Protein AF-A0A8T4RJT2-F1 (afdb_monomer)

pLDDT: mean 79.35, std 19.13, range [26.22, 98.44]

Secondary structure (DSSP, 8-state):
-PPPPS-----EEEEEE-SBSSSTT---EEEEE---TT--PPPPGGGSPB-SS--GGG-BHHHHHHHHHHHHHHHHHHHHHHHHTTTSPPPEEEEEEETTEEEEEEEESSHHHHHHHHTTT-SSTTTT-EEEESSPBPHHHHHHHTTS--SEEEES-B-TTHHHHHHHS-GGGSTT--SS-TT-EEEE-TT--HHHHHTTSSSEEEEETTTEEEEE--S-----TTTS-EEEESSS-S--GGGS-HHHHHHHHHHHHHHTTSPSS-EEEEETTEEEEEE-S-SSHHHHHHHHHHHHHTSHHHHHHHT-HHHHHHHHTTSS--HHHHHHH--TTPPEEEEESS--S-SB--------------TTS------TTPPPBGGGTT----TT-SS----SEEEE----TTHHHHHHHHHHHT--EEESS-HHHHHHHHHHHTTSS--TT-------TT-

Sequence (455 aa):
MADFPDEIRVTWRKSHKLRGGENGHQGAADYERVATPEDKRSIGMMDLPNLGSAPPESYSATNLEDGQSLLHLVTHAEQEMRTYFAGRRTPQLVANAKHGRPVVTGFAETQADAFIKMFLGDADSPFGGWFVFNSPVEYATAELLKSMMFVGIIAPGYHDDVAGLLLGTDKTKDPRNRSGHAGRYLLNSTGLTLDHITGNFGGQPRFIGSDKLLVQDWDHTPWNPRTDAVIAAGNSGIENMVTLGQGTLDNLFLSGLMARHYNSNLVFFWYDGALVGLGDGCGSRVKAAKKAREGMETSPFGAWTYGTDDAWKRVLEGRPFTREQFERVLRSGRKLIAFSDAFYPHPDGYIETTGRDRTDFPEGKVTLHTKKGAETPFWLSRVNYNAEYPRQLIPQIVVQPGGSDKDYQTLALADQFGIPLVFTMNPEQFARYKSVTEGGKLPTGRRFFGHPPLF

Foldseek 3Di:
DFDDDPDDDWDKDFDAWELAEPDNVHTDTDIFTPDDPPWQGADFQLNFDWPFPDDRRHDYNQNRLQRLLLLLLLQLLLVQQCVQQPVHQRWKKKFWDGSNFTPFIATDNDNLLRLLQRQQLPVPVRAATEMEINAAADPNNLVQCLQGWYQEYEYQHHDPCSLVSQRVRDPVPPPVPPPVRTRRGYTHCHPDHNCNNQIPSSADWDDDPDPDIDGDHDLSQHFQCQFQKWQCAFQPHGDHCVVPDPQQSVQVRLVLSRQLRFAPQWKFKTWSRITNFTQHPDPDPLNSLVRRVVSNCQGLNVCVQQVDVVSVCNRPVPGPDDNCSNVVSHDPPIFIEIEGAADDQAQADDDDPPDDDDPDDDPDDDDPPQDPPRGDGSLPHDFPPPVNGPHTSHGLEYEHQDQHLHVVVNRVNSNVVSRGYMHSGGPVRVVVVCVCNVVPDNPVPDGPPPNRSSD

Mean predicted aligned error: 9.17 Å

Nearest PDB structures (foldseek):
  4a1o-assembly1_B  TM=8.727E-01  e=1.998E-19  Mycobacterium tuberculosis H37Rv
  4a1o-assembly1_A  TM=8.696E-01  e=1.674E-19  Mycobacterium tuberculosis H37Rv
  4ehi-assembly2_B-2  TM=8.414E-01  e=7.773E-17  Campylobacter jejuni subsp. jejuni NCTC 11168 = ATCC 700819
  4ehi-assembly2_A  TM=8.375E-01  e=1.044E-16  Campylobacter jejuni subsp. jejuni NCTC 11168 = ATCC 700819
  5uz0-assembly2_D  TM=6.571E-01  e=8.746E-18  Homo sapiens

Radius of gyration: 23.31 Å; Cα contacts (8 Å, |Δi|>4): 876; chains: 1; bounding box: 62×51×67 Å

Structure (mmCIF, N/CA/C/O backbone):
data_AF-A0A8T4RJT2-F1
#
_entry.id   AF-A0A8T4RJT2-F1
#
loop_
_atom_site.group_PDB
_atom_site.id
_atom_site.type_symbol
_atom_site.label_atom_id
_atom_site.label_alt_id
_atom_site.label_comp_id
_atom_site.label_asym_id
_atom_site.label_entity_id
_atom_site.label_seq_id
_atom_site.pdbx_PDB_ins_code
_atom_site.Cartn_x
_atom_site.Cartn_y
_atom_site.Cartn_z
_atom_site.occupancy
_atom_site.B_iso_or_equiv
_atom_site.auth_seq_id
_atom_site.auth_comp_id
_atom_site.auth_asym_id
_atom_site.auth_atom_id
_atom_site.pdbx_PDB_model_num
ATOM 1 N N . MET A 1 1 ? 18.078 -14.344 12.778 1.00 57.75 1 MET A N 1
ATOM 2 C CA . MET A 1 1 ? 18.883 -13.267 12.179 1.00 57.75 1 MET A CA 1
ATOM 3 C C . MET A 1 1 ? 19.894 -13.924 11.277 1.00 57.75 1 MET A C 1
ATOM 5 O O . MET A 1 1 ? 20.410 -14.972 11.672 1.00 57.75 1 MET A O 1
ATOM 9 N N . ALA A 1 2 ? 20.096 -13.381 10.080 1.00 67.88 2 ALA A N 1
ATOM 10 C CA . ALA A 1 2 ? 21.143 -13.869 9.194 1.00 67.88 2 ALA A CA 1
ATOM 11 C C . ALA A 1 2 ? 22.524 -13.717 9.848 1.00 67.88 2 ALA A C 1
ATOM 13 O O . ALA A 1 2 ? 22.755 -12.803 10.641 1.00 67.88 2 ALA A O 1
ATOM 14 N N . ASP A 1 3 ? 23.422 -14.638 9.515 1.00 81.25 3 ASP A N 1
ATOM 15 C CA . ASP A 1 3 ? 24.843 -14.494 9.803 1.00 81.25 3 ASP A CA 1
ATOM 16 C C . ASP A 1 3 ? 25.470 -13.716 8.640 1.00 81.25 3 ASP A C 1
ATOM 18 O O . ASP A 1 3 ? 25.374 -14.143 7.485 1.00 81.25 3 ASP A O 1
ATOM 22 N N . PHE A 1 4 ? 26.021 -12.534 8.920 1.00 88.25 4 PHE A N 1
ATOM 23 C CA . PHE A 1 4 ? 26.589 -11.665 7.890 1.00 88.25 4 PHE A CA 1
ATOM 24 C C . PHE A 1 4 ? 28.078 -11.984 7.717 1.00 88.25 4 PHE A C 1
ATOM 26 O O . PHE A 1 4 ? 28.802 -12.005 8.710 1.00 88.25 4 PHE A O 1
ATOM 33 N N . PRO A 1 5 ? 28.561 -12.214 6.483 1.00 88.38 5 PRO A N 1
ATOM 34 C CA . PRO A 1 5 ? 29.952 -12.588 6.260 1.00 88.38 5 PRO A CA 1
ATOM 35 C C . PRO A 1 5 ? 30.910 -11.428 6.560 1.00 88.38 5 PRO A C 1
ATOM 37 O O . PRO A 1 5 ? 30.583 -10.264 6.325 1.00 88.38 5 PRO A O 1
ATOM 40 N N . ASP A 1 6 ? 32.134 -11.765 6.979 1.00 91.69 6 ASP A N 1
ATOM 41 C CA . ASP A 1 6 ? 33.208 -10.792 7.238 1.00 91.69 6 ASP A CA 1
ATOM 42 C C . ASP A 1 6 ? 33.615 -9.993 5.983 1.00 91.69 6 ASP A C 1
ATOM 44 O O . ASP A 1 6 ? 34.119 -8.874 6.081 1.00 91.69 6 ASP A O 1
ATOM 48 N N . GLU A 1 7 ? 33.407 -10.559 4.788 1.00 90.25 7 GLU A N 1
ATOM 49 C CA . GLU A 1 7 ? 33.743 -9.936 3.508 1.00 90.25 7 GLU A CA 1
ATOM 50 C C . GLU A 1 7 ? 32.653 -10.203 2.457 1.00 90.25 7 GLU A C 1
ATOM 52 O O . GLU A 1 7 ? 32.239 -11.342 2.240 1.00 90.25 7 GLU A O 1
ATOM 57 N N . ILE A 1 8 ? 32.216 -9.149 1.758 1.00 87.06 8 ILE A N 1
ATOM 58 C CA . ILE A 1 8 ? 31.274 -9.231 0.633 1.00 87.06 8 ILE A CA 1
ATOM 59 C C . ILE A 1 8 ? 31.969 -8.705 -0.628 1.00 87.06 8 ILE A C 1
ATOM 61 O O . ILE A 1 8 ? 32.338 -7.533 -0.701 1.00 87.06 8 ILE A O 1
ATOM 65 N N . ARG A 1 9 ? 32.122 -9.560 -1.648 1.00 87.38 9 ARG A N 1
ATOM 66 C CA . ARG A 1 9 ? 32.676 -9.190 -2.963 1.00 87.38 9 ARG A CA 1
ATOM 67 C C . ARG A 1 9 ? 31.589 -9.245 -4.025 1.00 87.38 9 ARG A C 1
ATOM 69 O O . ARG A 1 9 ? 31.015 -10.301 -4.268 1.00 87.38 9 ARG A O 1
ATOM 76 N N . VAL A 1 10 ? 31.335 -8.120 -4.690 1.00 85.12 10 VAL A N 1
ATOM 77 C CA . VAL A 1 10 ? 30.290 -8.021 -5.718 1.00 85.12 10 VAL A CA 1
ATOM 78 C C . VAL A 1 10 ? 30.851 -7.343 -6.955 1.00 85.12 10 VAL A C 1
ATOM 80 O O . VAL A 1 10 ? 31.456 -6.277 -6.865 1.00 85.12 10 VAL A O 1
ATOM 83 N N . THR A 1 11 ? 30.628 -7.952 -8.117 1.00 90.06 11 THR A N 1
ATOM 84 C CA . THR A 1 11 ? 30.910 -7.326 -9.412 1.00 90.06 11 THR A CA 1
ATOM 85 C C . THR A 1 11 ? 29.597 -6.911 -10.053 1.00 90.06 11 THR A C 1
ATOM 87 O O . THR A 1 11 ? 28.667 -7.711 -10.137 1.00 90.06 11 THR A O 1
ATOM 90 N N . TRP A 1 12 ? 29.536 -5.672 -10.531 1.00 90.69 12 TRP A N 1
ATOM 91 C CA . TRP A 1 12 ? 28.374 -5.124 -11.221 1.00 90.69 12 TRP A CA 1
ATOM 92 C C . TRP A 1 12 ? 28.707 -4.890 -12.690 1.00 90.69 12 TRP A C 1
ATOM 94 O O . TRP A 1 12 ? 29.772 -4.364 -13.020 1.00 90.69 12 TRP A O 1
ATOM 104 N N . ARG A 1 13 ? 27.792 -5.264 -13.581 1.00 92.81 13 ARG A N 1
ATOM 105 C CA . ARG A 1 13 ? 27.863 -4.972 -15.012 1.00 92.81 13 ARG A CA 1
ATOM 106 C C . ARG A 1 13 ? 26.781 -3.963 -15.353 1.00 92.81 13 ARG A C 1
ATOM 108 O O . ARG A 1 13 ? 25.646 -4.095 -14.916 1.00 92.81 13 ARG A O 1
ATOM 115 N N . LYS A 1 14 ? 27.128 -2.952 -16.147 1.00 94.44 14 LYS A N 1
ATOM 116 C CA . LYS A 1 14 ? 26.131 -2.018 -16.670 1.00 94.44 14 LYS A CA 1
ATOM 117 C C . LYS A 1 14 ? 25.152 -2.778 -17.565 1.00 94.44 14 LYS A C 1
ATOM 119 O O . LYS A 1 14 ? 25.588 -3.355 -18.559 1.00 94.44 14 LYS A O 1
ATOM 124 N N . SER A 1 15 ? 23.872 -2.727 -17.215 1.00 91.94 15 SER A N 1
ATOM 125 C CA . SER A 1 15 ? 22.784 -3.310 -17.998 1.00 91.94 15 SER A CA 1
ATOM 126 C C . SER A 1 15 ? 22.315 -2.304 -19.053 1.00 91.94 15 SER A C 1
ATOM 128 O O . SER A 1 15 ? 22.567 -2.472 -20.246 1.00 91.94 15 SER A O 1
ATOM 130 N N . HIS A 1 16 ? 21.783 -1.156 -18.615 1.00 92.69 16 HIS A N 1
ATOM 131 C CA . HIS A 1 16 ? 21.256 -0.118 -19.506 1.00 92.69 16 HIS A CA 1
ATOM 132 C C . HIS A 1 16 ? 21.717 1.290 -19.110 1.00 92.69 16 HIS A C 1
ATOM 134 O O . HIS A 1 16 ? 22.006 1.590 -17.951 1.00 92.69 16 HIS A O 1
ATOM 140 N N . LYS A 1 17 ? 21.789 2.205 -20.084 1.00 94.50 17 LYS A N 1
ATOM 141 C CA . LYS A 1 17 ? 21.832 3.649 -19.799 1.00 94.50 17 LYS A CA 1
ATOM 142 C C . LYS A 1 17 ? 20.400 4.122 -19.539 1.00 94.50 17 LYS A C 1
ATOM 144 O O . LYS A 1 17 ? 19.512 3.745 -20.289 1.00 94.50 17 LYS A O 1
ATOM 149 N N . LEU A 1 18 ? 20.198 4.977 -18.539 1.00 92.44 18 LEU A N 1
ATOM 150 C CA . LEU A 1 18 ? 18.895 5.581 -18.252 1.00 92.44 18 LEU A CA 1
ATOM 151 C C . LEU A 1 18 ? 18.794 6.985 -18.854 1.00 92.44 18 LEU A C 1
ATOM 153 O O . LEU A 1 18 ? 19.809 7.633 -19.142 1.00 92.44 18 LEU A O 1
ATOM 157 N N . ARG A 1 19 ? 17.563 7.483 -18.996 1.00 90.94 19 ARG A N 1
ATOM 158 C CA . ARG A 1 19 ? 17.280 8.841 -19.486 1.00 90.94 19 ARG A CA 1
ATOM 159 C C . ARG A 1 19 ? 17.893 9.915 -18.585 1.00 90.94 19 ARG A C 1
ATOM 161 O O . ARG A 1 19 ? 18.339 10.947 -19.074 1.00 90.94 19 ARG A O 1
ATOM 168 N N . GLY A 1 20 ? 17.888 9.674 -17.276 1.00 90.81 20 GLY A N 1
ATOM 169 C CA . GLY A 1 20 ? 18.409 10.579 -16.256 1.00 90.81 20 GLY A CA 1
ATOM 170 C C . GLY A 1 20 ? 18.314 9.973 -14.856 1.00 90.81 20 GLY A C 1
ATOM 171 O O . GLY A 1 20 ? 17.653 8.946 -14.664 1.00 90.81 20 GLY A O 1
ATOM 172 N N . GLY A 1 21 ? 19.000 10.602 -13.904 1.00 91.19 21 GLY A N 1
ATOM 173 C CA . GLY A 1 21 ? 18.966 10.250 -12.485 1.00 91.19 21 GLY A CA 1
ATOM 174 C C . GLY A 1 21 ? 17.680 10.689 -11.788 1.00 91.19 21 GLY A C 1
ATOM 175 O O . GLY A 1 21 ? 16.631 10.825 -12.421 1.00 91.19 21 GLY A O 1
ATOM 176 N N . GLU A 1 22 ? 17.764 10.910 -10.477 1.00 89.00 22 GLU A N 1
ATOM 177 C CA . GLU A 1 22 ? 16.650 11.448 -9.683 1.00 89.00 22 GLU A CA 1
ATOM 178 C C . GLU A 1 22 ? 16.218 12.826 -10.207 1.00 89.00 22 GLU A C 1
ATOM 180 O O . GLU A 1 22 ? 15.031 13.142 -10.277 1.00 89.00 22 GLU A O 1
ATOM 185 N N . ASN A 1 23 ? 17.195 13.626 -10.643 1.00 90.94 23 ASN A N 1
ATOM 186 C CA . ASN A 1 23 ? 17.021 14.972 -11.168 1.00 90.94 23 ASN A CA 1
ATOM 187 C C . ASN A 1 23 ? 17.579 15.086 -12.593 1.00 90.94 23 ASN A C 1
ATOM 189 O O . ASN A 1 23 ? 18.559 14.437 -12.953 1.00 90.94 23 ASN A O 1
ATOM 193 N N . GLY A 1 24 ? 17.008 15.984 -13.403 1.00 86.81 24 GLY A N 1
ATOM 194 C CA . GLY A 1 24 ? 17.321 16.089 -14.838 1.00 86.81 24 GLY A CA 1
ATOM 195 C C . GLY A 1 24 ? 18.774 16.442 -15.193 1.00 86.81 24 GLY A C 1
ATOM 196 O O . GLY A 1 24 ? 19.184 16.228 -16.328 1.00 86.81 24 GLY A O 1
ATOM 197 N N . HIS A 1 25 ? 19.559 16.956 -14.243 1.00 91.44 25 HIS A N 1
ATOM 198 C CA . HIS A 1 25 ? 20.983 17.248 -14.437 1.00 91.44 25 HIS A CA 1
ATOM 199 C C . HIS A 1 25 ? 21.895 16.035 -14.175 1.00 91.44 25 HIS A C 1
ATOM 201 O O . HIS A 1 25 ? 23.083 16.084 -14.487 1.00 91.44 25 HIS A O 1
ATOM 207 N N . GLN A 1 26 ? 21.366 14.958 -13.586 1.00 95.00 26 GLN A N 1
ATOM 208 C CA . GLN A 1 26 ? 22.126 13.763 -13.228 1.00 95.00 26 GLN A CA 1
ATOM 209 C C . GLN A 1 26 ? 22.066 12.738 -14.365 1.00 95.00 26 GLN A C 1
ATOM 211 O O . GLN A 1 26 ? 20.989 12.389 -14.853 1.00 95.00 26 GLN A O 1
ATOM 216 N N . GLY A 1 27 ? 23.222 12.206 -14.761 1.00 95.19 27 GLY A N 1
ATOM 217 C CA . GLY A 1 27 ? 23.282 10.985 -15.564 1.00 95.19 27 GLY A CA 1
ATOM 218 C C . GLY A 1 27 ? 22.996 9.755 -14.701 1.00 95.19 27 GLY A C 1
ATOM 219 O O . GLY A 1 27 ? 23.309 9.754 -13.513 1.00 95.19 27 GLY A O 1
ATOM 220 N N . ALA A 1 28 ? 22.428 8.702 -15.292 1.00 95.31 28 ALA A N 1
ATOM 221 C CA . ALA A 1 28 ? 22.193 7.443 -14.591 1.00 95.31 28 ALA A CA 1
ATOM 222 C C . ALA A 1 28 ? 22.315 6.227 -15.516 1.00 95.31 28 ALA A C 1
ATOM 224 O O . ALA A 1 28 ? 22.220 6.321 -16.746 1.00 95.31 28 ALA A O 1
ATOM 225 N N . ALA A 1 29 ? 22.553 5.075 -14.903 1.00 94.88 29 ALA A N 1
ATOM 226 C CA . ALA A 1 29 ? 22.612 3.780 -15.552 1.00 94.88 29 ALA A CA 1
ATOM 227 C C . ALA A 1 29 ? 22.126 2.708 -14.577 1.00 94.88 29 ALA A C 1
ATOM 229 O O . ALA A 1 29 ? 22.358 2.822 -13.375 1.00 94.88 29 ALA A O 1
ATOM 230 N N . ASP A 1 30 ? 21.482 1.689 -15.125 1.00 93.25 30 ASP A N 1
ATOM 231 C CA . ASP A 1 30 ? 21.127 0.469 -14.417 1.00 93.25 30 ASP A CA 1
ATOM 232 C C . ASP A 1 30 ? 22.316 -0.501 -14.437 1.00 93.25 30 ASP A C 1
ATOM 234 O O . ASP A 1 30 ? 23.007 -0.639 -15.457 1.00 93.25 30 ASP A O 1
ATOM 238 N N . TYR A 1 31 ? 22.567 -1.152 -13.307 1.00 91.88 31 TYR A N 1
ATOM 239 C CA . TYR A 1 31 ? 23.652 -2.110 -13.133 1.00 91.88 31 TYR A CA 1
ATOM 240 C C . TYR A 1 31 ? 23.099 -3.402 -12.548 1.00 91.88 31 TYR A C 1
ATOM 242 O O . TYR A 1 31 ? 22.432 -3.397 -11.519 1.00 91.88 31 TYR A O 1
ATOM 250 N N . GLU A 1 32 ? 23.460 -4.518 -13.166 1.00 88.06 32 GLU A N 1
ATOM 251 C CA . GLU A 1 32 ? 23.109 -5.855 -12.707 1.00 88.06 32 GLU A CA 1
ATOM 252 C C . GLU A 1 32 ? 24.307 -6.520 -12.025 1.00 88.06 32 GLU A C 1
ATOM 254 O O . GLU A 1 32 ? 25.468 -6.326 -12.410 1.00 88.06 32 GLU A O 1
ATOM 259 N N . ARG A 1 33 ? 24.042 -7.317 -10.988 1.00 86.75 33 ARG A N 1
ATOM 260 C CA . ARG A 1 33 ? 25.077 -8.132 -10.352 1.00 86.75 33 ARG A CA 1
ATOM 261 C C . ARG A 1 33 ? 25.510 -9.220 -11.329 1.00 86.75 33 ARG A C 1
ATOM 263 O O . ARG A 1 33 ? 24.681 -9.946 -11.872 1.00 86.75 33 ARG A O 1
ATOM 270 N N . VAL A 1 34 ? 26.818 -9.382 -11.498 1.00 85.94 34 VAL A N 1
ATOM 271 C CA . VAL A 1 34 ? 27.381 -10.543 -12.187 1.00 85.94 34 VAL A CA 1
ATOM 272 C C . VAL A 1 34 ? 27.254 -11.738 -11.244 1.00 85.94 34 VAL A C 1
ATOM 274 O O . VAL A 1 34 ? 28.027 -11.869 -10.297 1.00 85.94 34 VAL A O 1
ATOM 277 N N . ALA A 1 35 ? 26.225 -12.551 -11.474 1.00 76.12 35 ALA A N 1
ATOM 278 C CA . ALA A 1 35 ? 25.923 -13.748 -10.697 1.00 76.12 35 ALA A CA 1
ATOM 279 C C . ALA A 1 35 ? 26.935 -14.871 -10.982 1.00 76.12 35 ALA A C 1
ATOM 281 O O . ALA A 1 35 ? 27.291 -15.105 -12.143 1.00 76.12 35 ALA A O 1
ATOM 282 N N . THR A 1 36 ? 27.383 -15.576 -9.942 1.00 75.94 36 THR A N 1
ATOM 283 C CA . THR A 1 36 ? 28.042 -16.884 -10.093 1.00 75.94 36 THR A CA 1
ATOM 284 C C . THR A 1 36 ? 26.988 -17.981 -10.319 1.00 75.94 36 THR A C 1
ATOM 286 O O . THR A 1 36 ? 25.800 -17.735 -10.103 1.00 75.94 36 THR A O 1
ATOM 289 N N . PRO A 1 37 ? 27.362 -19.196 -10.762 1.00 73.50 37 PRO A N 1
ATOM 290 C CA . PRO A 1 37 ? 26.407 -20.300 -10.923 1.00 73.50 37 PRO A CA 1
ATOM 291 C C . PRO A 1 37 ? 25.610 -20.649 -9.653 1.00 73.50 37 PRO A C 1
ATOM 293 O O . PRO A 1 37 ? 24.518 -21.204 -9.744 1.00 73.50 37 PRO A O 1
ATOM 296 N N . GLU A 1 38 ? 26.144 -20.324 -8.477 1.00 72.75 38 GLU A N 1
ATOM 297 C CA . GLU A 1 38 ? 25.529 -20.557 -7.168 1.00 72.75 38 GLU A CA 1
ATOM 298 C C . GLU A 1 38 ? 24.593 -19.413 -6.727 1.00 72.75 38 GLU A C 1
ATOM 300 O O . GLU A 1 38 ? 23.849 -19.554 -5.751 1.00 72.75 38 GLU A O 1
ATOM 305 N N . ASP A 1 39 ? 24.607 -18.279 -7.432 1.00 74.38 39 ASP A N 1
ATOM 306 C CA . ASP A 1 39 ? 23.802 -17.108 -7.101 1.00 74.38 39 ASP A CA 1
ATOM 307 C C . ASP A 1 39 ? 22.364 -17.234 -7.623 1.00 74.38 39 ASP A C 1
ATOM 309 O O . ASP A 1 39 ? 22.106 -17.416 -8.815 1.00 74.38 39 ASP A O 1
ATOM 313 N N . LYS A 1 40 ? 21.392 -17.023 -6.731 1.00 75.31 40 LYS A N 1
ATOM 314 C CA . LYS A 1 40 ? 20.011 -16.743 -7.124 1.00 75.31 40 LYS A CA 1
ATOM 315 C C . LYS A 1 40 ? 19.914 -15.273 -7.517 1.00 75.31 40 LYS A C 1
ATOM 317 O O . LYS A 1 40 ? 19.880 -14.389 -6.656 1.00 75.31 40 LYS A O 1
ATOM 322 N N . ARG A 1 41 ? 19.864 -15.020 -8.826 1.00 76.69 41 ARG A N 1
ATOM 323 C CA . ARG A 1 41 ? 19.654 -13.680 -9.390 1.00 76.69 41 ARG A CA 1
ATOM 324 C C . ARG A 1 41 ? 18.337 -13.085 -8.877 1.00 76.69 41 ARG A C 1
ATOM 326 O O . ARG A 1 41 ? 17.292 -13.718 -8.986 1.00 76.69 41 ARG A O 1
ATOM 333 N N . SER A 1 42 ? 18.418 -11.857 -8.366 1.00 84.75 42 SER A N 1
ATOM 334 C CA . SER A 1 42 ? 17.249 -11.007 -8.131 1.00 84.75 42 SER A CA 1
ATOM 335 C C . SER A 1 42 ? 16.703 -10.508 -9.473 1.00 84.75 42 SER A C 1
ATOM 337 O O . SER A 1 42 ? 17.479 -10.091 -10.335 1.00 84.75 42 SER A O 1
ATOM 339 N N . ILE A 1 43 ? 15.386 -10.577 -9.645 1.00 88.38 43 ILE A N 1
ATOM 340 C CA . ILE A 1 43 ? 14.649 -10.035 -10.785 1.00 88.38 43 ILE A CA 1
ATOM 341 C C . ILE A 1 43 ? 14.198 -8.621 -10.423 1.00 88.38 43 ILE A C 1
ATOM 343 O O . ILE A 1 43 ? 13.427 -8.421 -9.477 1.00 88.38 43 ILE A O 1
ATOM 347 N N . GLY A 1 44 ? 14.688 -7.644 -11.179 1.00 88.94 44 GLY A N 1
ATOM 348 C CA . GLY A 1 44 ? 14.305 -6.245 -11.066 1.00 88.94 44 GLY A CA 1
ATOM 349 C C . GLY A 1 44 ? 13.242 -5.841 -12.084 1.00 88.94 44 GLY A C 1
ATOM 350 O O . GLY A 1 44 ? 12.913 -6.574 -13.015 1.00 88.94 44 GLY A O 1
ATOM 351 N N . MET A 1 45 ? 12.730 -4.617 -11.948 1.00 89.06 45 MET A N 1
ATOM 352 C CA . MET A 1 45 ? 11.742 -4.057 -12.882 1.00 89.06 45 MET A CA 1
ATOM 353 C C . MET A 1 45 ? 12.199 -4.111 -14.355 1.00 89.06 45 MET A C 1
ATOM 355 O O . MET A 1 45 ? 11.383 -4.349 -15.243 1.00 89.06 45 MET A O 1
ATOM 359 N N . MET A 1 46 ? 13.493 -3.895 -14.617 1.00 89.75 46 MET A N 1
ATOM 360 C CA . MET A 1 46 ? 14.060 -3.882 -15.973 1.00 89.75 46 MET A CA 1
ATOM 361 C C . MET A 1 46 ? 14.124 -5.271 -16.623 1.00 89.75 46 MET A C 1
ATOM 363 O O . MET A 1 46 ? 14.227 -5.358 -17.843 1.00 89.75 46 MET A O 1
ATOM 367 N N . ASP A 1 47 ? 14.020 -6.342 -15.831 1.00 90.50 47 ASP A N 1
ATOM 368 C CA . ASP A 1 47 ? 13.980 -7.722 -16.323 1.00 90.50 47 ASP A CA 1
ATOM 369 C C . ASP A 1 47 ? 12.564 -8.144 -16.768 1.00 90.50 47 ASP A C 1
ATOM 371 O O . ASP A 1 47 ? 12.387 -9.206 -17.370 1.00 90.50 47 ASP A O 1
ATOM 375 N N . LEU A 1 48 ? 11.534 -7.343 -16.459 1.00 92.31 48 LEU A N 1
ATOM 376 C CA . LEU A 1 48 ? 10.142 -7.698 -16.727 1.00 92.31 48 LEU A CA 1
ATOM 377 C C . LEU A 1 48 ? 9.779 -7.519 -18.207 1.00 92.31 48 LEU A C 1
ATOM 379 O O . LEU A 1 48 ? 10.089 -6.478 -18.795 1.00 92.31 48 LEU A O 1
ATOM 383 N N . PRO A 1 49 ? 9.019 -8.459 -18.806 1.00 92.50 49 PRO A N 1
ATOM 384 C CA . PRO A 1 49 ? 8.430 -8.246 -20.119 1.00 92.50 49 PRO A CA 1
ATOM 385 C C . PRO A 1 49 ? 7.551 -6.990 -20.119 1.00 92.50 49 PRO A C 1
ATOM 387 O O . PRO A 1 49 ? 6.570 -6.907 -19.376 1.00 92.50 49 PRO A O 1
ATOM 390 N N . ASN A 1 50 ? 7.894 -6.020 -20.968 1.00 91.94 50 ASN A N 1
ATOM 391 C CA . ASN A 1 50 ? 7.099 -4.817 -21.192 1.00 91.94 50 ASN A CA 1
ATOM 392 C C . ASN A 1 50 ? 6.230 -5.004 -22.440 1.00 91.94 50 ASN A C 1
ATOM 394 O O . ASN A 1 50 ? 6.753 -5.138 -23.543 1.00 91.94 50 ASN A O 1
ATOM 398 N N . LEU A 1 51 ? 4.906 -4.987 -22.275 1.00 90.50 51 LEU A N 1
ATOM 399 C CA . LEU A 1 51 ? 3.958 -5.023 -23.396 1.00 90.50 51 LEU A CA 1
ATOM 400 C C . LEU A 1 51 ? 3.807 -3.657 -24.087 1.00 90.50 51 LEU A C 1
ATOM 402 O O . LEU A 1 51 ? 3.189 -3.564 -25.145 1.00 90.50 51 LEU A O 1
ATOM 406 N N . GLY A 1 52 ? 4.337 -2.589 -23.486 1.00 83.31 52 GLY A N 1
ATOM 407 C CA . GLY A 1 52 ? 4.389 -1.257 -24.080 1.00 83.31 52 GLY A CA 1
ATOM 408 C C . GLY A 1 52 ? 5.578 -1.058 -25.026 1.00 83.31 52 GLY A C 1
ATOM 409 O O . GLY A 1 52 ? 6.488 -1.875 -25.113 1.00 83.31 52 GLY A O 1
ATOM 410 N N . SER A 1 53 ? 5.596 0.077 -25.729 1.00 75.69 53 SER A N 1
ATOM 411 C CA . SER A 1 53 ? 6.6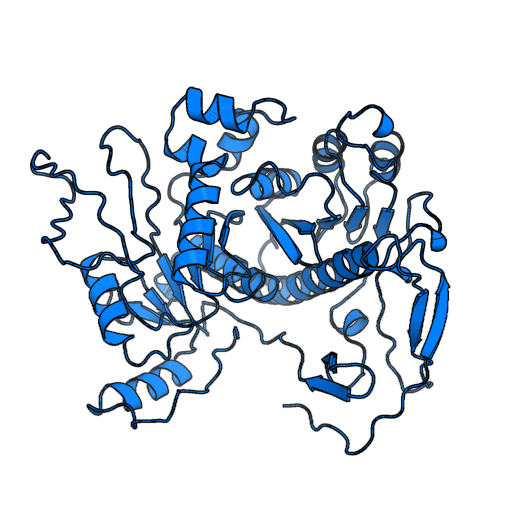08 0.391 -26.751 1.00 75.69 53 SER A CA 1
ATOM 412 C C . SER A 1 53 ? 7.831 1.157 -26.222 1.00 75.69 53 SER A C 1
ATOM 414 O O . SER A 1 53 ? 8.611 1.693 -27.011 1.00 75.69 53 SER A O 1
ATOM 416 N N . ALA A 1 54 ? 7.962 1.321 -24.903 1.00 81.31 54 ALA A N 1
ATOM 417 C CA . ALA A 1 54 ? 9.042 2.105 -24.315 1.00 81.31 54 ALA A CA 1
ATOM 418 C C . ALA A 1 54 ? 10.362 1.314 -24.269 1.00 81.31 54 ALA A C 1
ATOM 420 O O . ALA A 1 54 ? 10.394 0.239 -23.664 1.00 81.31 54 ALA A O 1
ATOM 421 N N . PRO A 1 55 ? 11.455 1.846 -24.849 1.00 85.31 55 PRO A N 1
ATOM 422 C CA . PRO A 1 55 ? 12.758 1.200 -24.781 1.00 85.31 55 PRO A CA 1
ATOM 423 C C . PRO A 1 55 ? 13.415 1.406 -23.399 1.00 85.31 55 PRO A C 1
ATOM 425 O O . PRO A 1 55 ? 13.080 2.378 -22.708 1.00 85.31 55 PRO A O 1
ATOM 428 N N . PRO A 1 56 ? 14.375 0.556 -22.988 1.00 83.81 56 PRO A N 1
ATOM 429 C CA . PRO A 1 56 ? 15.074 0.671 -21.702 1.00 83.81 56 PRO A CA 1
ATOM 430 C C . PRO A 1 56 ? 15.695 2.050 -21.415 1.00 83.81 56 PRO A C 1
ATOM 432 O O . PRO A 1 56 ? 15.722 2.507 -20.275 1.00 83.81 56 PRO A O 1
ATOM 435 N N . GLU A 1 57 ? 16.135 2.776 -22.441 1.00 88.50 57 GLU A N 1
ATOM 436 C CA . GLU A 1 57 ? 16.757 4.098 -22.299 1.00 88.50 57 GLU A CA 1
ATOM 437 C C . GLU A 1 57 ? 15.762 5.199 -21.908 1.00 88.50 57 GLU A C 1
ATOM 439 O O . GLU A 1 57 ? 16.169 6.315 -21.582 1.00 88.50 57 GLU A O 1
ATOM 444 N N . SER A 1 58 ? 14.458 4.914 -21.955 1.00 87.75 58 SER A N 1
ATOM 445 C CA . SER A 1 58 ? 13.407 5.877 -21.611 1.00 87.75 58 SER A CA 1
ATOM 446 C C . SER A 1 58 ? 13.095 5.954 -20.112 1.00 87.75 58 SER A C 1
ATOM 448 O O . SER A 1 58 ? 12.535 6.962 -19.666 1.00 87.75 58 SER A O 1
ATOM 450 N N . TYR A 1 59 ? 13.507 4.954 -19.327 1.00 88.88 59 TYR A N 1
ATOM 451 C CA . TYR A 1 59 ? 13.321 4.939 -17.878 1.00 88.88 59 TYR A CA 1
ATOM 452 C C . TYR A 1 59 ? 14.230 5.972 -17.185 1.00 88.88 59 TYR A C 1
ATOM 454 O O . TYR A 1 59 ? 15.377 6.189 -17.588 1.00 88.88 59 TYR A O 1
ATOM 462 N N . SER A 1 60 ? 13.729 6.620 -16.128 1.00 89.00 60 SER A N 1
ATOM 463 C CA . SER A 1 60 ? 14.545 7.397 -15.175 1.00 89.00 60 SER A CA 1
ATOM 464 C C . SER A 1 60 ? 14.830 6.612 -13.899 1.00 89.00 60 SER A C 1
ATOM 466 O O . SER A 1 60 ? 14.097 5.677 -13.589 1.00 89.00 60 SER A O 1
ATOM 468 N N . ALA A 1 61 ? 15.828 7.036 -13.116 1.00 90.44 61 ALA A N 1
ATOM 469 C CA . ALA A 1 61 ? 16.126 6.423 -11.814 1.00 90.44 61 ALA A CA 1
ATOM 470 C C . ALA A 1 61 ? 14.882 6.333 -10.907 1.00 90.44 61 ALA A C 1
ATOM 472 O O . ALA A 1 61 ? 14.591 5.275 -10.363 1.00 90.44 61 ALA A O 1
ATOM 473 N N . THR A 1 62 ? 14.062 7.388 -10.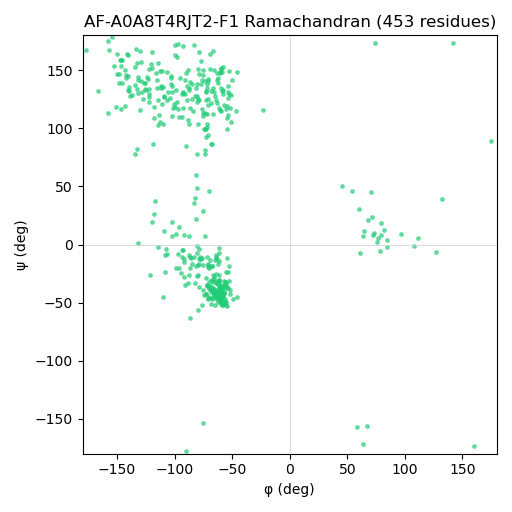869 1.00 89.81 62 THR A N 1
ATOM 474 C CA . THR A 1 62 ? 12.796 7.390 -10.116 1.00 89.81 62 THR A CA 1
ATOM 475 C C . THR A 1 62 ? 11.789 6.341 -10.593 1.00 89.81 62 THR A C 1
ATOM 477 O O . THR A 1 62 ? 11.018 5.831 -9.791 1.00 89.81 62 THR A O 1
ATOM 480 N N . ASN A 1 63 ? 11.782 5.983 -11.886 1.00 90.25 63 ASN A N 1
ATOM 481 C CA . ASN A 1 63 ? 10.913 4.916 -12.383 1.00 90.25 63 ASN A CA 1
ATOM 482 C C . ASN A 1 63 ? 11.373 3.547 -11.886 1.00 90.25 63 ASN A C 1
ATOM 484 O O . ASN A 1 63 ? 10.526 2.723 -11.558 1.00 90.25 63 ASN A O 1
ATOM 488 N N . LEU A 1 64 ? 12.688 3.323 -11.816 1.00 90.00 64 LEU A N 1
ATOM 489 C CA . LEU A 1 64 ? 13.248 2.088 -11.276 1.00 90.00 64 LEU A CA 1
ATOM 490 C C . LEU A 1 64 ? 12.937 1.963 -9.785 1.00 90.00 64 LEU A C 1
ATOM 492 O O . LEU A 1 64 ? 12.511 0.899 -9.355 1.00 90.00 64 LEU A O 1
ATOM 496 N N . GLU A 1 65 ? 13.067 3.045 -9.018 1.00 88.44 65 GLU A N 1
ATOM 497 C CA . GLU A 1 65 ? 12.702 3.059 -7.596 1.00 88.44 65 GLU A CA 1
ATOM 498 C C . GLU A 1 65 ? 11.209 2.788 -7.373 1.00 88.44 65 GLU A C 1
ATOM 500 O O . GLU A 1 65 ? 10.858 1.917 -6.577 1.00 88.44 65 GLU A O 1
ATOM 505 N N . ASP A 1 66 ? 10.325 3.487 -8.097 1.00 90.06 66 ASP A N 1
ATOM 506 C CA . ASP A 1 66 ? 8.874 3.277 -8.017 1.00 90.06 66 ASP A CA 1
ATOM 507 C C . ASP A 1 66 ? 8.501 1.827 -8.343 1.00 90.06 66 ASP A C 1
ATOM 509 O O . ASP A 1 66 ? 7.796 1.166 -7.575 1.00 90.06 66 ASP A O 1
ATOM 513 N N . GLY A 1 67 ? 8.976 1.322 -9.483 1.00 90.56 67 GLY A N 1
ATOM 514 C CA . GLY A 1 67 ? 8.614 -0.008 -9.941 1.00 90.56 67 GLY A CA 1
ATOM 515 C C . GLY A 1 67 ? 9.239 -1.122 -9.113 1.00 90.56 67 GLY A C 1
ATOM 516 O O . GLY A 1 67 ? 8.562 -2.114 -8.860 1.00 90.56 67 GLY A O 1
ATOM 517 N N . GLN A 1 68 ? 10.469 -0.959 -8.618 1.00 89.12 68 GLN A N 1
ATOM 518 C CA . GLN A 1 68 ? 11.091 -1.946 -7.734 1.00 89.12 68 GLN A CA 1
ATOM 519 C C . GLN A 1 68 ? 10.350 -2.050 -6.399 1.00 89.12 68 GLN A C 1
ATOM 521 O O . GLN A 1 68 ? 10.097 -3.157 -5.919 1.00 89.12 68 GLN A O 1
ATOM 526 N N . SER A 1 69 ? 9.953 -0.919 -5.813 1.00 89.75 69 SER A N 1
ATOM 527 C CA . SER A 1 69 ? 9.155 -0.916 -4.586 1.00 89.75 69 SER A CA 1
ATOM 528 C C . SER A 1 69 ? 7.774 -1.533 -4.783 1.00 89.75 69 SER A C 1
ATOM 530 O O . SER A 1 69 ? 7.310 -2.281 -3.925 1.00 89.75 69 SER A O 1
ATOM 532 N N . LEU A 1 70 ? 7.113 -1.259 -5.911 1.00 92.50 70 LEU A N 1
ATOM 533 C CA . LEU A 1 70 ? 5.828 -1.879 -6.241 1.00 92.50 70 LEU A CA 1
ATOM 534 C C . LEU A 1 70 ? 5.951 -3.378 -6.508 1.00 92.50 70 LEU A C 1
ATOM 536 O O . LEU A 1 70 ? 5.078 -4.140 -6.095 1.00 92.50 70 LEU A O 1
ATOM 540 N N . LEU A 1 71 ? 7.029 -3.796 -7.170 1.00 93.19 71 LEU A N 1
ATOM 541 C CA . LEU A 1 71 ? 7.330 -5.198 -7.417 1.00 93.19 71 LEU A CA 1
ATOM 542 C C . LEU A 1 71 ? 7.540 -5.941 -6.089 1.00 93.19 71 LEU A C 1
ATOM 544 O O . LEU A 1 71 ? 6.925 -6.982 -5.864 1.00 93.19 71 LEU A O 1
ATOM 548 N N . HIS A 1 72 ? 8.314 -5.359 -5.166 1.00 92.06 72 HIS A N 1
ATOM 549 C CA . HIS A 1 72 ? 8.469 -5.893 -3.811 1.00 92.06 72 HIS A CA 1
ATOM 550 C C . HIS A 1 72 ? 7.126 -5.966 -3.068 1.00 92.06 72 HIS A C 1
ATOM 552 O O . HIS A 1 72 ? 6.786 -7.026 -2.536 1.00 92.06 72 HIS A O 1
ATOM 558 N N . LEU A 1 73 ? 6.334 -4.887 -3.096 1.00 94.00 73 LEU A N 1
ATOM 559 C CA . LEU A 1 73 ? 5.009 -4.812 -2.472 1.00 94.00 73 LEU A CA 1
ATOM 560 C C . LEU A 1 73 ? 4.093 -5.932 -2.950 1.00 94.00 73 LEU A C 1
ATOM 562 O O . LEU A 1 73 ? 3.549 -6.658 -2.121 1.00 94.00 73 LEU A O 1
ATOM 566 N N . VAL A 1 74 ? 3.921 -6.101 -4.262 1.00 94.31 74 VAL A N 1
ATOM 567 C CA . VAL A 1 74 ? 2.943 -7.064 -4.784 1.00 94.31 74 VAL A CA 1
ATOM 568 C C . VAL A 1 74 ? 3.341 -8.503 -4.497 1.00 94.31 74 VAL A C 1
ATOM 570 O O . VAL A 1 74 ? 2.483 -9.284 -4.095 1.00 94.31 74 VAL A O 1
ATOM 573 N N . THR A 1 75 ? 4.626 -8.851 -4.602 1.00 94.19 75 THR A N 1
ATOM 574 C CA . THR A 1 75 ? 5.065 -10.221 -4.298 1.00 94.19 75 THR A CA 1
ATOM 575 C C . THR A 1 75 ? 5.036 -10.540 -2.812 1.00 94.19 75 THR A C 1
ATOM 577 O O . THR A 1 75 ? 4.708 -11.663 -2.432 1.00 94.19 75 THR A O 1
ATOM 580 N N . HIS A 1 76 ? 5.330 -9.553 -1.961 1.00 94.00 76 HIS A N 1
ATOM 581 C CA . HIS A 1 76 ? 5.208 -9.710 -0.518 1.00 94.00 76 HIS A CA 1
ATOM 582 C C . HIS A 1 76 ? 3.736 -9.859 -0.121 1.00 94.00 76 HIS A C 1
ATOM 584 O O . HIS A 1 76 ? 3.373 -10.792 0.594 1.00 94.00 76 HIS A O 1
ATOM 590 N N . ALA A 1 77 ? 2.872 -8.995 -0.658 1.00 94.56 77 ALA A N 1
ATOM 591 C CA . ALA A 1 77 ? 1.436 -9.064 -0.446 1.00 94.56 77 ALA A CA 1
ATOM 592 C C . ALA A 1 77 ? 0.852 -10.398 -0.919 1.00 94.56 77 ALA A C 1
ATOM 594 O O . ALA A 1 77 ? 0.051 -10.992 -0.202 1.00 94.56 77 ALA A O 1
ATOM 595 N N . GLU A 1 78 ? 1.254 -10.901 -2.086 1.00 93.56 78 GLU A N 1
ATOM 596 C CA . GLU A 1 78 ? 0.799 -12.195 -2.597 1.00 93.56 78 GLU A CA 1
ATOM 597 C C . GLU A 1 78 ? 1.169 -13.352 -1.656 1.00 93.56 78 GLU A C 1
ATOM 599 O O . GLU A 1 78 ? 0.298 -14.157 -1.311 1.00 93.56 78 GLU A O 1
ATOM 604 N N . GLN A 1 79 ? 2.419 -13.409 -1.186 1.00 93.38 79 GLN A N 1
ATOM 605 C CA . GLN A 1 79 ? 2.886 -14.432 -0.244 1.00 93.38 79 GLN A CA 1
ATOM 606 C C . GLN A 1 79 ? 2.107 -14.407 1.081 1.00 93.38 79 GLN A C 1
ATOM 608 O O . GLN A 1 79 ? 1.614 -15.442 1.545 1.00 93.38 79 GLN A O 1
ATOM 613 N N . GLU A 1 80 ? 1.957 -13.224 1.673 1.00 95.00 80 GLU A N 1
ATOM 614 C CA . GLU A 1 80 ? 1.277 -13.038 2.957 1.00 95.00 80 GLU A CA 1
ATOM 615 C C . GLU A 1 80 ? -0.222 -13.342 2.838 1.00 95.00 80 GLU A C 1
ATOM 617 O O . GLU A 1 80 ? -0.796 -14.082 3.645 1.00 95.00 80 GLU A O 1
ATOM 622 N N . MET A 1 81 ? -0.872 -12.823 1.791 1.00 95.81 81 MET A N 1
ATOM 623 C CA . MET A 1 81 ? -2.296 -13.042 1.553 1.00 95.81 81 MET A CA 1
ATOM 624 C C . MET A 1 81 ? -2.615 -14.504 1.246 1.00 95.81 81 MET A C 1
ATOM 626 O O . MET A 1 81 ? -3.631 -15.002 1.730 1.00 95.81 81 MET A O 1
ATOM 630 N N . ARG A 1 82 ? -1.764 -15.210 0.489 1.00 93.50 82 ARG A N 1
ATOM 631 C CA . ARG A 1 82 ? -1.934 -16.647 0.218 1.00 93.50 82 ARG A CA 1
ATOM 632 C C . ARG A 1 82 ? -2.015 -17.452 1.515 1.00 93.50 82 ARG A C 1
ATOM 634 O O . ARG A 1 82 ? -2.810 -18.385 1.599 1.00 93.50 82 ARG A O 1
ATOM 641 N N . THR A 1 83 ? -1.225 -17.074 2.515 1.00 93.94 83 THR A N 1
ATOM 642 C CA . THR A 1 83 ? -1.211 -17.734 3.825 1.00 93.94 83 THR A CA 1
ATOM 643 C C . THR A 1 83 ? -2.424 -17.331 4.662 1.00 93.94 83 THR A C 1
ATOM 645 O O . THR A 1 83 ? -3.172 -18.189 5.129 1.00 93.94 83 THR A O 1
ATOM 648 N N . TYR A 1 84 ? -2.679 -16.031 4.820 1.00 95.62 84 TYR A N 1
ATOM 649 C CA . TYR A 1 84 ? -3.748 -15.532 5.693 1.00 95.62 84 TYR A CA 1
ATOM 650 C C . TYR A 1 84 ? -5.167 -15.844 5.180 1.00 95.62 84 TYR A C 1
ATOM 652 O O . TYR A 1 84 ? -6.091 -16.115 5.960 1.00 95.62 84 TYR A O 1
ATOM 660 N N . PHE A 1 85 ? -5.363 -15.816 3.861 1.00 95.88 85 PHE A N 1
ATOM 661 C CA . PHE A 1 85 ? -6.634 -16.134 3.206 1.00 95.88 85 PHE A CA 1
ATOM 662 C C . PHE A 1 85 ? -6.710 -17.588 2.727 1.00 95.88 85 PHE A C 1
ATOM 664 O O . PHE A 1 85 ? -7.616 -17.916 1.966 1.00 95.88 85 PHE A O 1
ATOM 671 N N . ALA A 1 86 ? -5.823 -18.481 3.182 1.00 95.31 86 ALA A N 1
ATOM 672 C CA . ALA A 1 86 ? -5.887 -19.898 2.831 1.00 95.31 86 ALA A CA 1
ATOM 673 C C . ALA A 1 86 ? -7.295 -20.478 3.088 1.00 95.31 86 ALA A C 1
ATOM 675 O O . ALA A 1 86 ? -7.885 -20.292 4.155 1.00 95.31 86 ALA A O 1
ATOM 676 N N . GLY A 1 87 ? -7.860 -21.148 2.077 1.00 95.00 87 GLY A N 1
ATOM 677 C CA . GLY A 1 87 ? -9.230 -21.679 2.117 1.00 95.00 87 GLY A CA 1
ATOM 678 C C . GLY A 1 87 ? -10.344 -20.639 1.921 1.00 95.00 87 GLY A C 1
ATOM 679 O O . GLY A 1 87 ? -11.520 -20.981 2.029 1.00 95.00 87 GLY A O 1
ATOM 680 N N . ARG A 1 88 ? -10.007 -19.379 1.626 1.00 94.62 88 ARG A N 1
ATOM 681 C CA . ARG A 1 88 ? -10.939 -18.280 1.333 1.00 94.62 88 ARG A CA 1
ATOM 682 C C . ARG A 1 88 ? -10.524 -17.573 0.042 1.00 94.62 88 ARG A C 1
ATOM 684 O O . ARG A 1 88 ? -9.425 -17.761 -0.472 1.00 94.62 88 ARG A O 1
ATOM 691 N N . ARG A 1 89 ? -11.415 -16.743 -0.502 1.00 92.81 89 ARG A N 1
ATOM 692 C CA . ARG A 1 89 ? -11.089 -15.896 -1.654 1.00 92.81 89 ARG A CA 1
ATOM 693 C C . ARG A 1 89 ? -10.082 -14.826 -1.228 1.00 92.81 89 ARG A C 1
ATOM 695 O O . ARG A 1 89 ? -10.389 -14.017 -0.356 1.00 92.81 89 ARG A O 1
ATOM 702 N N . THR A 1 90 ? -8.921 -14.798 -1.875 1.00 96.19 90 THR A N 1
ATOM 703 C CA . THR A 1 90 ? -7.957 -13.701 -1.742 1.00 96.19 90 THR A CA 1
ATOM 704 C C . THR A 1 90 ? -8.552 -12.415 -2.327 1.00 96.19 90 THR A C 1
ATOM 706 O O . THR A 1 90 ? -9.078 -12.455 -3.447 1.00 96.19 90 THR A O 1
ATOM 709 N N . PRO A 1 91 ? -8.507 -11.280 -1.609 1.00 97.31 91 PRO A N 1
ATOM 710 C CA . PRO A 1 91 ? -8.979 -10.014 -2.150 1.00 97.31 91 PRO A CA 1
ATOM 711 C C . PRO A 1 91 ? -8.107 -9.538 -3.321 1.00 97.31 91 PRO A C 1
ATOM 713 O O . PRO A 1 91 ? -6.906 -9.799 -3.395 1.00 97.31 91 PRO A O 1
ATOM 716 N N . GLN A 1 92 ? -8.731 -8.806 -4.234 1.00 98.06 92 GLN A N 1
ATOM 717 C CA . GLN A 1 92 ? -8.066 -8.061 -5.295 1.00 98.06 92 GLN A CA 1
ATOM 718 C C . GLN A 1 92 ? -7.374 -6.847 -4.676 1.00 98.06 92 GLN A C 1
ATOM 720 O O . GLN A 1 92 ? -8.011 -6.133 -3.906 1.00 98.06 92 GLN A O 1
ATOM 725 N N . LEU A 1 93 ? -6.106 -6.626 -5.011 1.00 98.12 93 LEU A N 1
ATOM 726 C CA . LEU A 1 93 ? -5.277 -5.494 -4.599 1.00 98.12 93 LEU A CA 1
ATOM 727 C C . LEU A 1 93 ? -5.045 -4.591 -5.802 1.00 98.12 93 LEU A C 1
ATOM 729 O O . LEU A 1 93 ? -4.552 -5.044 -6.836 1.00 98.12 93 LEU A O 1
ATOM 733 N N . VAL A 1 94 ? -5.333 -3.307 -5.621 1.00 97.69 94 VAL A N 1
ATOM 734 C CA . VAL A 1 94 ? -4.855 -2.239 -6.493 1.00 97.69 94 VAL A CA 1
ATOM 735 C C . VAL A 1 94 ? -4.187 -1.178 -5.632 1.00 97.69 94 VAL A C 1
ATOM 737 O O . VAL A 1 94 ? -4.792 -0.660 -4.693 1.00 97.69 94 VAL A O 1
ATOM 740 N N . ALA A 1 95 ? -2.942 -0.843 -5.945 1.00 96.38 95 ALA A N 1
ATOM 741 C CA . ALA A 1 95 ? -2.239 0.259 -5.300 1.00 96.38 95 ALA A CA 1
ATOM 742 C C . ALA A 1 95 ? -1.566 1.145 -6.344 1.00 96.38 95 ALA A C 1
ATOM 744 O O . ALA A 1 95 ? -1.269 0.708 -7.459 1.00 96.38 95 ALA A O 1
ATOM 745 N N . ASN A 1 96 ? -1.320 2.396 -5.971 1.00 94.12 96 ASN A N 1
ATOM 746 C CA . ASN A 1 96 ? -0.520 3.314 -6.766 1.00 94.12 96 ASN A CA 1
ATOM 747 C C . ASN A 1 96 ? 0.615 3.880 -5.923 1.00 94.12 96 ASN A C 1
ATOM 749 O O . ASN A 1 96 ? 0.400 4.220 -4.758 1.00 94.12 96 ASN A O 1
ATOM 753 N N . ALA A 1 97 ? 1.800 3.983 -6.521 1.00 90.56 97 ALA A N 1
ATOM 754 C CA . ALA A 1 97 ? 2.987 4.527 -5.889 1.00 90.56 97 ALA A CA 1
ATOM 755 C C . ALA A 1 97 ? 3.543 5.759 -6.600 1.00 90.56 97 ALA A C 1
ATOM 757 O O . ALA A 1 97 ? 3.439 5.917 -7.823 1.00 90.56 97 ALA A O 1
ATOM 758 N N . LYS A 1 98 ? 4.196 6.591 -5.788 1.00 87.06 98 LYS A N 1
ATOM 759 C CA . LYS A 1 98 ? 5.048 7.707 -6.189 1.00 87.06 98 LYS A CA 1
ATOM 760 C C . LYS A 1 98 ? 6.242 7.801 -5.250 1.00 87.06 98 LYS A C 1
ATOM 762 O O . LYS A 1 98 ? 6.092 7.617 -4.044 1.00 87.06 98 LYS A O 1
ATOM 767 N N . HIS A 1 99 ? 7.402 8.162 -5.786 1.00 85.50 99 HIS A N 1
ATOM 768 C CA . HIS A 1 99 ? 8.635 8.338 -5.010 1.00 85.50 99 HIS A CA 1
ATOM 769 C C . HIS A 1 99 ? 8.987 7.098 -4.160 1.00 85.50 99 HIS A C 1
ATOM 771 O O . HIS A 1 99 ? 9.283 7.182 -2.962 1.00 85.50 99 HIS A O 1
ATOM 777 N N . GLY A 1 100 ? 8.899 5.936 -4.804 1.00 82.56 100 GLY A N 1
ATOM 778 C CA . GLY A 1 100 ? 9.262 4.624 -4.298 1.00 82.56 100 GLY A CA 1
ATOM 779 C C . GLY A 1 100 ? 8.231 3.989 -3.375 1.00 82.56 100 GLY A C 1
ATOM 780 O O . GLY A 1 100 ? 8.586 3.015 -2.717 1.00 82.56 100 GLY A O 1
ATOM 781 N N . ARG A 1 101 ? 7.018 4.546 -3.207 1.00 87.00 101 ARG A N 1
ATOM 782 C CA . ARG A 1 101 ? 6.087 4.099 -2.148 1.00 87.00 101 ARG A CA 1
ATOM 783 C C . ARG A 1 101 ? 4.611 4.264 -2.501 1.00 87.00 101 ARG A C 1
ATOM 785 O O . ARG A 1 101 ? 4.270 5.228 -3.187 1.00 87.00 101 ARG A O 1
ATOM 792 N N . PRO A 1 102 ? 3.731 3.363 -2.023 1.00 90.94 102 PRO A N 1
ATOM 793 C CA . PRO A 1 102 ? 2.295 3.496 -2.199 1.00 90.94 102 PRO A CA 1
ATOM 794 C C . PRO A 1 102 ? 1.784 4.795 -1.566 1.00 90.94 102 PRO A C 1
ATOM 796 O O . PRO A 1 102 ? 2.131 5.130 -0.438 1.00 90.94 102 PRO A O 1
ATOM 799 N N . VAL A 1 103 ? 0.937 5.514 -2.297 1.00 92.12 103 VAL A N 1
ATOM 800 C CA . VAL A 1 103 ? 0.224 6.712 -1.816 1.00 92.12 103 VAL A CA 1
ATOM 801 C C . VAL A 1 103 ? -1.262 6.441 -1.619 1.00 92.12 103 VAL A C 1
ATOM 803 O O . VAL A 1 103 ? -1.914 7.106 -0.822 1.00 92.12 103 VAL A O 1
ATOM 806 N N . VAL A 1 104 ? -1.785 5.430 -2.315 1.00 94.56 104 VAL A N 1
ATOM 807 C CA . VAL A 1 104 ? -3.146 4.921 -2.167 1.00 94.56 104 VAL A CA 1
ATOM 808 C C . VAL A 1 104 ? -3.164 3.411 -2.336 1.00 94.56 104 VAL A C 1
ATOM 810 O O . VAL A 1 104 ? -2.356 2.851 -3.080 1.00 94.56 104 VAL A O 1
ATOM 813 N N . THR A 1 105 ? -4.105 2.754 -1.662 1.00 97.31 105 THR A N 1
ATOM 814 C CA . THR A 1 105 ? -4.300 1.304 -1.746 1.00 97.31 105 THR A CA 1
ATOM 815 C C . THR A 1 105 ? -5.768 0.954 -1.563 1.00 97.31 105 THR A C 1
ATOM 817 O O . THR A 1 105 ? -6.434 1.511 -0.688 1.00 97.31 105 THR A O 1
ATOM 820 N N . GLY A 1 106 ? -6.253 0.010 -2.364 1.00 97.88 106 GLY A N 1
ATOM 821 C CA . GLY A 1 106 ? -7.591 -0.549 -2.274 1.00 97.88 106 GLY A CA 1
ATOM 822 C C . GLY A 1 106 ? -7.583 -2.070 -2.384 1.00 97.88 106 GLY A C 1
ATOM 823 O O . GLY A 1 106 ? -6.913 -2.650 -3.237 1.00 97.88 106 GLY A O 1
ATOM 824 N N . PHE A 1 107 ? -8.378 -2.698 -1.524 1.00 98.44 107 PHE A N 1
ATOM 825 C CA . PHE A 1 107 ? -8.680 -4.118 -1.513 1.00 98.44 107 PHE A CA 1
ATOM 826 C C . PHE A 1 107 ? -10.183 -4.345 -1.636 1.00 98.44 107 PHE A C 1
ATOM 828 O O . PHE A 1 107 ? -10.984 -3.728 -0.924 1.00 98.44 107 PHE A O 1
ATOM 835 N N . ALA A 1 108 ? -10.586 -5.269 -2.502 1.00 97.44 108 ALA A N 1
ATOM 836 C CA . ALA A 1 108 ? -11.988 -5.645 -2.654 1.00 97.44 108 ALA A CA 1
ATOM 837 C C . ALA A 1 108 ? -12.149 -7.073 -3.179 1.00 97.44 108 ALA A C 1
ATOM 839 O O . ALA A 1 108 ? -11.182 -7.769 -3.468 1.00 97.44 108 ALA A O 1
ATOM 840 N N . GLU A 1 109 ? -13.394 -7.519 -3.321 1.00 95.69 109 GLU A N 1
ATOM 841 C CA . GLU A 1 109 ? -13.687 -8.797 -3.971 1.00 95.69 109 GLU A CA 1
ATOM 842 C C . GLU A 1 109 ? -13.449 -8.737 -5.486 1.00 95.69 109 GLU A C 1
ATOM 844 O O . GLU A 1 109 ? -13.000 -9.721 -6.069 1.00 95.69 109 GLU A O 1
ATOM 849 N N . THR A 1 110 ? -13.731 -7.594 -6.119 1.00 97.25 110 THR A N 1
ATOM 850 C CA . THR A 1 110 ? -13.539 -7.368 -7.560 1.00 97.25 110 THR A CA 1
ATOM 851 C C . THR A 1 110 ? -12.411 -6.369 -7.806 1.00 97.25 110 THR A C 1
ATOM 853 O O . THR A 1 110 ? -12.175 -5.477 -6.989 1.00 97.25 110 THR A O 1
ATOM 856 N N . GLN A 1 111 ? -11.707 -6.502 -8.933 1.00 97.62 111 GLN A N 1
ATOM 857 C CA . GLN A 1 111 ? -10.573 -5.632 -9.245 1.00 97.62 111 GLN A CA 1
ATOM 858 C C . GLN A 1 111 ? -11.029 -4.182 -9.480 1.00 97.62 111 GLN A C 1
ATOM 860 O O . GLN A 1 111 ? -10.391 -3.247 -8.998 1.00 97.62 111 GLN A O 1
ATOM 865 N N . ALA A 1 112 ? -12.189 -3.990 -10.116 1.00 97.00 112 ALA A N 1
ATOM 866 C CA . ALA A 1 112 ? -12.778 -2.670 -10.328 1.00 97.00 112 ALA A CA 1
ATOM 867 C C . ALA A 1 112 ? -13.175 -1.984 -9.008 1.00 97.00 112 ALA A C 1
ATOM 869 O O . ALA A 1 112 ? -12.945 -0.787 -8.847 1.00 97.00 112 ALA A O 1
ATOM 870 N N . ASP A 1 113 ? -13.726 -2.718 -8.035 1.00 97.56 113 ASP A N 1
ATOM 871 C CA . ASP A 1 113 ? -14.030 -2.137 -6.721 1.00 97.56 113 ASP A CA 1
ATOM 872 C C . ASP A 1 113 ? -12.759 -1.817 -5.935 1.00 97.56 113 ASP A C 1
ATOM 874 O O . ASP A 1 113 ? -12.721 -0.798 -5.253 1.00 97.56 113 ASP A O 1
ATOM 878 N N . ALA A 1 114 ? -11.712 -2.641 -6.039 1.00 97.88 114 ALA A N 1
ATOM 879 C CA . ALA A 1 114 ? -10.414 -2.355 -5.428 1.00 97.88 114 ALA A CA 1
ATOM 880 C C . ALA A 1 114 ? -9.798 -1.080 -6.029 1.00 97.88 114 ALA A C 1
ATOM 882 O O . ALA A 1 114 ? -9.321 -0.216 -5.292 1.00 97.88 114 ALA A O 1
ATOM 883 N N . PHE A 1 115 ? -9.911 -0.913 -7.350 1.00 97.12 115 PHE A N 1
ATOM 884 C CA . PHE A 1 115 ? -9.516 0.306 -8.048 1.00 97.12 115 PHE A CA 1
ATOM 885 C C . PHE A 1 115 ? -10.306 1.529 -7.569 1.00 97.12 115 PHE A C 1
ATOM 887 O O . PHE A 1 115 ? -9.704 2.547 -7.264 1.00 97.12 115 PHE A O 1
ATOM 894 N N . ILE A 1 116 ? -11.633 1.465 -7.432 1.00 96.81 116 ILE A N 1
ATOM 895 C CA . ILE A 1 116 ? -12.390 2.609 -6.889 1.00 96.81 116 ILE A CA 1
ATOM 896 C C . ILE A 1 116 ? -12.029 2.864 -5.418 1.00 96.81 116 ILE A C 1
ATOM 898 O O . ILE A 1 116 ? -11.856 4.016 -5.014 1.00 96.81 116 ILE A O 1
ATOM 902 N N . LYS A 1 117 ? -11.858 1.803 -4.620 1.00 97.56 117 LYS A N 1
ATOM 903 C CA . LYS A 1 117 ? -11.502 1.902 -3.200 1.00 97.56 117 LYS A CA 1
ATOM 904 C C . LYS A 1 117 ? -10.177 2.610 -2.964 1.00 97.56 117 LYS A C 1
ATOM 906 O O . LYS A 1 117 ? -10.089 3.352 -1.991 1.00 97.56 117 LYS A O 1
ATOM 911 N N . MET A 1 118 ? -9.174 2.439 -3.827 1.00 95.88 118 MET A N 1
ATOM 912 C CA . MET A 1 118 ? -7.892 3.112 -3.605 1.00 95.88 118 MET A CA 1
ATOM 913 C C . MET A 1 118 ? -8.033 4.647 -3.613 1.00 95.88 118 MET A C 1
ATOM 915 O O . MET A 1 118 ? -7.349 5.324 -2.859 1.00 95.88 118 MET A O 1
ATOM 919 N N . PHE A 1 119 ? -8.973 5.211 -4.379 1.00 95.62 119 PHE A N 1
ATOM 920 C CA . PHE A 1 119 ? -9.191 6.664 -4.429 1.00 95.62 119 PHE A CA 1
ATOM 921 C C . PHE A 1 119 ? -9.989 7.217 -3.239 1.00 95.62 119 PHE A C 1
ATOM 923 O O . PHE A 1 119 ? -10.173 8.430 -3.149 1.00 95.62 119 PHE A O 1
ATOM 930 N N . LEU A 1 120 ? -10.472 6.371 -2.319 1.00 95.88 120 LEU A N 1
ATOM 931 C CA . LEU A 1 120 ? -11.296 6.823 -1.194 1.00 95.88 120 LEU A CA 1
ATOM 932 C C . LEU A 1 120 ? -10.558 7.772 -0.253 1.00 95.88 120 LEU A C 1
ATOM 934 O O . LEU A 1 120 ? -11.203 8.647 0.318 1.00 95.88 120 LEU A O 1
ATOM 938 N N . GLY A 1 121 ? -9.247 7.595 -0.077 1.00 91.62 121 GLY A N 1
ATOM 939 C CA . GLY A 1 121 ? -8.425 8.457 0.772 1.00 91.62 121 GLY A CA 1
ATOM 940 C C . GLY A 1 121 ? -7.776 9.629 0.056 1.00 91.62 121 GLY A C 1
ATOM 941 O O . GLY A 1 121 ? -7.536 10.655 0.682 1.00 91.62 121 GLY A O 1
ATOM 942 N N . ASP A 1 122 ? -7.511 9.491 -1.241 1.00 92.44 122 ASP A N 1
ATOM 943 C CA . ASP A 1 122 ? -6.864 10.525 -2.041 1.00 92.44 122 ASP A CA 1
ATOM 944 C C . ASP A 1 122 ? -7.186 10.325 -3.530 1.00 92.44 122 ASP A C 1
ATOM 946 O O . ASP A 1 122 ? -6.779 9.342 -4.154 1.00 92.44 122 ASP A O 1
ATOM 950 N N . ALA A 1 123 ? -7.935 11.271 -4.101 1.00 89.56 123 ALA A N 1
ATOM 951 C CA . ALA A 1 123 ? -8.329 11.239 -5.505 1.00 89.56 123 ALA A CA 1
ATOM 952 C C . ALA A 1 123 ? -7.295 11.891 -6.449 1.00 89.56 123 ALA A C 1
ATOM 954 O O . ALA A 1 123 ? -7.429 11.771 -7.668 1.00 89.56 123 ALA A O 1
ATOM 955 N N . ASP A 1 124 ? -6.279 12.569 -5.906 1.00 86.81 124 ASP A N 1
ATOM 956 C CA . ASP A 1 124 ? -5.344 13.429 -6.642 1.00 86.81 124 ASP A CA 1
ATOM 957 C C . ASP A 1 124 ? -3.933 12.842 -6.729 1.00 86.81 124 ASP A C 1
ATOM 959 O O . ASP A 1 124 ? -3.312 12.822 -7.798 1.00 86.81 124 ASP A O 1
ATOM 963 N N . SER A 1 125 ? -3.401 12.322 -5.626 1.00 88.62 125 SER A N 1
ATOM 964 C CA . SER A 1 125 ? -2.045 11.771 -5.598 1.00 88.62 125 SER A CA 1
ATOM 965 C C . SER A 1 125 ? -1.775 10.678 -6.637 1.00 88.62 125 SER A C 1
ATOM 967 O O . SER A 1 125 ? -0.652 10.664 -7.146 1.00 88.62 125 SER A O 1
ATOM 969 N N . PRO A 1 126 ? -2.730 9.817 -7.049 1.00 88.56 126 PRO A N 1
ATOM 970 C CA . PRO A 1 126 ? -2.431 8.755 -8.013 1.00 88.56 126 PRO A CA 1
ATOM 971 C C . PRO A 1 126 ? -2.087 9.238 -9.431 1.00 88.56 126 PRO A C 1
ATOM 973 O O . PRO A 1 126 ? -1.484 8.490 -10.209 1.00 88.56 126 PRO A O 1
ATOM 976 N N . PHE A 1 127 ? -2.436 10.482 -9.793 1.00 83.75 127 PHE A N 1
ATOM 977 C CA . PHE A 1 127 ? -2.169 11.028 -11.128 1.00 83.75 127 PHE A CA 1
ATOM 978 C C . PHE A 1 127 ? -0.667 11.061 -11.431 1.00 83.75 127 PHE A C 1
ATOM 980 O O . PHE A 1 127 ? 0.088 11.809 -10.813 1.00 83.75 127 PHE A O 1
ATOM 987 N N . GLY A 1 128 ? -0.221 10.290 -12.422 1.00 81.88 128 GLY A N 1
ATOM 988 C CA . GLY A 1 128 ? 1.192 10.211 -12.805 1.00 81.88 128 GLY A CA 1
ATOM 989 C C . GLY A 1 128 ? 2.044 9.327 -11.903 1.00 81.88 128 GLY A C 1
ATOM 990 O O . GLY A 1 128 ? 3.259 9.482 -11.904 1.00 81.88 128 GLY A O 1
ATOM 991 N N . GLY A 1 129 ? 1.423 8.443 -11.123 1.00 88.19 129 GLY A N 1
ATOM 992 C CA . GLY A 1 129 ? 2.123 7.368 -10.422 1.00 88.19 129 GLY A CA 1
ATOM 993 C C . GLY A 1 129 ? 2.208 6.081 -11.243 1.00 88.19 129 GLY A C 1
ATOM 994 O O . GLY A 1 129 ? 1.729 6.006 -12.384 1.00 88.19 129 GLY A O 1
ATOM 995 N N . TRP A 1 130 ? 2.799 5.065 -10.628 1.00 92.06 130 TRP A N 1
ATOM 996 C CA . TRP A 1 130 ? 2.770 3.682 -11.094 1.00 92.06 130 TRP A CA 1
ATOM 997 C C . TRP A 1 130 ? 1.657 2.914 -10.401 1.00 92.06 130 TRP A C 1
ATOM 999 O O . TRP A 1 130 ? 1.420 3.122 -9.217 1.00 92.06 130 TRP A O 1
ATOM 1009 N N . PHE A 1 131 ? 0.999 2.013 -11.117 1.00 95.00 131 PHE A N 1
ATOM 1010 C CA . PHE A 1 131 ? -0.032 1.145 -10.557 1.00 95.00 131 PHE A CA 1
ATOM 1011 C C . PHE A 1 131 ? 0.482 -0.281 -10.414 1.00 95.00 131 PHE A C 1
ATOM 1013 O O . PHE A 1 131 ? 1.269 -0.744 -11.241 1.00 95.00 131 PHE A O 1
ATOM 1020 N N . VAL A 1 132 ? -0.010 -0.990 -9.403 1.00 96.56 132 VAL A N 1
ATOM 1021 C CA . VAL A 1 132 ? 0.254 -2.415 -9.224 1.00 96.56 132 VAL A CA 1
ATOM 1022 C C . VAL A 1 132 ? -1.025 -3.197 -8.956 1.00 96.56 132 VAL A C 1
ATOM 1024 O O . VAL A 1 132 ? -1.926 -2.705 -8.271 1.00 96.56 132 VAL A O 1
ATOM 1027 N N . PHE A 1 133 ? -1.077 -4.415 -9.491 1.00 97.81 133 PHE A N 1
ATOM 1028 C CA . PHE A 1 133 ? -2.186 -5.358 -9.356 1.00 97.81 133 PHE A CA 1
ATOM 1029 C C . PHE A 1 133 ? -1.660 -6.715 -8.896 1.00 97.81 133 PHE A C 1
ATOM 1031 O O . PHE A 1 133 ? -0.633 -7.168 -9.395 1.00 97.81 133 PHE A O 1
ATOM 1038 N N . ASN A 1 134 ? -2.380 -7.397 -8.001 1.00 97.06 134 ASN A N 1
ATOM 1039 C CA . ASN A 1 134 ? -2.068 -8.785 -7.616 1.00 97.06 134 ASN A CA 1
ATOM 1040 C C . ASN A 1 134 ? -2.730 -9.843 -8.519 1.00 97.06 134 ASN A C 1
ATOM 1042 O O . ASN A 1 134 ? -2.699 -11.031 -8.212 1.00 97.06 134 ASN A O 1
ATOM 1046 N N . SER A 1 135 ? -3.374 -9.420 -9.603 1.00 96.81 135 SER A N 1
ATOM 1047 C CA . SER A 1 135 ? -4.073 -10.272 -10.563 1.00 96.81 135 SER A CA 1
ATOM 1048 C C . SER A 1 135 ? -3.957 -9.677 -11.967 1.00 96.81 135 SER A C 1
ATOM 1050 O O . SER A 1 135 ? -3.673 -8.479 -12.091 1.00 96.81 135 SER A O 1
ATOM 1052 N N . PRO A 1 136 ? -4.145 -10.478 -13.034 1.00 97.56 136 PRO A N 1
ATOM 1053 C CA . PRO A 1 136 ? -4.141 -9.950 -14.388 1.00 97.56 136 PRO A CA 1
ATOM 1054 C C . PRO A 1 136 ? -5.123 -8.787 -14.539 1.00 97.56 136 PRO A C 1
ATOM 1056 O O . PRO A 1 136 ? -6.245 -8.850 -14.036 1.00 97.56 136 PRO A O 1
ATOM 1059 N N . VAL A 1 137 ? -4.711 -7.710 -15.211 1.00 98.19 137 VAL A N 1
ATOM 1060 C CA . VAL A 1 137 ? -5.575 -6.531 -15.366 1.00 98.19 137 VAL A CA 1
ATOM 1061 C C . VAL A 1 137 ? -6.807 -6.907 -16.189 1.00 98.19 137 VAL A C 1
ATOM 1063 O O . VAL A 1 137 ? -6.683 -7.395 -17.314 1.00 98.19 137 VAL A O 1
ATOM 1066 N N . GLU A 1 138 ? -7.988 -6.669 -15.620 1.00 97.69 138 GLU A N 1
ATOM 1067 C CA . GLU A 1 138 ? -9.288 -6.954 -16.222 1.00 97.69 138 GLU A CA 1
ATOM 1068 C C . GLU A 1 138 ? -9.773 -5.771 -17.072 1.00 97.69 138 GLU A C 1
ATOM 1070 O O . GLU A 1 138 ? -9.533 -4.606 -16.743 1.00 97.69 138 GLU A O 1
ATOM 1075 N N . TYR A 1 139 ? -10.548 -6.055 -18.123 1.00 95.75 139 TYR A N 1
ATOM 1076 C CA . TYR A 1 139 ? -11.098 -5.028 -19.017 1.00 95.75 139 TYR A CA 1
ATOM 1077 C C . TYR A 1 139 ? -11.936 -3.973 -18.275 1.00 95.75 139 TYR A C 1
ATOM 1079 O O . TYR A 1 139 ? -11.786 -2.779 -18.516 1.00 95.75 139 TYR A O 1
ATOM 1087 N N . ALA A 1 140 ? -12.774 -4.390 -17.319 1.00 93.88 140 ALA A N 1
ATOM 1088 C CA . ALA A 1 140 ? -13.606 -3.469 -16.541 1.00 93.88 140 ALA A CA 1
ATOM 1089 C C . ALA A 1 140 ? -12.771 -2.457 -15.735 1.00 93.88 140 ALA A C 1
ATOM 1091 O O . ALA A 1 140 ? -13.141 -1.289 -15.629 1.00 93.88 140 ALA A O 1
ATOM 1092 N N . THR A 1 141 ? -11.628 -2.884 -15.198 1.00 95.62 141 THR A N 1
ATOM 1093 C CA . THR A 1 141 ? -10.690 -1.998 -14.500 1.00 95.62 141 THR A CA 1
ATOM 1094 C C . THR A 1 141 ? -9.903 -1.139 -15.486 1.00 95.62 141 THR A C 1
ATOM 1096 O O . THR A 1 141 ? -9.701 0.051 -15.247 1.00 95.62 141 THR A O 1
ATOM 1099 N N . ALA A 1 142 ? -9.496 -1.710 -16.623 1.00 94.19 142 ALA A N 1
ATOM 1100 C CA . ALA A 1 142 ? -8.809 -0.994 -17.694 1.00 94.19 142 ALA A CA 1
ATOM 1101 C C . ALA A 1 142 ? -9.651 0.167 -18.257 1.00 94.19 142 ALA A C 1
ATOM 1103 O O . ALA A 1 142 ? -9.121 1.248 -18.514 1.00 94.19 142 ALA A O 1
ATOM 1104 N N . GLU A 1 143 ? -10.969 -0.013 -18.358 1.00 92.12 143 GLU A N 1
ATOM 1105 C CA . GLU A 1 143 ? -11.919 1.035 -18.747 1.00 92.12 143 GLU A CA 1
ATOM 1106 C C . GLU A 1 143 ? -11.956 2.214 -17.766 1.00 92.12 143 GLU A C 1
ATOM 1108 O O . GLU A 1 143 ? -12.145 3.351 -18.192 1.00 92.12 143 GLU A O 1
ATOM 1113 N N . LEU A 1 144 ? -11.737 1.974 -16.470 1.00 91.12 144 LEU A N 1
ATOM 1114 C CA . LEU A 1 144 ? -11.611 3.037 -15.466 1.00 91.12 144 LEU A CA 1
ATOM 1115 C C . LEU A 1 144 ? -10.217 3.688 -15.511 1.00 91.12 144 LEU A C 1
ATOM 1117 O O . LEU A 1 144 ? -10.067 4.900 -15.350 1.00 91.12 144 LEU A O 1
ATOM 1121 N N . LEU A 1 145 ? -9.182 2.885 -15.766 1.00 89.56 145 LEU A N 1
ATOM 1122 C CA . LEU A 1 145 ? -7.794 3.332 -15.890 1.00 89.56 145 LEU A CA 1
ATOM 1123 C C . LEU A 1 145 ? -7.542 4.198 -17.127 1.00 89.56 145 LEU A C 1
ATOM 1125 O O . LEU A 1 145 ? -6.656 5.053 -17.084 1.00 89.56 145 LEU A O 1
ATOM 1129 N N . LYS A 1 146 ? -8.262 3.992 -18.237 1.00 85.62 146 LYS A N 1
ATOM 1130 C CA . LYS A 1 146 ? -7.975 4.692 -19.504 1.00 85.62 146 LYS A CA 1
ATOM 1131 C C . LYS A 1 146 ? -8.127 6.211 -19.394 1.00 85.62 146 LYS A C 1
ATOM 1133 O O . LYS A 1 146 ? -7.394 6.943 -20.052 1.00 85.62 146 LYS A O 1
ATOM 1138 N N . SER A 1 147 ? -9.022 6.686 -18.525 1.00 79.00 147 SER A N 1
ATOM 1139 C CA . SER A 1 147 ? -9.218 8.113 -18.230 1.00 79.00 147 SER A CA 1
ATOM 1140 C C . SER A 1 147 ? -8.196 8.692 -17.246 1.00 79.00 147 SER A C 1
ATOM 1142 O O . SER A 1 147 ? -8.246 9.883 -16.937 1.00 79.00 147 SER A O 1
ATOM 1144 N N . MET A 1 148 ? -7.275 7.869 -16.738 1.00 82.62 148 MET A N 1
ATOM 1145 C CA . MET A 1 148 ? -6.254 8.273 -15.779 1.00 82.62 148 MET A CA 1
ATOM 1146 C C . MET A 1 148 ? -4.890 8.444 -16.451 1.00 82.62 148 MET A C 1
ATOM 1148 O O . MET A 1 148 ? -4.427 7.619 -17.246 1.00 82.62 148 MET A O 1
ATOM 1152 N N . MET A 1 149 ? -4.192 9.507 -16.056 1.00 82.19 149 MET A N 1
ATOM 1153 C CA . MET A 1 149 ? -2.777 9.673 -16.366 1.00 82.19 149 MET A CA 1
ATOM 1154 C C . MET A 1 149 ? -1.943 8.828 -15.396 1.00 82.19 149 MET A C 1
ATOM 1156 O O . MET A 1 149 ? -2.038 8.999 -14.182 1.00 82.19 149 MET A O 1
ATOM 1160 N N . PHE A 1 150 ? -1.090 7.956 -15.928 1.00 86.38 150 PHE A N 1
ATOM 1161 C CA . PHE A 1 150 ? -0.173 7.118 -15.155 1.00 86.38 150 PHE A CA 1
ATOM 1162 C C . PHE A 1 150 ? 1.135 6.904 -15.909 1.00 86.38 150 PHE A C 1
ATOM 1164 O O . PHE A 1 150 ? 1.172 7.057 -17.132 1.00 86.38 150 PHE A O 1
ATOM 1171 N N . VAL A 1 151 ? 2.202 6.556 -15.193 1.00 87.00 151 VAL A N 1
ATOM 1172 C CA . VAL A 1 151 ? 3.509 6.254 -15.795 1.00 87.00 151 VAL A CA 1
ATOM 1173 C C . VAL A 1 151 ? 3.503 4.835 -16.353 1.00 87.00 151 VAL A C 1
ATOM 1175 O O . VAL A 1 151 ? 3.684 4.648 -17.556 1.00 87.00 151 VAL A O 1
ATOM 1178 N N . GLY A 1 152 ? 3.200 3.856 -15.503 1.00 90.38 152 GLY A N 1
ATOM 1179 C CA . GLY A 1 152 ? 3.145 2.452 -15.882 1.00 90.38 152 GLY A CA 1
ATOM 1180 C C . GLY A 1 152 ? 2.296 1.597 -14.951 1.00 90.38 152 GLY A C 1
ATOM 1181 O O . GLY A 1 152 ? 1.785 2.078 -13.936 1.00 90.38 152 GLY A O 1
ATOM 1182 N N . ILE A 1 153 ? 2.145 0.331 -15.327 1.00 94.19 153 ILE A N 1
ATOM 1183 C CA . ILE A 1 153 ? 1.442 -0.707 -14.576 1.00 94.19 153 ILE A CA 1
ATOM 1184 C C . ILE A 1 153 ? 2.376 -1.908 -14.405 1.00 94.19 153 ILE A C 1
ATOM 1186 O O . ILE A 1 153 ? 3.072 -2.288 -15.346 1.00 94.19 153 ILE A O 1
ATOM 1190 N N . ILE A 1 154 ? 2.365 -2.507 -13.216 1.00 95.81 154 ILE A N 1
ATOM 1191 C CA . ILE A 1 154 ? 2.934 -3.827 -12.928 1.00 95.81 154 ILE A CA 1
ATOM 1192 C C . ILE A 1 154 ? 1.776 -4.758 -12.560 1.00 95.81 154 ILE A C 1
ATOM 1194 O O . ILE A 1 154 ? 0.993 -4.457 -11.660 1.00 95.81 154 ILE A O 1
ATOM 1198 N N . ALA A 1 155 ? 1.643 -5.879 -13.258 1.00 96.75 155 ALA A N 1
ATOM 1199 C CA . ALA A 1 155 ? 0.605 -6.868 -12.982 1.00 96.75 155 ALA A CA 1
ATOM 1200 C C . ALA A 1 155 ? 1.069 -8.266 -13.409 1.00 96.75 155 ALA A C 1
ATOM 1202 O O . ALA A 1 155 ? 1.841 -8.368 -14.366 1.00 96.75 155 ALA A O 1
ATOM 1203 N N . PRO A 1 156 ? 0.559 -9.356 -12.807 1.00 95.31 156 PRO A N 1
ATOM 1204 C CA . PRO A 1 156 ? 0.889 -10.728 -13.199 1.00 95.31 156 PRO A CA 1
ATOM 1205 C C . PRO A 1 156 ? 0.193 -11.156 -14.506 1.00 95.31 156 PRO A C 1
ATOM 1207 O O . PRO A 1 156 ? -0.135 -12.322 -14.688 1.00 95.31 156 PRO A O 1
ATOM 1210 N N . GLY A 1 157 ? -0.092 -10.208 -15.398 1.00 95.94 157 GLY A N 1
ATOM 1211 C CA . GLY A 1 157 ? -0.755 -10.431 -16.673 1.00 95.94 157 GLY A CA 1
ATOM 1212 C C . GLY A 1 157 ? -1.732 -9.318 -17.040 1.00 95.94 157 GLY A C 1
ATOM 1213 O O . GLY A 1 157 ? -2.021 -8.408 -16.262 1.00 95.94 157 GLY A O 1
ATOM 1214 N N . TYR A 1 158 ? -2.260 -9.419 -18.252 1.00 96.44 158 TYR A N 1
ATOM 1215 C CA . TYR A 1 158 ? -3.285 -8.541 -18.803 1.00 96.44 158 TYR A CA 1
ATOM 1216 C C . TYR A 1 158 ? -4.240 -9.434 -19.590 1.00 96.44 158 TYR A C 1
ATOM 1218 O O . TYR A 1 158 ? -3.775 -10.299 -20.332 1.00 96.44 158 TYR A O 1
ATOM 1226 N N . HIS A 1 159 ? -5.549 -9.269 -19.405 1.00 96.12 159 HIS A N 1
ATOM 1227 C CA . HIS A 1 159 ? -6.523 -9.973 -20.241 1.00 96.12 159 HIS A CA 1
ATOM 1228 C C . HIS A 1 159 ? -6.455 -9.487 -21.697 1.00 96.12 159 HIS A C 1
ATOM 1230 O O . HIS A 1 159 ? -5.860 -8.445 -21.993 1.00 96.12 159 HIS A O 1
ATOM 1236 N N . ASP A 1 160 ? -7.094 -10.240 -22.592 1.00 92.62 160 ASP A N 1
ATOM 1237 C CA . ASP A 1 160 ? -7.201 -9.895 -24.009 1.00 92.62 160 ASP A CA 1
ATOM 1238 C C . ASP A 1 160 ? -7.689 -8.450 -24.194 1.00 92.62 160 ASP A C 1
ATOM 1240 O O . ASP A 1 160 ? -8.510 -7.938 -23.427 1.00 92.62 160 ASP A O 1
ATOM 1244 N N . ASP A 1 161 ? -7.119 -7.772 -25.190 1.00 89.38 161 ASP A N 1
ATOM 1245 C CA . ASP A 1 161 ? -7.387 -6.378 -25.564 1.00 89.38 161 ASP A CA 1
ATOM 1246 C C . ASP A 1 161 ? -7.096 -5.303 -24.499 1.00 89.38 161 ASP A C 1
ATOM 1248 O O . ASP A 1 161 ? -7.088 -4.114 -24.826 1.00 89.38 161 ASP A O 1
ATOM 1252 N N . VAL A 1 162 ? -6.754 -5.661 -23.256 1.00 93.62 162 VAL A N 1
ATOM 1253 C CA . VAL A 1 162 ? -6.441 -4.688 -22.193 1.00 93.62 162 VAL A CA 1
ATOM 1254 C C . VAL A 1 162 ? -5.199 -3.870 -22.527 1.00 93.62 162 VAL A C 1
ATOM 1256 O O . VAL A 1 162 ? -5.210 -2.644 -22.406 1.00 93.62 162 VAL A O 1
ATOM 1259 N N . ALA A 1 163 ? -4.128 -4.526 -22.979 1.00 90.62 163 ALA A N 1
ATOM 1260 C CA . ALA A 1 163 ? -2.920 -3.820 -23.397 1.00 90.62 163 ALA A CA 1
ATOM 1261 C C . ALA A 1 163 ? -3.214 -2.887 -24.584 1.00 90.62 163 ALA A C 1
ATOM 1263 O O . ALA A 1 163 ? -2.811 -1.726 -24.566 1.00 90.62 163 ALA A O 1
ATOM 1264 N N . GLY A 1 164 ? -3.986 -3.359 -25.570 1.00 89.38 164 GLY A N 1
ATOM 1265 C CA . GLY A 1 164 ? -4.409 -2.561 -26.723 1.00 89.38 164 GLY A CA 1
ATOM 1266 C C . GLY A 1 164 ? -5.224 -1.329 -26.322 1.00 89.38 164 GLY A C 1
ATOM 1267 O O . GLY A 1 164 ? -4.931 -0.227 -26.781 1.00 89.38 164 GLY A O 1
ATOM 1268 N N . LEU A 1 165 ? -6.182 -1.483 -25.406 1.00 90.50 165 LEU A N 1
ATOM 1269 C CA . LEU A 1 165 ? -6.990 -0.390 -24.859 1.00 90.50 165 LEU A CA 1
ATOM 1270 C C . LEU A 1 165 ? -6.123 0.668 -24.157 1.00 90.50 165 LEU A C 1
ATOM 1272 O O . LEU A 1 165 ? -6.251 1.870 -24.413 1.00 90.50 165 LEU A O 1
ATOM 1276 N N . LEU A 1 166 ? -5.230 0.227 -23.268 1.00 89.19 166 LEU A N 1
ATOM 1277 C CA . LEU A 1 166 ? -4.415 1.125 -22.449 1.00 89.19 166 LEU A CA 1
ATOM 1278 C C . LEU A 1 166 ? -3.331 1.848 -23.261 1.00 89.19 166 LEU A C 1
ATOM 1280 O O . LEU A 1 166 ? -3.046 3.011 -22.962 1.00 89.19 166 LEU A O 1
ATOM 1284 N N . LEU A 1 167 ? -2.762 1.186 -24.275 1.00 84.56 167 LEU A N 1
ATOM 1285 C CA . LEU A 1 167 ? -1.745 1.746 -25.176 1.00 84.56 167 LEU A CA 1
ATOM 1286 C C . LEU A 1 167 ? -2.350 2.586 -26.309 1.00 84.56 167 LEU A C 1
ATOM 1288 O O . LEU A 1 167 ? -1.741 3.565 -26.732 1.00 84.56 167 LEU A O 1
ATOM 1292 N N . GLY A 1 168 ? -3.539 2.225 -26.797 1.00 77.94 168 GLY A N 1
ATOM 1293 C CA . GLY A 1 168 ? -4.235 2.928 -27.881 1.00 77.94 168 GLY A CA 1
ATOM 1294 C C . GLY A 1 168 ? -4.901 4.237 -27.453 1.00 77.94 168 GLY A C 1
ATOM 1295 O O . GLY A 1 168 ? -5.315 5.031 -28.297 1.00 77.94 168 GLY A O 1
ATOM 1296 N N . THR A 1 169 ? -5.000 4.492 -26.148 1.00 72.75 169 THR A N 1
ATOM 1297 C CA . THR A 1 169 ? -5.550 5.744 -25.626 1.00 72.75 169 THR A CA 1
ATOM 1298 C C . THR A 1 169 ? -4.523 6.868 -25.770 1.00 72.75 169 THR A C 1
ATOM 1300 O O . THR A 1 169 ? -3.470 6.845 -25.135 1.00 72.75 169 THR A O 1
ATOM 1303 N N . ASP A 1 170 ? -4.841 7.892 -26.567 1.00 67.94 170 ASP A N 1
ATOM 1304 C CA . ASP A 1 170 ? -3.996 9.082 -26.695 1.00 67.94 170 ASP A CA 1
ATOM 1305 C C . ASP A 1 170 ? -4.051 9.934 -25.419 1.00 67.94 170 ASP A C 1
ATOM 1307 O O . ASP A 1 170 ? -4.915 10.793 -25.232 1.00 67.94 170 ASP A O 1
ATOM 1311 N N . LYS A 1 171 ? -3.081 9.701 -24.536 1.00 67.50 171 LYS A N 1
ATOM 1312 C CA . LYS A 1 171 ? -2.940 10.444 -23.280 1.00 67.50 171 LYS A CA 1
ATOM 1313 C C . LYS A 1 171 ? -2.266 11.800 -23.474 1.00 67.50 171 LYS A C 1
ATOM 1315 O O . LYS A 1 171 ? -2.188 12.561 -22.513 1.00 67.50 171 LYS A O 1
ATOM 1320 N N . THR A 1 172 ? -1.742 12.126 -24.661 1.00 61.38 172 THR A N 1
ATOM 1321 C CA . THR A 1 172 ? -1.026 13.396 -24.921 1.00 61.38 172 THR A CA 1
ATOM 1322 C C . THR A 1 172 ? -1.952 14.609 -24.936 1.00 61.38 172 THR A C 1
ATOM 1324 O O . THR A 1 172 ? -1.501 15.727 -24.705 1.00 61.38 172 THR A O 1
ATOM 1327 N N . LYS A 1 173 ? -3.255 14.380 -25.125 1.00 60.66 173 LYS A N 1
ATOM 1328 C CA . LYS A 1 173 ? -4.295 15.415 -25.080 1.00 60.66 173 LYS A CA 1
ATOM 1329 C C . LYS A 1 173 ? -4.710 15.818 -23.667 1.00 60.66 173 LYS A C 1
ATOM 1331 O O . LYS A 1 173 ? -5.398 16.824 -23.513 1.00 60.66 173 LYS A O 1
ATOM 1336 N N . ASP A 1 174 ? -4.315 15.063 -22.641 1.00 64.12 174 ASP A N 1
ATOM 1337 C CA . ASP A 1 174 ? -4.553 15.470 -21.259 1.00 64.12 174 ASP A CA 1
ATOM 1338 C C . ASP A 1 174 ? -3.627 16.658 -20.925 1.00 64.12 174 ASP A C 1
ATOM 1340 O O . ASP A 1 174 ? -2.406 16.498 -20.972 1.00 64.12 174 ASP A O 1
ATOM 1344 N N . PRO A 1 175 ? -4.150 17.844 -20.557 1.00 61.41 175 PRO A N 1
ATOM 1345 C CA . PRO A 1 175 ? -3.325 19.010 -20.222 1.00 61.41 175 PRO A CA 1
ATOM 1346 C C . PRO A 1 175 ? -2.403 18.785 -19.007 1.00 61.41 175 PRO A C 1
ATOM 1348 O O . PRO A 1 175 ? -1.471 19.565 -18.774 1.00 61.41 175 PRO A O 1
ATOM 1351 N N . ARG A 1 176 ? -2.634 17.718 -18.229 1.00 61.19 1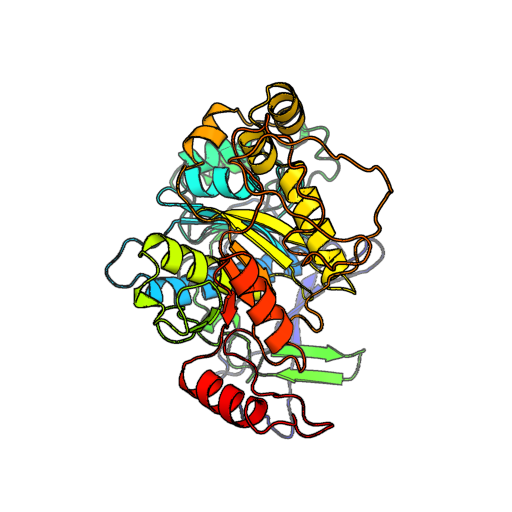76 ARG A N 1
ATOM 1352 C CA . ARG A 1 176 ? -1.761 17.258 -17.138 1.00 61.19 176 ARG A CA 1
ATOM 1353 C C . ARG A 1 176 ? -0.579 16.425 -17.647 1.00 61.19 176 ARG A C 1
ATOM 1355 O O . ARG A 1 176 ? 0.432 16.334 -16.954 1.00 61.19 176 ARG A O 1
ATOM 1362 N N . ASN A 1 177 ? -0.637 15.890 -18.868 1.00 61.12 177 ASN A N 1
ATOM 1363 C CA . ASN A 1 177 ? 0.442 15.131 -19.505 1.00 61.12 177 ASN A CA 1
ATOM 1364 C C . ASN A 1 177 ? 1.507 16.051 -20.125 1.00 61.12 177 ASN A C 1
ATOM 1366 O O . ASN A 1 177 ? 1.793 16.018 -21.320 1.00 61.12 177 ASN A O 1
ATOM 1370 N N . ARG A 1 178 ? 2.138 16.879 -19.289 1.00 55.47 178 ARG A N 1
ATOM 1371 C CA . ARG A 1 178 ? 3.192 17.810 -19.728 1.00 55.47 178 ARG A CA 1
ATOM 1372 C C . ARG A 1 178 ? 4.503 17.116 -20.100 1.00 55.47 178 ARG A C 1
ATOM 1374 O O . ARG A 1 178 ? 5.358 17.730 -20.725 1.00 55.47 178 ARG A O 1
ATOM 1381 N N . SER A 1 179 ? 4.680 15.860 -19.689 1.00 56.03 179 SER A N 1
ATOM 1382 C CA . SER A 1 179 ? 5.927 15.122 -19.877 1.00 56.03 179 SER A CA 1
ATOM 1383 C C . SER A 1 179 ? 5.926 14.232 -21.120 1.00 56.03 179 SER A C 1
ATOM 1385 O O . SER A 1 179 ? 7.006 13.868 -21.563 1.00 56.03 179 SER A O 1
ATOM 1387 N N . GLY A 1 180 ? 4.775 13.854 -21.691 1.00 53.47 180 GLY A N 1
ATOM 1388 C CA . GLY A 1 180 ? 4.706 12.965 -22.861 1.00 53.47 180 GLY A CA 1
ATOM 1389 C C . GLY A 1 180 ? 5.042 11.490 -22.576 1.00 53.47 180 GLY A C 1
ATOM 1390 O O . GLY A 1 180 ? 5.136 10.694 -23.512 1.00 53.47 180 GLY A O 1
ATOM 1391 N N . HIS A 1 181 ? 5.204 11.106 -21.303 1.00 57.00 181 HIS A N 1
ATOM 1392 C CA . HIS A 1 181 ? 5.629 9.763 -20.868 1.00 57.00 181 HIS A CA 1
ATOM 1393 C C . HIS A 1 181 ? 4.483 8.879 -20.344 1.00 57.00 181 HIS A C 1
ATOM 1395 O O . HIS A 1 181 ? 4.738 7.803 -19.812 1.00 57.00 181 HIS A O 1
ATOM 1401 N N . ALA A 1 182 ? 3.228 9.318 -20.467 1.00 58.34 182 ALA A N 1
ATOM 1402 C CA . ALA A 1 182 ? 2.091 8.594 -19.905 1.00 58.34 182 ALA A CA 1
ATOM 1403 C C . ALA A 1 182 ? 1.841 7.237 -20.597 1.00 58.34 182 ALA A C 1
ATOM 1405 O O . ALA A 1 182 ? 1.793 7.164 -21.823 1.00 58.34 182 ALA A O 1
ATOM 1406 N N . GLY A 1 183 ? 1.615 6.190 -19.796 1.00 59.03 183 GLY A N 1
ATOM 1407 C CA . GLY A 1 183 ? 1.045 4.909 -20.220 1.00 59.03 183 GLY A CA 1
ATOM 1408 C C . GLY A 1 183 ? 1.937 4.004 -21.068 1.00 59.03 183 GLY A C 1
ATOM 1409 O O . GLY A 1 183 ? 1.398 3.188 -21.806 1.00 59.03 183 GLY A O 1
ATOM 1410 N N . ARG A 1 184 ? 3.267 4.139 -20.999 1.00 71.81 184 ARG A N 1
ATOM 1411 C CA . ARG A 1 184 ? 4.184 3.410 -21.900 1.00 71.81 184 ARG A CA 1
ATOM 1412 C C . ARG A 1 184 ? 4.781 2.122 -21.330 1.00 71.81 184 ARG A C 1
ATOM 1414 O O . ARG A 1 184 ? 5.439 1.391 -22.070 1.00 71.81 184 ARG A O 1
ATOM 1421 N N . TYR A 1 185 ? 4.573 1.859 -20.043 1.00 88.62 185 TYR A N 1
ATOM 1422 C CA . TYR A 1 185 ? 5.136 0.698 -19.358 1.00 88.62 185 TYR A CA 1
ATOM 1423 C C . TYR A 1 185 ? 4.007 -0.194 -18.849 1.00 88.62 185 TYR A C 1
ATOM 1425 O O . TYR A 1 185 ? 3.285 0.183 -17.927 1.00 88.62 185 TYR A O 1
ATOM 1433 N N . LEU A 1 186 ? 3.841 -1.355 -19.473 1.00 93.19 186 LEU A N 1
ATOM 1434 C CA . LEU A 1 186 ? 2.904 -2.397 -19.062 1.00 93.19 186 LEU A CA 1
ATOM 1435 C C . LEU A 1 186 ? 3.729 -3.639 -18.743 1.00 93.19 186 LEU A C 1
ATOM 1437 O O . LEU A 1 186 ? 3.992 -4.466 -19.616 1.00 93.19 186 LEU A O 1
ATOM 1441 N N . LEU A 1 187 ? 4.208 -3.712 -17.506 1.00 94.50 187 LEU A N 1
ATOM 1442 C CA . LEU A 1 187 ? 5.143 -4.734 -17.059 1.00 94.50 187 LEU A CA 1
ATOM 1443 C C . LEU A 1 187 ? 4.388 -5.970 -16.586 1.00 94.50 187 LEU A C 1
ATOM 1445 O O . LEU A 1 187 ? 3.393 -5.859 -15.861 1.00 94.50 187 LEU A O 1
ATOM 1449 N N . ASN A 1 188 ? 4.863 -7.137 -17.011 1.00 94.88 188 ASN A N 1
ATOM 1450 C CA . ASN A 1 188 ? 4.293 -8.423 -16.648 1.00 94.88 188 ASN A CA 1
ATOM 1451 C C . ASN A 1 188 ? 5.126 -9.099 -15.546 1.00 94.88 188 ASN A C 1
ATOM 1453 O O . ASN A 1 188 ? 6.285 -9.440 -15.764 1.00 94.88 188 ASN A O 1
ATOM 1457 N N . SER A 1 189 ? 4.520 -9.324 -14.381 1.00 94.94 189 SER A N 1
ATOM 1458 C CA . SER A 1 189 ? 5.130 -9.977 -13.217 1.00 94.94 189 SER A CA 1
ATOM 1459 C C . SER A 1 189 ? 4.695 -11.440 -13.035 1.00 94.94 189 SER A C 1
ATOM 1461 O O . SER A 1 189 ? 4.783 -11.971 -11.928 1.00 94.94 189 SER A O 1
ATOM 1463 N N . THR A 1 190 ? 4.174 -12.093 -14.082 1.00 93.69 190 THR A N 1
ATOM 1464 C CA . THR A 1 190 ? 3.675 -13.482 -14.013 1.00 93.69 190 THR A CA 1
ATOM 1465 C C . THR A 1 190 ? 4.729 -14.416 -13.420 1.00 93.69 190 THR A C 1
ATOM 1467 O O . THR A 1 190 ? 5.863 -14.460 -13.891 1.00 93.69 190 THR A O 1
ATOM 1470 N N . GLY A 1 191 ? 4.335 -15.208 -12.418 1.00 90.31 191 GLY A N 1
ATOM 1471 C CA . GLY A 1 191 ? 5.185 -16.242 -11.819 1.00 90.31 191 GLY A CA 1
ATOM 1472 C C . GLY A 1 191 ? 6.280 -15.719 -10.886 1.00 90.31 191 GLY A C 1
ATOM 1473 O O . GLY A 1 191 ? 7.052 -16.520 -10.356 1.00 90.31 191 GLY A O 1
ATOM 1474 N N . LEU A 1 192 ? 6.351 -14.405 -10.658 1.00 92.38 192 LEU A N 1
ATOM 1475 C CA . LEU A 1 192 ? 7.293 -13.836 -9.705 1.00 92.38 192 LEU A CA 1
ATOM 1476 C C . LEU A 1 192 ? 6.842 -14.077 -8.271 1.00 92.38 192 LEU A C 1
ATOM 1478 O O . LEU A 1 192 ? 5.661 -14.096 -7.947 1.00 92.38 192 LEU A O 1
ATOM 1482 N N . THR A 1 193 ? 7.828 -14.262 -7.406 1.00 91.56 193 THR A N 1
ATOM 1483 C CA . THR A 1 193 ? 7.646 -14.486 -5.973 1.00 91.56 193 THR A CA 1
ATOM 1484 C C . THR A 1 193 ? 8.616 -13.581 -5.232 1.00 91.56 193 THR A C 1
ATOM 1486 O O . THR A 1 193 ? 9.533 -13.019 -5.837 1.00 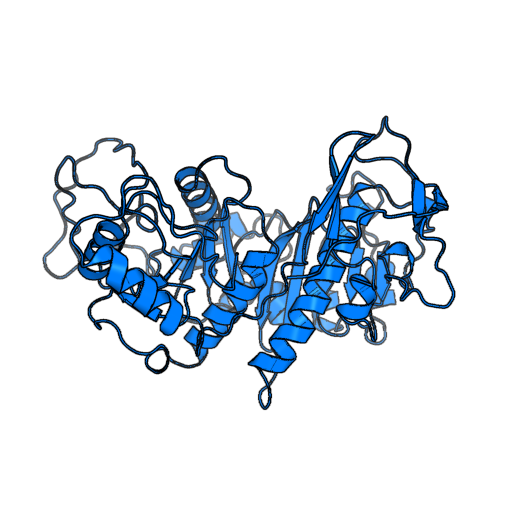91.56 193 THR A O 1
ATOM 1489 N N . LEU A 1 194 ? 8.434 -13.454 -3.920 1.00 90.25 194 LEU A N 1
ATOM 1490 C CA . LEU A 1 194 ? 9.314 -12.638 -3.093 1.00 90.25 194 LEU A CA 1
ATOM 1491 C C . LEU A 1 194 ? 10.780 -13.091 -3.203 1.00 90.25 194 LEU A C 1
ATOM 1493 O O . LEU A 1 194 ? 11.657 -12.253 -3.386 1.00 90.25 194 LEU A O 1
ATOM 1497 N N . ASP A 1 195 ? 11.026 -14.407 -3.217 1.00 89.38 195 ASP A N 1
ATOM 1498 C CA . ASP A 1 195 ? 12.357 -15.011 -3.389 1.00 89.38 195 ASP A CA 1
ATOM 1499 C C . ASP A 1 195 ? 13.044 -14.603 -4.699 1.00 89.38 195 ASP A C 1
ATOM 1501 O O . ASP A 1 195 ? 14.261 -14.409 -4.736 1.00 89.38 195 ASP A O 1
ATOM 1505 N N . HIS A 1 196 ? 12.277 -14.459 -5.785 1.00 90.25 196 HIS A N 1
ATOM 1506 C CA . HIS A 1 196 ? 12.823 -14.003 -7.062 1.00 90.25 196 HIS A CA 1
ATOM 1507 C C . HIS A 1 196 ? 13.312 -12.557 -6.989 1.00 90.25 196 HIS A C 1
ATOM 1509 O O . HIS A 1 196 ? 14.240 -12.204 -7.705 1.00 90.25 196 HIS A O 1
ATOM 1515 N N . ILE A 1 197 ? 12.716 -11.713 -6.146 1.00 87.69 197 ILE A N 1
ATOM 1516 C CA . ILE A 1 197 ? 13.062 -10.288 -6.048 1.00 87.69 197 ILE A CA 1
ATOM 1517 C C . ILE A 1 197 ? 14.153 -10.047 -5.011 1.00 87.69 197 ILE A C 1
ATOM 1519 O O . ILE A 1 197 ? 15.004 -9.180 -5.198 1.00 87.69 197 ILE A O 1
ATOM 1523 N N . THR A 1 198 ? 14.167 -10.810 -3.924 1.00 85.25 198 THR A N 1
ATOM 1524 C CA . THR A 1 198 ? 15.161 -10.663 -2.852 1.00 85.25 198 THR A CA 1
ATOM 1525 C C . THR A 1 198 ? 16.489 -11.329 -3.205 1.00 85.25 198 THR A C 1
ATOM 1527 O O . THR A 1 198 ? 17.542 -10.883 -2.739 1.00 85.25 198 THR A O 1
ATOM 1530 N N . GLY A 1 199 ? 16.459 -12.353 -4.066 1.00 82.31 199 GLY A N 1
ATOM 1531 C CA . GLY A 1 199 ? 17.635 -13.132 -4.444 1.00 82.31 199 GLY A CA 1
ATOM 1532 C C . GLY A 1 199 ? 18.307 -13.778 -3.229 1.00 82.31 199 GLY A C 1
ATOM 1533 O O . GLY A 1 199 ? 17.693 -13.983 -2.183 1.00 82.31 199 GLY A O 1
ATOM 1534 N N . ASN A 1 200 ? 19.596 -14.100 -3.343 1.00 77.31 200 ASN A N 1
ATOM 1535 C CA . ASN A 1 200 ? 20.387 -14.659 -2.237 1.00 77.31 200 ASN A CA 1
ATOM 1536 C C . ASN A 1 200 ? 21.557 -13.757 -1.800 1.00 77.31 200 ASN A C 1
ATOM 1538 O O . ASN A 1 200 ? 22.611 -14.259 -1.425 1.00 77.31 200 ASN A O 1
ATOM 1542 N N . PHE A 1 201 ? 21.386 -12.428 -1.801 1.00 77.19 201 PHE A N 1
ATOM 1543 C CA . PHE A 1 201 ? 22.428 -11.492 -1.332 1.00 77.19 201 PHE A CA 1
ATOM 1544 C C . PHE A 1 201 ? 22.775 -11.645 0.168 1.00 77.19 201 PHE A C 1
ATOM 1546 O O . PHE A 1 201 ? 23.766 -11.091 0.627 1.00 77.19 201 PHE A O 1
ATOM 1553 N N . GLY A 1 202 ? 21.973 -12.388 0.940 1.00 75.75 202 GLY A N 1
ATOM 1554 C CA . GLY A 1 202 ? 22.154 -12.539 2.390 1.00 75.75 202 GLY A CA 1
ATOM 1555 C C . GLY A 1 202 ? 21.583 -11.375 3.206 1.00 75.75 202 GLY A C 1
ATOM 1556 O O . GLY A 1 202 ? 21.865 -11.259 4.390 1.00 75.75 202 GLY A O 1
ATOM 1557 N N . GLY A 1 203 ? 20.787 -10.506 2.575 1.00 85.06 203 GLY A N 1
ATOM 1558 C CA . GLY A 1 203 ? 20.120 -9.375 3.212 1.00 85.06 203 GLY A CA 1
ATOM 1559 C C . GLY A 1 203 ? 19.698 -8.309 2.202 1.00 85.06 203 GLY A C 1
ATOM 1560 O O . GLY A 1 203 ? 19.825 -8.492 0.990 1.00 85.06 203 GLY A O 1
ATOM 1561 N N . GLN A 1 204 ? 19.200 -7.186 2.708 1.00 88.88 204 GLN A N 1
ATOM 1562 C CA . GLN A 1 204 ? 18.888 -5.974 1.968 1.00 88.88 204 GLN A CA 1
ATOM 1563 C C . GLN A 1 204 ? 20.091 -5.011 2.009 1.00 88.88 204 GLN A C 1
ATOM 1565 O O . GLN A 1 204 ? 20.371 -4.442 3.069 1.00 88.88 204 GLN A O 1
ATOM 1570 N N . PRO A 1 205 ? 20.797 -4.792 0.885 1.00 89.44 205 PRO A N 1
ATOM 1571 C CA . PRO A 1 205 ? 21.881 -3.817 0.812 1.00 89.44 205 PRO A CA 1
ATOM 1572 C C . PRO A 1 205 ? 21.367 -2.370 0.730 1.00 89.44 205 PRO A C 1
ATOM 1574 O O . PRO A 1 205 ? 20.414 -2.076 0.007 1.00 89.44 205 PRO A O 1
ATOM 1577 N N . ARG A 1 206 ? 22.047 -1.438 1.409 1.00 91.25 206 ARG A N 1
ATOM 1578 C CA . ARG A 1 206 ? 21.877 0.019 1.271 1.00 91.25 206 ARG A CA 1
ATOM 1579 C C . ARG A 1 206 ? 23.232 0.718 1.291 1.00 91.25 206 ARG A C 1
ATOM 1581 O O . ARG A 1 206 ? 24.011 0.533 2.221 1.00 91.25 206 ARG A O 1
ATOM 1588 N N . PHE A 1 207 ? 23.507 1.557 0.298 1.00 90.38 207 PHE A N 1
ATOM 1589 C CA . PHE A 1 207 ? 24.709 2.392 0.314 1.00 90.38 207 PHE A CA 1
ATOM 1590 C C . PHE A 1 207 ? 24.569 3.521 1.344 1.00 90.38 207 PHE A C 1
ATOM 1592 O O . PHE A 1 207 ? 23.552 4.214 1.383 1.00 90.38 207 PHE A O 1
ATOM 1599 N N . ILE A 1 208 ? 25.594 3.707 2.178 1.00 90.94 208 ILE A N 1
ATOM 1600 C CA . ILE A 1 208 ? 25.725 4.838 3.103 1.00 90.94 208 ILE A CA 1
ATOM 1601 C C . ILE A 1 208 ? 26.927 5.660 2.642 1.00 90.94 208 ILE A C 1
ATOM 1603 O O . ILE A 1 208 ? 28.075 5.285 2.866 1.00 90.94 208 ILE A O 1
ATOM 1607 N N . GLY A 1 209 ? 26.667 6.790 1.985 1.00 88.31 209 GLY A N 1
ATOM 1608 C CA . GLY A 1 209 ? 27.719 7.497 1.254 1.00 88.31 209 GLY A CA 1
ATOM 1609 C C . GLY A 1 209 ? 28.200 6.690 0.044 1.00 88.31 209 GLY A C 1
ATOM 1610 O O . GLY A 1 209 ? 27.466 5.860 -0.488 1.00 88.31 209 GLY A O 1
ATOM 1611 N N . SER A 1 210 ? 29.425 6.952 -0.411 1.00 87.56 210 SER A N 1
ATOM 1612 C CA . SER A 1 210 ? 29.995 6.318 -1.609 1.00 87.56 210 SER A CA 1
ATOM 1613 C C . SER A 1 210 ? 30.835 5.069 -1.325 1.00 87.56 210 SER A C 1
ATOM 1615 O O . SER A 1 210 ? 31.222 4.383 -2.266 1.00 87.56 210 SER A O 1
ATOM 1617 N N . ASP A 1 211 ? 31.165 4.797 -0.061 1.00 89.12 211 ASP A N 1
ATOM 1618 C CA . ASP A 1 211 ? 32.188 3.822 0.345 1.00 89.12 211 ASP A CA 1
ATOM 1619 C C . ASP A 1 211 ? 31.735 2.850 1.446 1.00 89.12 211 ASP A C 1
ATOM 1621 O O . ASP A 1 211 ? 32.513 1.992 1.860 1.00 89.12 211 ASP A O 1
ATOM 1625 N N . LYS A 1 212 ? 30.485 2.945 1.918 1.00 92.50 212 LYS A N 1
ATOM 1626 C CA . LYS A 1 212 ? 29.941 2.035 2.935 1.00 92.50 212 LYS A CA 1
ATOM 1627 C C . LYS A 1 212 ? 28.668 1.363 2.454 1.00 92.50 212 LYS A C 1
ATOM 1629 O O . LYS A 1 212 ? 27.834 1.970 1.782 1.00 92.50 212 LYS A O 1
ATOM 1634 N N . LEU A 1 213 ? 28.510 0.110 2.862 1.00 92.75 213 LEU A N 1
ATOM 1635 C CA . LEU A 1 213 ? 27.340 -0.712 2.597 1.00 92.75 213 LEU A CA 1
ATOM 1636 C C . LEU A 1 213 ? 26.748 -1.167 3.933 1.00 92.75 213 LEU A C 1
ATOM 1638 O O . LEU A 1 213 ? 27.431 -1.801 4.732 1.00 92.75 213 LEU A O 1
ATOM 1642 N N . LEU A 1 214 ? 25.483 -0.841 4.169 1.00 93.06 214 LEU A N 1
ATOM 1643 C CA . LEU A 1 214 ? 24.664 -1.460 5.203 1.00 93.06 214 LEU A CA 1
ATOM 1644 C C . LEU A 1 214 ? 24.001 -2.700 4.604 1.00 93.06 214 LEU A C 1
ATOM 1646 O O . LEU A 1 214 ? 23.420 -2.614 3.524 1.00 93.06 214 LEU A O 1
ATOM 1650 N N . VAL A 1 215 ? 24.052 -3.825 5.309 1.00 92.19 215 VAL A N 1
ATOM 1651 C CA . VAL A 1 215 ? 23.289 -5.032 4.974 1.00 92.19 215 VAL A CA 1
ATOM 1652 C C . VAL A 1 215 ? 22.482 -5.419 6.205 1.00 92.19 215 VAL A C 1
ATOM 1654 O O . VAL A 1 215 ? 23.007 -5.405 7.316 1.00 92.19 215 VAL A O 1
ATOM 1657 N N . GLN A 1 216 ? 21.199 -5.702 6.014 1.00 91.69 216 GLN A N 1
ATOM 1658 C CA . GLN A 1 216 ? 20.276 -6.083 7.085 1.00 91.69 216 GLN A CA 1
ATOM 1659 C C . GLN A 1 216 ? 19.332 -7.187 6.614 1.00 91.69 216 GLN A C 1
ATOM 1661 O O . GLN A 1 216 ? 19.174 -7.386 5.413 1.00 91.69 216 GLN A O 1
ATOM 1666 N N . ASP A 1 217 ? 18.671 -7.880 7.537 1.00 89.50 217 ASP A N 1
ATOM 1667 C CA . ASP A 1 217 ? 17.571 -8.776 7.176 1.00 89.50 217 ASP A CA 1
ATOM 1668 C C . ASP A 1 217 ? 16.456 -7.985 6.459 1.00 89.50 217 ASP A C 1
ATOM 1670 O O . ASP A 1 217 ? 16.243 -6.791 6.706 1.00 89.50 217 ASP A O 1
ATOM 1674 N N . TRP A 1 218 ? 15.748 -8.645 5.542 1.00 87.88 218 TRP A N 1
ATOM 1675 C CA . TRP A 1 218 ? 14.557 -8.057 4.943 1.00 87.88 218 TRP A CA 1
ATOM 1676 C C . TRP A 1 218 ? 13.398 -8.051 5.943 1.00 87.88 218 TRP A C 1
ATOM 1678 O O . TRP A 1 218 ? 13.169 -9.038 6.641 1.00 87.88 218 TRP A O 1
ATOM 1688 N N . ASP A 1 219 ? 12.620 -6.969 5.953 1.00 86.75 219 ASP A N 1
ATOM 1689 C CA . ASP A 1 219 ? 11.403 -6.880 6.761 1.00 86.75 219 ASP A CA 1
ATOM 1690 C C . ASP A 1 219 ? 10.221 -7.585 6.073 1.00 86.75 219 ASP A C 1
ATOM 1692 O O . ASP A 1 219 ? 9.376 -6.967 5.421 1.00 86.75 219 ASP A O 1
ATOM 1696 N N . HIS A 1 220 ? 10.218 -8.918 6.155 1.00 87.31 220 HIS A N 1
ATOM 1697 C CA . HIS A 1 220 ? 9.149 -9.799 5.655 1.00 87.31 220 HIS A CA 1
ATOM 1698 C C . HIS A 1 220 ? 8.531 -10.642 6.772 1.00 87.31 220 HIS A C 1
ATOM 1700 O O . HIS A 1 220 ? 7.937 -11.683 6.500 1.00 87.31 220 HIS A O 1
ATOM 1706 N N . THR A 1 221 ? 8.710 -10.241 8.034 1.00 83.38 221 THR A N 1
ATOM 1707 C CA . THR A 1 221 ? 8.200 -10.997 9.184 1.00 83.38 221 THR A CA 1
ATOM 1708 C C . THR A 1 221 ? 6.676 -11.081 9.092 1.00 83.38 221 THR A C 1
ATOM 1710 O O . THR A 1 221 ? 6.027 -10.033 9.120 1.00 83.38 221 THR A O 1
ATOM 1713 N N . PRO A 1 222 ? 6.076 -12.281 8.965 1.00 86.00 222 PRO A N 1
ATOM 1714 C CA . PRO A 1 222 ? 4.634 -12.396 8.826 1.00 86.00 222 PRO A CA 1
ATOM 1715 C C . PRO A 1 222 ? 3.912 -11.855 10.055 1.00 86.00 222 PRO A C 1
ATOM 1717 O O . PRO A 1 222 ?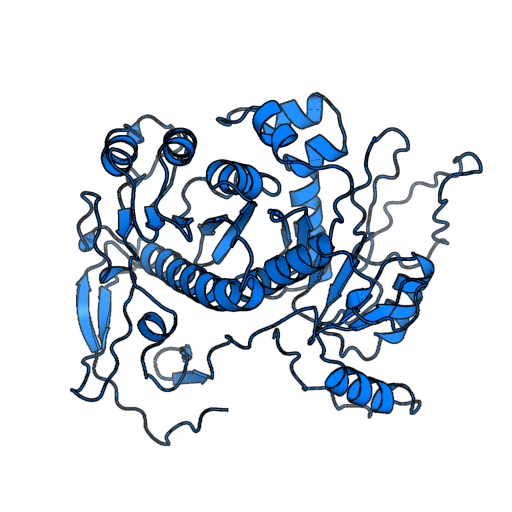 4.355 -12.062 11.186 1.00 86.00 222 PRO A O 1
ATOM 1720 N N . TRP A 1 223 ? 2.769 -11.210 9.836 1.00 88.25 223 TRP A N 1
ATOM 1721 C CA . TRP A 1 223 ? 1.928 -10.738 10.930 1.00 88.25 223 TRP A CA 1
ATOM 1722 C C . TRP A 1 223 ? 0.480 -11.162 10.736 1.00 88.25 223 TRP A C 1
ATOM 1724 O O . TRP A 1 223 ? -0.198 -10.733 9.799 1.00 88.25 223 TRP A O 1
ATOM 1734 N N . ASN A 1 224 ? -0.015 -11.991 11.650 1.00 91.06 224 ASN A N 1
ATOM 1735 C CA . ASN A 1 224 ? -1.395 -12.433 11.666 1.00 91.06 224 ASN A CA 1
ATOM 1736 C C . ASN A 1 224 ? -2.105 -11.864 12.903 1.00 91.06 224 ASN A C 1
ATOM 1738 O O . ASN A 1 224 ? -1.869 -12.338 14.012 1.00 91.06 224 ASN A O 1
ATOM 1742 N N . PRO A 1 225 ? -3.062 -10.929 12.757 1.00 90.00 225 PRO A N 1
ATOM 1743 C CA . PRO A 1 225 ? -3.757 -10.333 13.901 1.00 90.00 225 PRO A CA 1
ATOM 1744 C C . PRO A 1 225 ? -4.559 -11.332 14.750 1.00 90.00 225 PRO A C 1
ATOM 1746 O O . PRO A 1 225 ? -5.089 -10.943 15.780 1.00 90.00 225 PRO A O 1
ATOM 1749 N N . ARG A 1 226 ? -4.706 -12.600 14.343 1.00 87.50 226 ARG A N 1
ATOM 1750 C CA . ARG A 1 226 ? -5.339 -13.649 15.166 1.00 87.50 226 ARG A CA 1
ATOM 1751 C C . ARG A 1 226 ? -4.401 -14.235 16.213 1.00 87.50 226 ARG A C 1
ATOM 1753 O O . ARG A 1 226 ? -4.879 -14.762 17.210 1.00 87.50 226 ARG A O 1
ATOM 1760 N N . THR A 1 227 ? -3.101 -14.207 15.947 1.00 85.69 227 THR A N 1
ATOM 1761 C CA . THR A 1 227 ? -2.068 -14.856 16.766 1.00 85.69 227 THR A CA 1
ATOM 1762 C C . THR A 1 227 ? -1.037 -13.861 17.284 1.00 85.69 227 THR A C 1
ATOM 1764 O O . THR A 1 227 ? -0.474 -14.074 18.353 1.00 85.69 227 THR A O 1
ATOM 1767 N N . ASP A 1 228 ? -0.849 -12.751 16.571 1.00 84.38 228 ASP A N 1
ATOM 1768 C CA . ASP A 1 228 ? 0.252 -11.802 16.751 1.00 84.38 228 ASP A CA 1
ATOM 1769 C C . ASP A 1 228 ? -0.247 -10.406 17.157 1.00 84.38 228 ASP A C 1
ATOM 1771 O O . ASP A 1 228 ? 0.384 -9.389 16.867 1.00 84.38 228 ASP A O 1
ATOM 1775 N N . ALA A 1 229 ? -1.416 -10.339 17.794 1.00 83.31 229 ALA A N 1
ATOM 1776 C CA . ALA A 1 229 ? -1.974 -9.100 18.315 1.00 83.31 229 ALA A CA 1
ATOM 1777 C C . ALA A 1 229 ? -2.767 -9.330 19.606 1.00 83.31 229 ALA A C 1
ATOM 1779 O O . ALA A 1 229 ? -3.332 -10.405 19.825 1.00 83.31 229 ALA A O 1
ATOM 1780 N N . VAL A 1 230 ? -2.843 -8.294 20.442 1.00 81.31 230 VAL A N 1
ATOM 1781 C CA . VAL A 1 230 ? -3.599 -8.295 21.703 1.00 81.31 230 VAL A CA 1
ATOM 1782 C C . VAL A 1 230 ? -4.441 -7.025 21.801 1.00 81.31 230 VAL A C 1
ATOM 1784 O O . VAL A 1 230 ? -3.931 -5.928 21.573 1.00 81.31 230 VAL A O 1
ATOM 1787 N N . ILE A 1 231 ? -5.719 -7.154 22.173 1.00 80.12 231 ILE A N 1
ATOM 1788 C CA . ILE A 1 231 ? -6.543 -6.009 22.582 1.00 80.12 231 ILE A CA 1
ATOM 1789 C C . ILE A 1 231 ? -6.097 -5.616 23.989 1.00 80.12 231 ILE A C 1
ATOM 1791 O O . ILE A 1 231 ? -6.280 -6.370 24.940 1.00 80.12 231 ILE A O 1
ATOM 1795 N N . ALA A 1 232 ? -5.457 -4.462 24.114 1.00 70.44 232 ALA A N 1
ATOM 1796 C CA . ALA A 1 232 ? -4.831 -4.018 25.349 1.00 70.44 232 ALA A CA 1
ATOM 1797 C C . ALA A 1 232 ? -5.749 -3.112 26.198 1.00 70.44 232 ALA A C 1
ATOM 1799 O O . ALA A 1 232 ? -5.579 -3.059 27.413 1.00 70.44 232 ALA A O 1
ATOM 1800 N N . ALA A 1 233 ? -6.725 -2.434 25.582 1.00 71.75 233 ALA A N 1
ATOM 1801 C CA . ALA A 1 233 ? -7.749 -1.609 26.242 1.00 71.75 233 ALA A CA 1
ATOM 1802 C C . ALA A 1 233 ? -8.996 -1.452 25.349 1.00 71.75 233 ALA A C 1
ATOM 1804 O O . ALA A 1 233 ? -8.928 -1.757 24.156 1.00 71.75 233 ALA A O 1
ATOM 1805 N N . GLY A 1 234 ? -10.109 -0.956 25.905 1.00 56.81 234 GLY A N 1
ATOM 1806 C CA . GLY A 1 234 ? -11.350 -0.613 25.197 1.00 56.81 234 GLY A CA 1
ATOM 1807 C C . GLY A 1 234 ? -12.644 -1.146 25.835 1.00 56.81 234 GLY A C 1
ATOM 1808 O O . GLY A 1 234 ? -13.530 -1.581 25.100 1.00 56.81 234 GLY A O 1
ATOM 1809 N N . ASN A 1 235 ? -12.774 -1.148 27.171 1.00 52.62 235 ASN A N 1
ATOM 1810 C CA . ASN A 1 235 ? -13.933 -1.679 27.935 1.00 52.62 235 ASN A CA 1
ATOM 1811 C C . ASN A 1 235 ? -14.210 -3.197 27.817 1.00 52.62 235 ASN A C 1
ATOM 1813 O O . ASN A 1 235 ? -15.209 -3.676 28.347 1.00 52.62 235 ASN A O 1
ATOM 1817 N N . SER A 1 236 ? -13.330 -3.965 27.173 1.00 43.94 236 SER A N 1
ATOM 1818 C CA . SER A 1 236 ? -13.420 -5.438 27.064 1.00 43.94 236 SER A CA 1
ATOM 1819 C C . SER A 1 236 ? -12.381 -6.171 27.923 1.00 43.94 236 SER A C 1
ATOM 1821 O O . SER A 1 236 ? -12.393 -7.390 28.009 1.00 43.94 236 SER A O 1
ATOM 1823 N N . GLY A 1 237 ? -11.478 -5.458 28.602 1.00 47.69 237 GLY A N 1
ATOM 1824 C CA . GLY A 1 237 ? -10.302 -6.100 29.188 1.00 47.69 237 GLY A CA 1
ATOM 1825 C C . GLY A 1 237 ? -9.393 -6.701 28.107 1.00 47.69 237 GLY A C 1
ATOM 1826 O O . GLY A 1 237 ? -9.576 -6.467 26.913 1.00 47.69 237 GLY A O 1
ATOM 1827 N N . ILE A 1 238 ? -8.376 -7.455 28.531 1.00 50.81 238 ILE A N 1
ATOM 1828 C CA . ILE A 1 238 ? -7.445 -8.146 27.629 1.00 50.81 238 ILE A CA 1
ATOM 1829 C C . ILE A 1 238 ? -8.180 -9.347 27.013 1.00 50.81 238 ILE A C 1
ATOM 1831 O O . ILE A 1 238 ? -8.048 -10.479 27.477 1.00 50.81 238 ILE A O 1
ATOM 1835 N N . GLU A 1 239 ? -9.027 -9.099 26.019 1.00 53.19 239 GLU A N 1
ATOM 1836 C CA . GLU A 1 239 ? -9.740 -10.146 25.290 1.00 53.19 239 GLU A CA 1
ATOM 1837 C C . GLU A 1 239 ? -8.939 -10.632 24.075 1.00 53.19 239 GLU A C 1
ATOM 1839 O O . GLU A 1 239 ? -8.195 -9.893 23.425 1.00 53.19 239 GLU A O 1
ATOM 1844 N N . ASN A 1 240 ? -9.095 -11.921 23.767 1.00 56.03 240 ASN A N 1
ATOM 1845 C CA . ASN A 1 240 ? -8.509 -12.556 22.592 1.00 56.03 240 ASN A CA 1
ATOM 1846 C C . ASN A 1 240 ? -9.072 -11.912 21.309 1.00 56.03 240 ASN A C 1
ATOM 1848 O O . ASN A 1 240 ? -10.279 -11.709 21.205 1.00 56.03 240 ASN A O 1
ATOM 1852 N N . MET A 1 241 ? -8.229 -11.680 20.297 1.00 62.00 241 MET A N 1
ATOM 1853 C CA . MET A 1 241 ? -8.597 -11.128 18.981 1.00 62.00 241 MET A CA 1
ATOM 1854 C C . MET A 1 241 ? -9.751 -11.877 18.288 1.00 62.00 241 MET A C 1
ATOM 1856 O O . MET A 1 241 ? -10.410 -11.317 17.414 1.00 62.00 241 MET A O 1
ATOM 1860 N N . VAL A 1 242 ? -10.038 -13.117 18.708 1.00 56.62 242 VAL A N 1
ATOM 1861 C CA . VAL A 1 242 ? -11.225 -13.912 18.334 1.00 56.62 242 VAL A CA 1
ATOM 1862 C C . VAL A 1 242 ? -12.552 -13.170 18.580 1.00 56.62 242 VAL A C 1
ATOM 1864 O O . VAL A 1 242 ? -13.536 -13.466 17.901 1.00 56.62 242 VAL A O 1
ATOM 1867 N N . THR A 1 243 ? -12.601 -12.185 19.484 1.00 67.88 243 THR A N 1
ATOM 1868 C CA . THR A 1 243 ? -13.802 -11.362 19.718 1.00 67.88 243 THR A CA 1
ATOM 1869 C C . THR A 1 243 ? -14.044 -10.317 18.624 1.00 67.88 243 THR A C 1
ATOM 1871 O O . THR A 1 243 ? -15.169 -9.838 18.457 1.00 67.88 243 THR A O 1
ATOM 1874 N N . LEU A 1 244 ? -13.034 -9.990 17.807 1.00 76.62 244 LEU A N 1
ATOM 1875 C CA . LEU A 1 244 ? -13.210 -9.138 16.634 1.00 76.62 244 LEU A CA 1
ATOM 1876 C C . LEU A 1 244 ? -13.779 -9.971 15.483 1.00 76.62 244 LEU A C 1
ATOM 1878 O O . LEU A 1 244 ? -13.187 -10.951 15.038 1.00 76.62 244 LEU A O 1
ATOM 1882 N N . GLY A 1 245 ? -14.937 -9.559 14.962 1.00 85.44 245 GLY A N 1
ATOM 1883 C CA . GLY A 1 245 ? -15.559 -10.225 13.820 1.00 85.44 245 GLY A CA 1
ATOM 1884 C C . GLY A 1 245 ? -14.603 -10.360 12.627 1.00 85.44 245 GLY A C 1
ATOM 1885 O O . GLY A 1 245 ? -13.752 -9.503 12.382 1.00 85.44 245 GLY A O 1
ATOM 1886 N N . GLN A 1 246 ? -14.785 -11.423 11.842 1.00 88.94 246 GLN A N 1
ATOM 1887 C CA . GLN A 1 246 ? -13.913 -11.821 10.732 1.00 88.94 246 GLN A CA 1
ATOM 1888 C C . GLN A 1 246 ? -13.509 -10.663 9.798 1.00 88.94 246 GLN A C 1
ATOM 1890 O O . GLN A 1 246 ? -12.332 -10.491 9.497 1.00 88.94 246 GLN A O 1
ATOM 1895 N N . GLY A 1 247 ? -14.466 -9.817 9.404 1.00 90.25 247 GLY A N 1
ATOM 1896 C CA . GLY A 1 247 ? -14.187 -8.672 8.535 1.00 90.25 247 GLY A CA 1
ATOM 1897 C C . GLY A 1 247 ? -13.295 -7.597 9.169 1.00 90.25 247 GLY A C 1
ATOM 1898 O O . GLY A 1 247 ? -12.576 -6.908 8.451 1.00 90.25 247 GLY A O 1
ATOM 1899 N N . THR A 1 248 ? -13.311 -7.443 10.494 1.00 91.69 248 THR A N 1
ATOM 1900 C CA . THR A 1 248 ? -12.381 -6.559 11.212 1.00 91.69 248 THR A CA 1
ATOM 1901 C C . THR A 1 248 ? -10.979 -7.156 11.235 1.00 91.69 248 THR A C 1
ATOM 1903 O O . THR A 1 248 ? -10.026 -6.436 10.960 1.00 91.69 248 THR A O 1
ATOM 1906 N N . LEU A 1 249 ? -10.850 -8.462 11.487 1.00 92.88 249 LEU A N 1
ATOM 1907 C CA . LEU A 1 249 ? -9.558 -9.155 11.455 1.00 92.88 249 LEU A CA 1
ATOM 1908 C C . LEU A 1 249 ? -8.910 -9.105 10.068 1.00 92.88 249 LEU A C 1
ATOM 1910 O O . LEU A 1 249 ? -7.711 -8.857 9.975 1.00 92.88 249 LEU A O 1
ATOM 1914 N N . ASP A 1 250 ? -9.699 -9.280 9.003 1.00 95.12 250 ASP A N 1
ATOM 1915 C CA . ASP A 1 250 ? -9.207 -9.152 7.628 1.00 95.12 250 ASP A CA 1
ATOM 1916 C C . ASP A 1 250 ? -8.698 -7.725 7.357 1.00 95.12 250 ASP A C 1
ATOM 1918 O O . ASP A 1 250 ? -7.635 -7.545 6.774 1.00 95.12 250 ASP A O 1
ATOM 1922 N N . ASN A 1 251 ? -9.407 -6.696 7.832 1.00 95.44 251 ASN A N 1
ATOM 1923 C CA . ASN A 1 251 ? -8.969 -5.306 7.685 1.00 95.44 251 ASN A CA 1
ATOM 1924 C C . ASN A 1 251 ? -7.719 -4.976 8.502 1.00 95.44 251 ASN A C 1
ATOM 1926 O O . ASN A 1 251 ? -6.859 -4.254 8.008 1.00 95.44 251 ASN A O 1
ATOM 1930 N N . LEU A 1 252 ? -7.599 -5.517 9.717 1.00 95.06 252 LEU A N 1
ATOM 1931 C CA . LEU A 1 252 ? -6.379 -5.394 10.507 1.00 95.06 252 LEU A CA 1
ATOM 1932 C C . LEU A 1 252 ? -5.203 -5.984 9.736 1.00 95.06 252 LEU A C 1
ATOM 1934 O O . LEU A 1 252 ? -4.239 -5.266 9.498 1.00 95.06 252 LEU A O 1
ATOM 1938 N N . PHE A 1 253 ? -5.329 -7.224 9.258 1.00 95.88 253 PHE A N 1
ATOM 1939 C CA . PHE A 1 253 ? -4.291 -7.894 8.476 1.00 95.88 253 PHE A CA 1
ATOM 1940 C C . PHE A 1 253 ? -3.875 -7.073 7.252 1.00 95.88 253 PHE A C 1
ATOM 1942 O O . PHE A 1 253 ? -2.695 -6.777 7.091 1.00 95.88 253 PHE A O 1
ATOM 1949 N N . LEU A 1 254 ? -4.838 -6.644 6.428 1.00 96.75 254 LEU A N 1
ATOM 1950 C CA . LEU A 1 254 ? -4.554 -5.847 5.232 1.00 96.75 254 LEU A CA 1
ATOM 1951 C C . LEU A 1 254 ? -3.888 -4.506 5.580 1.00 96.75 254 LEU A C 1
ATOM 1953 O O . LEU A 1 254 ? -2.945 -4.101 4.904 1.00 96.75 254 LEU A O 1
ATOM 1957 N N . SER A 1 255 ? -4.323 -3.840 6.654 1.00 95.44 255 SER A N 1
ATOM 1958 C CA . SER A 1 255 ? -3.695 -2.596 7.110 1.00 95.44 255 SER A CA 1
ATOM 1959 C C . SER A 1 255 ? -2.248 -2.806 7.576 1.00 95.44 255 SER A C 1
ATOM 1961 O O . SER A 1 255 ? -1.370 -2.053 7.163 1.00 95.44 255 SER A O 1
ATOM 1963 N N . GLY A 1 256 ? -1.969 -3.855 8.358 1.00 93.69 256 GLY A N 1
ATOM 1964 C CA . GLY A 1 256 ? -0.615 -4.180 8.822 1.00 93.69 256 GLY A CA 1
ATOM 1965 C C . GLY A 1 256 ? 0.304 -4.630 7.686 1.00 93.69 256 GLY A C 1
ATOM 1966 O O . GLY A 1 256 ? 1.457 -4.212 7.624 1.00 93.69 256 GLY A O 1
ATOM 1967 N N . LEU A 1 257 ? -0.226 -5.392 6.724 1.00 94.50 257 LEU A N 1
ATOM 1968 C CA . LEU A 1 257 ? 0.489 -5.746 5.500 1.00 94.50 257 LEU A CA 1
ATOM 1969 C C . LEU A 1 257 ? 0.973 -4.492 4.767 1.00 94.50 257 LEU A C 1
ATOM 1971 O O . LEU A 1 257 ? 2.151 -4.399 4.433 1.00 94.50 257 LEU A O 1
ATOM 1975 N N . MET A 1 258 ? 0.084 -3.519 4.563 1.00 94.31 258 MET A N 1
ATOM 1976 C CA . MET A 1 258 ? 0.430 -2.289 3.854 1.00 94.31 258 MET A CA 1
ATOM 1977 C C . MET A 1 258 ? 1.316 -1.346 4.671 1.00 94.31 258 MET A C 1
ATOM 1979 O O . MET A 1 258 ? 2.113 -0.623 4.077 1.00 94.31 258 MET A O 1
ATOM 1983 N N . ALA A 1 259 ? 1.222 -1.360 6.005 1.00 91.94 259 ALA A N 1
ATOM 1984 C CA . ALA A 1 259 ? 2.037 -0.523 6.888 1.00 91.94 259 ALA A CA 1
ATOM 1985 C C . ALA A 1 259 ? 3.544 -0.650 6.598 1.00 91.94 259 ALA A C 1
ATOM 1987 O O . ALA A 1 259 ? 4.234 0.366 6.540 1.00 91.94 259 ALA A O 1
ATOM 1988 N N . ARG A 1 260 ? 4.014 -1.870 6.302 1.00 89.00 260 ARG A N 1
ATOM 1989 C CA . ARG A 1 260 ? 5.412 -2.203 5.957 1.00 89.00 260 ARG A CA 1
ATOM 1990 C C . ARG A 1 260 ? 5.915 -1.571 4.651 1.00 89.00 260 ARG A C 1
ATOM 1992 O O . ARG A 1 260 ? 7.109 -1.580 4.373 1.00 89.00 260 ARG A O 1
ATOM 1999 N N . HIS A 1 261 ? 5.015 -1.025 3.833 1.00 92.00 261 HIS A N 1
ATOM 2000 C CA . HIS A 1 261 ? 5.351 -0.426 2.541 1.00 92.00 261 HIS A CA 1
ATOM 2001 C C . HIS A 1 261 ? 5.249 1.107 2.524 1.00 92.00 261 HIS A C 1
ATOM 2003 O O . HIS A 1 261 ? 5.693 1.726 1.558 1.00 92.00 261 HIS A O 1
ATOM 2009 N N . TYR A 1 262 ? 4.708 1.742 3.569 1.00 91.50 262 TYR A N 1
ATOM 2010 C CA . TYR A 1 262 ? 4.678 3.206 3.680 1.00 91.50 262 TYR A CA 1
ATOM 2011 C C . TYR A 1 262 ? 5.898 3.755 4.442 1.00 91.50 262 TYR A C 1
ATOM 2013 O O . TYR A 1 262 ? 6.680 3.017 5.032 1.00 91.50 262 TYR A O 1
ATOM 2021 N N . ASN A 1 263 ? 6.076 5.080 4.436 1.00 88.44 263 ASN A N 1
ATOM 2022 C CA . ASN A 1 263 ? 7.178 5.727 5.148 1.00 88.44 263 ASN A CA 1
ATOM 2023 C C . ASN A 1 263 ? 6.935 5.901 6.642 1.00 88.44 263 ASN A C 1
ATOM 2025 O O . ASN A 1 263 ? 6.033 6.641 7.048 1.00 88.44 263 ASN A O 1
ATOM 2029 N N . SER A 1 264 ? 7.888 5.437 7.441 1.00 87.56 264 SER A N 1
ATOM 2030 C CA . SER A 1 264 ? 8.046 5.942 8.796 1.00 87.56 264 SER A CA 1
ATOM 2031 C C . SER A 1 264 ? 8.405 7.430 8.804 1.00 87.56 264 SER A C 1
ATOM 2033 O O . SER A 1 264 ? 9.084 7.960 7.927 1.00 87.56 264 SER A O 1
ATOM 2035 N N . ASN A 1 265 ? 7.980 8.187 9.800 1.00 88.00 265 ASN A N 1
ATOM 2036 C CA . ASN A 1 265 ? 6.967 7.847 10.792 1.00 88.00 265 ASN A CA 1
ATOM 2037 C C . ASN A 1 265 ? 5.555 7.813 10.154 1.00 88.00 265 ASN A C 1
ATOM 2039 O O . ASN A 1 265 ? 5.111 8.854 9.659 1.00 88.00 265 ASN A O 1
ATOM 2043 N N . LEU A 1 266 ? 4.802 6.712 10.282 1.00 88.81 266 LEU A N 1
ATOM 2044 C CA . LEU A 1 266 ? 3.548 6.449 9.544 1.00 88.81 266 LEU A CA 1
ATOM 2045 C C . LEU A 1 266 ? 2.260 6.420 10.391 1.00 88.81 266 LEU A C 1
ATOM 2047 O O . LEU A 1 266 ? 2.015 5.446 11.094 1.00 88.81 266 LEU A O 1
ATOM 2051 N N . VAL A 1 267 ? 1.391 7.445 10.358 1.00 89.62 267 VAL A N 1
ATOM 2052 C CA . VAL A 1 267 ? -0.005 7.340 10.858 1.00 89.62 267 VAL A CA 1
ATOM 2053 C C . VAL A 1 267 ? -0.889 7.196 9.635 1.00 89.62 267 VAL A C 1
ATOM 2055 O O . VAL A 1 267 ? -0.788 8.019 8.729 1.00 89.62 267 VAL A O 1
ATOM 2058 N N . PHE A 1 268 ? -1.795 6.229 9.617 1.00 93.25 268 PHE A N 1
ATOM 2059 C CA . PHE A 1 268 ? -2.826 6.199 8.587 1.00 93.25 268 PHE A CA 1
ATOM 2060 C C . PHE A 1 268 ? -4.180 5.753 9.122 1.00 93.25 268 PHE A C 1
ATOM 2062 O O . PHE A 1 268 ? -4.291 5.182 10.208 1.00 93.25 268 PHE A O 1
ATOM 2069 N N . PHE A 1 269 ? -5.208 6.032 8.327 1.00 94.25 269 PHE A N 1
ATOM 2070 C CA . PHE A 1 269 ? -6.571 5.588 8.547 1.00 94.25 269 PHE A CA 1
ATOM 2071 C C . PHE A 1 269 ? -6.965 4.571 7.484 1.00 94.25 269 PHE A C 1
ATOM 2073 O O . PHE A 1 269 ? -6.718 4.765 6.291 1.00 94.25 269 PHE A O 1
ATOM 2080 N N . TRP A 1 270 ? -7.593 3.491 7.930 1.00 95.88 270 TRP A N 1
ATOM 2081 C CA . TRP A 1 270 ? -7.997 2.372 7.094 1.00 95.88 270 TRP A CA 1
ATOM 2082 C C . TRP A 1 270 ? -9.483 2.082 7.246 1.00 95.88 270 TRP A C 1
ATOM 2084 O O . TRP A 1 270 ? -9.993 2.008 8.367 1.00 95.88 270 TRP A O 1
ATOM 2094 N N . TYR A 1 271 ? -10.174 1.884 6.127 1.00 95.19 271 TYR A N 1
ATOM 2095 C CA . TYR A 1 271 ? -11.602 1.593 6.113 1.00 95.19 271 TYR A CA 1
ATOM 2096 C C . TYR A 1 271 ? -11.962 0.588 5.023 1.00 95.19 271 TYR A C 1
ATOM 2098 O O . TYR A 1 271 ? -11.788 0.858 3.840 1.00 95.19 271 TYR A O 1
ATOM 2106 N N . ASP A 1 272 ? -12.504 -0.564 5.424 1.00 94.62 272 ASP A N 1
ATOM 2107 C CA . ASP A 1 272 ? -13.034 -1.602 4.526 1.00 94.62 272 ASP A CA 1
ATOM 2108 C C . ASP A 1 272 ? -12.126 -1.923 3.324 1.00 94.62 272 ASP A C 1
ATOM 2110 O O . ASP A 1 272 ? -12.560 -1.931 2.178 1.00 94.62 272 ASP A O 1
ATOM 2114 N N . GLY A 1 273 ? -10.847 -2.175 3.570 1.00 96.69 273 GLY A N 1
ATOM 2115 C CA . GLY A 1 273 ? -9.873 -2.516 2.539 1.00 96.69 273 GLY A CA 1
ATOM 2116 C C . GLY A 1 273 ? -9.250 -1.308 1.841 1.00 96.69 273 GLY A C 1
ATOM 2117 O O . GLY A 1 273 ? -8.479 -1.507 0.914 1.00 96.69 273 GLY A O 1
ATOM 2118 N N . ALA A 1 274 ? -9.557 -0.077 2.245 1.00 97.62 274 ALA A N 1
ATOM 2119 C CA . ALA A 1 274 ? -8.998 1.128 1.643 1.00 97.62 274 ALA A CA 1
ATOM 2120 C C . ALA A 1 274 ? -8.130 1.919 2.624 1.00 97.62 274 ALA A C 1
ATOM 2122 O O . ALA A 1 274 ? -8.491 2.099 3.791 1.00 97.62 274 ALA A O 1
ATOM 2123 N N . LEU A 1 275 ? -7.032 2.474 2.112 1.00 97.50 275 LEU A N 1
ATOM 2124 C CA . LEU A 1 275 ? -6.336 3.585 2.749 1.00 97.50 275 LEU A CA 1
ATOM 2125 C C . LEU A 1 275 ? -7.192 4.848 2.582 1.00 97.50 275 LEU A C 1
ATOM 2127 O O . LEU A 1 275 ? -7.359 5.333 1.464 1.00 97.50 275 LEU A O 1
ATOM 2131 N N . VAL A 1 276 ? -7.736 5.378 3.679 1.00 95.69 276 VAL A N 1
ATOM 2132 C CA . VAL A 1 276 ? -8.626 6.556 3.651 1.00 95.69 276 VAL A CA 1
ATOM 2133 C C . VAL A 1 276 ? -7.976 7.838 4.167 1.00 95.69 276 VAL A C 1
ATOM 2135 O O . VAL A 1 276 ? -8.546 8.910 4.008 1.00 95.69 276 VAL A O 1
ATOM 2138 N N . GLY A 1 277 ? -6.770 7.753 4.726 1.00 93.69 277 GLY A N 1
ATOM 2139 C CA . GLY A 1 277 ? -5.947 8.916 5.058 1.00 93.69 277 GLY A CA 1
ATOM 2140 C C . GLY A 1 277 ? -4.514 8.507 5.364 1.00 93.69 277 GLY A C 1
ATOM 2141 O O . GLY A 1 277 ? -4.308 7.576 6.137 1.00 93.69 277 GLY A O 1
ATOM 2142 N N . LEU A 1 278 ? -3.527 9.190 4.778 1.00 94.19 278 LEU A N 1
ATOM 2143 C CA . LEU A 1 278 ? -2.107 8.841 4.890 1.00 94.19 278 LEU A CA 1
ATOM 2144 C C . LEU A 1 278 ? -1.282 9.993 5.473 1.00 94.19 278 LEU A C 1
ATOM 2146 O O . LEU A 1 278 ? -1.297 11.120 4.980 1.00 94.19 278 LEU A O 1
ATOM 2150 N N . GLY A 1 279 ? -0.526 9.687 6.520 1.00 91.69 279 GLY A N 1
ATOM 2151 C CA . GLY A 1 279 ? 0.337 10.608 7.241 1.00 91.69 279 GLY A CA 1
ATOM 2152 C C . GLY A 1 279 ? 1.709 10.003 7.453 1.00 91.69 279 GLY A C 1
ATOM 2153 O O . GLY A 1 279 ? 2.000 9.458 8.512 1.00 91.69 279 GLY A O 1
ATOM 2154 N N . ASP A 1 280 ? 2.556 10.099 6.446 1.00 89.44 280 ASP A N 1
ATOM 2155 C CA . ASP A 1 280 ? 3.867 9.464 6.400 1.00 89.44 280 ASP A CA 1
ATOM 2156 C C . ASP A 1 280 ? 4.996 10.504 6.262 1.00 89.44 280 ASP A C 1
ATOM 2158 O O . ASP A 1 280 ? 4.749 11.690 5.996 1.00 89.44 280 ASP A O 1
ATOM 2162 N N . GLY A 1 281 ? 6.242 10.080 6.498 1.00 86.12 281 GLY A N 1
ATOM 2163 C CA . GLY A 1 281 ? 7.441 10.904 6.276 1.00 86.12 281 GLY A CA 1
ATOM 2164 C C . GLY A 1 281 ? 7.565 12.152 7.166 1.00 86.12 281 GLY A C 1
ATOM 2165 O O . GLY A 1 281 ? 8.395 13.025 6.916 1.00 86.12 281 GLY A O 1
ATOM 2166 N N . CYS A 1 282 ? 6.742 12.273 8.210 1.00 84.19 282 CYS A N 1
ATOM 2167 C CA . CYS A 1 282 ? 6.771 13.417 9.118 1.00 84.19 282 CYS A CA 1
ATOM 2168 C C . CYS A 1 282 ? 7.793 13.202 10.243 1.00 84.19 282 CYS A C 1
ATOM 2170 O O . CYS A 1 282 ? 7.819 12.152 10.877 1.00 84.19 282 CYS A O 1
ATOM 2172 N N . GLY A 1 283 ? 8.543 14.238 10.628 1.00 79.81 283 GLY A N 1
ATOM 2173 C CA . GLY A 1 283 ? 9.436 14.160 11.798 1.00 79.81 283 GLY A CA 1
ATOM 2174 C C . GLY A 1 283 ? 8.721 13.942 13.148 1.00 79.81 283 GLY A C 1
ATOM 2175 O O . GLY A 1 283 ? 9.371 13.699 14.155 1.00 79.81 283 GLY A O 1
ATOM 2176 N N . SER A 1 284 ? 7.384 14.024 13.191 1.00 80.44 284 SER A N 1
ATOM 2177 C CA . SER A 1 284 ? 6.562 13.824 14.392 1.00 80.44 284 SER A CA 1
ATOM 2178 C C . SER A 1 284 ? 5.299 13.024 14.064 1.00 80.44 284 SER A C 1
ATOM 2180 O O . SER A 1 284 ? 4.604 13.349 13.098 1.00 80.44 284 SER A O 1
ATOM 2182 N N . ARG A 1 285 ? 4.954 12.040 14.911 1.00 79.00 285 ARG A N 1
ATOM 2183 C CA . ARG A 1 285 ? 3.712 11.242 14.804 1.00 79.00 285 ARG A CA 1
ATOM 2184 C C . ARG A 1 285 ? 2.450 12.094 14.875 1.00 79.00 285 ARG A C 1
ATOM 2186 O O . ARG A 1 285 ? 1.492 11.835 14.161 1.00 79.00 285 ARG A O 1
ATOM 2193 N N . VAL A 1 286 ? 2.482 13.163 15.667 1.00 75.06 286 VAL A N 1
ATOM 2194 C CA . VAL A 1 286 ? 1.363 14.107 15.787 1.00 75.06 286 VAL A CA 1
ATOM 2195 C C . VAL A 1 286 ? 1.136 14.848 14.470 1.00 75.06 286 VAL A C 1
ATOM 2197 O O . VAL A 1 286 ? -0.001 15.025 14.044 1.00 75.06 286 VAL A O 1
ATOM 2200 N N . LYS A 1 287 ? 2.215 15.258 13.789 1.00 81.06 287 LYS A N 1
ATOM 2201 C CA . LYS A 1 287 ? 2.121 15.894 12.464 1.00 81.06 287 LYS A CA 1
ATOM 2202 C C . LYS A 1 287 ? 1.650 14.905 11.400 1.00 81.06 287 LYS A C 1
ATOM 2204 O O . LYS A 1 287 ? 0.791 15.258 10.601 1.00 81.06 287 LYS A O 1
ATOM 2209 N N . ALA A 1 288 ? 2.151 13.670 11.443 1.00 84.50 288 ALA A N 1
ATOM 2210 C CA . ALA A 1 288 ? 1.658 12.580 10.606 1.00 84.50 288 ALA A CA 1
ATOM 2211 C C . ALA A 1 288 ? 0.146 12.368 10.790 1.00 84.50 288 ALA A C 1
ATOM 2213 O O . ALA A 1 288 ? -0.587 12.372 9.810 1.00 84.50 288 ALA A O 1
ATOM 2214 N N . ALA A 1 289 ? -0.349 12.286 12.027 1.00 80.69 289 ALA A N 1
ATOM 2215 C CA . ALA A 1 289 ? -1.780 12.146 12.292 1.00 80.69 289 ALA A CA 1
ATOM 2216 C C . ALA A 1 289 ? -2.616 13.292 11.709 1.00 80.69 289 ALA A C 1
ATOM 2218 O O . ALA A 1 289 ? -3.650 13.042 11.095 1.00 80.69 289 ALA A O 1
ATOM 2219 N N . LYS A 1 290 ? -2.159 14.542 11.879 1.00 78.25 290 LYS A N 1
ATOM 2220 C CA . LYS A 1 290 ? -2.833 15.725 11.320 1.00 78.25 290 LYS A CA 1
ATOM 2221 C C . LYS A 1 290 ? -2.893 15.653 9.795 1.00 78.25 290 LYS A C 1
ATOM 2223 O O . LYS A 1 290 ? -3.977 15.777 9.241 1.00 78.25 290 LYS A O 1
ATOM 2228 N N . LYS A 1 291 ? -1.769 15.338 9.142 1.00 85.69 291 LYS A N 1
ATOM 2229 C CA . LYS A 1 291 ? -1.697 15.122 7.688 1.00 85.69 291 LYS A CA 1
ATOM 2230 C C . LYS A 1 291 ? -2.670 14.027 7.230 1.00 85.69 291 LYS A C 1
ATOM 2232 O O . LYS A 1 291 ? -3.460 14.262 6.321 1.00 85.69 291 LYS A O 1
ATOM 2237 N N . ALA A 1 292 ? -2.658 12.864 7.888 1.00 88.81 292 ALA A N 1
ATOM 2238 C CA . ALA A 1 292 ? -3.549 11.748 7.561 1.00 88.81 292 ALA A CA 1
ATOM 2239 C C . ALA A 1 292 ? -5.026 12.142 7.671 1.00 88.81 292 ALA A C 1
ATOM 2241 O O . ALA A 1 292 ? -5.839 11.778 6.823 1.00 88.81 292 ALA A O 1
ATOM 2242 N N . ARG A 1 293 ? -5.363 12.900 8.717 1.00 81.56 293 ARG A N 1
ATOM 2243 C CA . ARG A 1 293 ? -6.718 13.371 8.986 1.00 81.56 293 ARG A CA 1
ATOM 2244 C C . ARG A 1 293 ? -7.175 14.397 7.954 1.00 81.56 293 ARG A C 1
ATOM 2246 O O . ARG A 1 293 ? -8.247 14.230 7.392 1.00 81.56 293 ARG A O 1
ATOM 2253 N N . GLU A 1 294 ? -6.382 15.434 7.702 1.00 83.69 294 GLU A N 1
ATOM 2254 C CA . GLU A 1 294 ? -6.714 16.487 6.731 1.00 83.69 294 GLU A CA 1
ATOM 2255 C C . GLU A 1 294 ? -6.907 15.909 5.321 1.00 83.69 294 GLU A C 1
ATOM 2257 O O . GLU A 1 294 ? -7.845 16.288 4.614 1.00 83.69 294 GLU A O 1
ATOM 2262 N N . GLY A 1 295 ? -6.077 14.930 4.942 1.00 87.19 295 GLY A N 1
ATOM 2263 C CA . GLY A 1 295 ? -6.270 14.157 3.714 1.00 87.19 295 GLY A CA 1
ATOM 2264 C C . GLY A 1 295 ? -7.613 13.420 3.704 1.00 87.19 295 GLY A C 1
ATOM 2265 O O . GLY A 1 295 ? -8.407 13.608 2.790 1.00 87.19 295 GLY A O 1
ATOM 2266 N N . MET A 1 296 ? -7.920 12.669 4.767 1.00 88.88 296 MET A N 1
ATOM 2267 C CA . MET A 1 296 ? -9.187 11.936 4.907 1.00 88.88 296 MET A CA 1
ATOM 2268 C C . MET A 1 296 ? -10.428 12.842 4.895 1.00 88.88 296 MET A C 1
ATOM 2270 O O . MET A 1 296 ? -11.463 12.472 4.351 1.00 88.88 296 MET A O 1
ATOM 2274 N N . GLU A 1 297 ? -10.356 14.025 5.502 1.00 85.06 297 GLU A N 1
ATOM 2275 C CA . GLU A 1 297 ? -11.461 14.990 5.534 1.00 85.06 297 GLU A CA 1
ATOM 2276 C C . GLU A 1 297 ? -11.747 15.578 4.146 1.00 85.06 297 GLU A C 1
ATOM 2278 O O . GLU A 1 297 ? -12.887 15.896 3.820 1.00 85.06 297 GLU A O 1
ATOM 2283 N N . THR A 1 298 ? -10.729 15.691 3.295 1.00 87.06 298 THR A N 1
ATOM 2284 C CA . THR A 1 298 ? -10.856 16.283 1.954 1.00 87.06 298 THR A CA 1
ATOM 2285 C C . THR A 1 298 ? -11.007 15.255 0.831 1.00 87.06 298 THR A C 1
ATOM 2287 O O . THR A 1 298 ? -11.002 15.628 -0.342 1.00 87.06 298 THR A O 1
ATOM 2290 N N . SER A 1 299 ? -11.191 13.980 1.177 1.00 92.75 299 SER A N 1
ATOM 2291 C CA . SER A 1 299 ? -11.272 12.854 0.245 1.00 92.75 299 SER A CA 1
ATOM 2292 C C . SER A 1 299 ? -12.714 12.405 -0.048 1.00 92.75 299 SER A C 1
ATOM 2294 O O . SER A 1 299 ? -13.653 12.845 0.628 1.00 92.75 299 SER A O 1
ATOM 2296 N N . PRO A 1 300 ? -12.937 11.493 -1.019 1.00 95.06 300 PRO A N 1
ATOM 2297 C CA . PRO A 1 300 ? -14.248 10.873 -1.229 1.00 95.06 300 PRO A CA 1
ATOM 2298 C C . PRO A 1 300 ? -14.820 10.192 0.025 1.00 95.06 300 PRO A C 1
ATOM 2300 O O . PRO A 1 300 ? -16.029 10.250 0.259 1.00 95.06 300 PRO A O 1
ATOM 2303 N N . PHE A 1 301 ? -13.972 9.597 0.872 1.00 93.94 301 PHE A N 1
ATOM 2304 C CA . PHE A 1 301 ? -14.404 9.054 2.163 1.00 93.94 301 PHE A CA 1
ATOM 2305 C C . PHE A 1 301 ? -14.903 10.154 3.114 1.00 93.94 301 PHE A C 1
ATOM 2307 O O . PHE A 1 301 ? -15.941 9.990 3.766 1.00 93.94 301 PHE A O 1
ATOM 2314 N N . GLY A 1 302 ? -14.207 11.293 3.163 1.00 90.00 302 GLY A N 1
ATOM 2315 C CA . GLY A 1 302 ? -14.644 12.483 3.895 1.00 90.00 302 GLY A CA 1
ATOM 2316 C C . GLY A 1 302 ? -15.986 13.012 3.388 1.00 90.00 302 GLY A C 1
ATOM 2317 O O . GLY A 1 302 ? -16.912 13.192 4.179 1.00 90.00 302 GLY A O 1
ATOM 2318 N N . ALA A 1 303 ? -16.145 13.158 2.069 1.00 90.94 303 ALA A N 1
ATOM 2319 C CA . ALA A 1 303 ? -17.394 13.607 1.447 1.00 90.94 303 ALA A CA 1
ATOM 2320 C C . ALA A 1 303 ? -18.586 12.699 1.788 1.00 90.94 303 ALA A C 1
ATOM 2322 O O . ALA A 1 303 ? -19.648 13.183 2.186 1.00 90.94 303 ALA A O 1
ATOM 2323 N N . TRP A 1 304 ? -18.394 11.380 1.730 1.00 90.19 304 TRP A N 1
ATOM 2324 C CA . TRP A 1 304 ? -19.401 10.408 2.164 1.00 90.19 304 TRP A CA 1
ATOM 2325 C C . TRP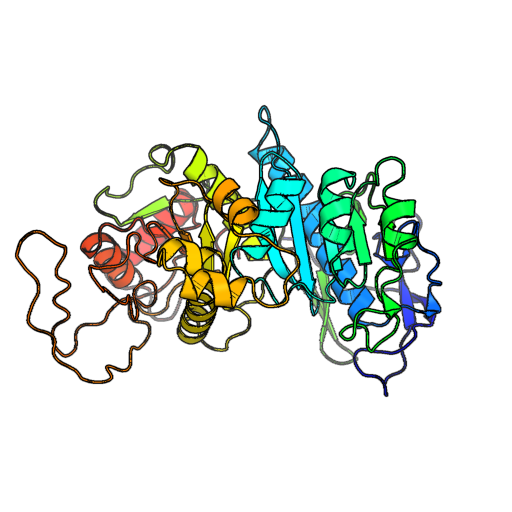 A 1 304 ? -19.730 10.498 3.658 1.00 90.19 304 TRP A C 1
ATOM 2327 O O . TRP A 1 304 ? -20.868 10.254 4.069 1.00 90.19 304 TRP A O 1
ATOM 2337 N N . THR A 1 305 ? -18.739 10.833 4.481 1.00 84.62 305 THR A N 1
ATOM 2338 C CA . THR A 1 305 ? -18.905 10.966 5.931 1.00 84.62 305 THR A CA 1
ATOM 2339 C C . THR A 1 305 ? -19.697 12.221 6.294 1.00 84.62 305 THR A C 1
ATOM 2341 O O . THR A 1 305 ? -20.614 12.147 7.114 1.00 84.62 305 THR A O 1
ATOM 2344 N N . TYR A 1 306 ? -19.407 13.349 5.642 1.00 81.81 306 TYR A N 1
ATOM 2345 C CA . TYR A 1 306 ? -20.167 14.589 5.811 1.00 81.81 306 TYR A CA 1
ATOM 2346 C C . TYR A 1 306 ? -21.569 14.507 5.206 1.00 81.81 306 TYR A C 1
ATOM 2348 O O . TYR A 1 306 ? -22.494 15.116 5.732 1.00 81.81 306 TYR A O 1
ATOM 2356 N N . GLY A 1 307 ? -21.746 13.752 4.119 1.00 79.81 307 GLY A N 1
ATOM 2357 C CA . GLY A 1 307 ? -23.050 13.559 3.485 1.00 79.81 307 GLY A CA 1
ATOM 2358 C C . GLY A 1 307 ? -23.618 14.815 2.816 1.00 79.81 307 GLY A C 1
ATOM 2359 O O . GLY A 1 307 ? -24.826 14.883 2.614 1.00 79.81 307 GLY A O 1
ATOM 2360 N N . THR A 1 308 ? -22.776 15.799 2.482 1.00 82.56 308 THR A N 1
ATOM 2361 C CA . THR A 1 308 ? -23.192 17.050 1.830 1.00 82.56 308 THR A CA 1
ATOM 2362 C C . THR A 1 308 ? -22.854 17.047 0.339 1.00 82.56 308 THR A C 1
ATOM 2364 O O . THR A 1 308 ? -21.804 16.549 -0.076 1.00 82.56 308 THR A O 1
ATOM 2367 N N . ASP A 1 309 ? -23.725 17.639 -0.480 1.00 88.38 309 ASP A N 1
ATOM 2368 C CA . ASP A 1 309 ? -23.507 17.726 -1.930 1.00 88.38 309 ASP A CA 1
ATOM 2369 C C . ASP A 1 309 ? -22.302 18.609 -2.285 1.00 88.38 309 ASP A C 1
ATOM 2371 O O . ASP A 1 309 ? -21.577 18.305 -3.230 1.00 88.38 309 ASP A O 1
ATOM 2375 N N . ASP A 1 310 ? -22.018 19.645 -1.489 1.00 88.00 310 ASP A N 1
ATOM 2376 C CA . ASP A 1 310 ? -20.832 20.493 -1.667 1.00 88.00 310 ASP A CA 1
ATOM 2377 C C . ASP A 1 310 ? -19.525 19.714 -1.477 1.00 88.00 310 ASP A C 1
ATOM 2379 O O . ASP A 1 310 ? -18.563 19.917 -2.226 1.00 88.00 310 ASP A O 1
ATOM 2383 N N . ALA A 1 311 ? -19.482 18.791 -0.508 1.00 87.75 311 ALA A N 1
ATOM 2384 C CA . ALA A 1 311 ? -18.310 17.948 -0.307 1.00 87.75 311 ALA A CA 1
ATOM 2385 C C . ALA A 1 311 ? -18.098 17.017 -1.508 1.00 87.75 311 ALA A C 1
ATOM 2387 O O . ALA A 1 311 ? -16.980 16.920 -2.015 1.00 87.75 311 ALA A O 1
ATOM 2388 N N . TRP A 1 312 ? -19.173 16.407 -2.021 1.00 93.19 312 TRP A N 1
ATOM 2389 C CA . TRP A 1 312 ? -19.116 15.592 -3.237 1.00 93.19 312 TRP A CA 1
ATOM 2390 C C . TRP A 1 312 ? -18.698 16.395 -4.466 1.00 93.19 312 TRP A C 1
ATOM 2392 O O . TRP A 1 312 ? -17.8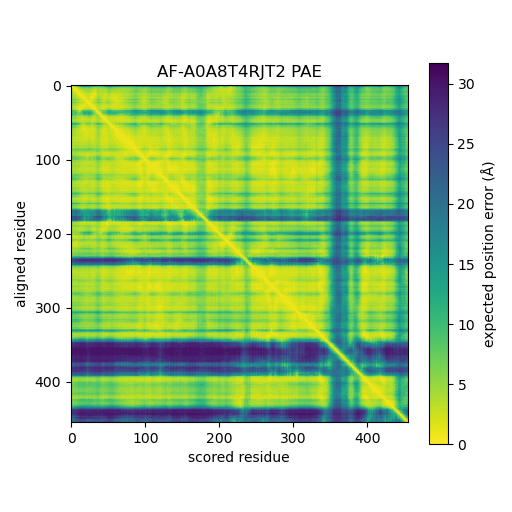38 15.953 -5.227 1.00 93.19 312 TRP A O 1
ATOM 2402 N N . LYS A 1 313 ? -19.242 17.601 -4.641 1.00 92.94 313 LYS A N 1
ATOM 2403 C CA . LYS A 1 313 ? -18.880 18.489 -5.748 1.00 92.94 313 LYS A CA 1
ATOM 2404 C C . LYS A 1 313 ? -17.377 18.766 -5.760 1.00 92.94 313 LYS A C 1
ATOM 2406 O O . LYS A 1 313 ? -16.746 18.592 -6.797 1.00 92.94 313 LYS A O 1
ATOM 2411 N N . ARG A 1 314 ? -16.785 19.096 -4.607 1.00 89.75 314 ARG A N 1
ATOM 2412 C CA . ARG A 1 314 ? -15.341 19.359 -4.475 1.00 89.75 314 ARG A CA 1
ATOM 2413 C C . ARG A 1 314 ? -14.470 18.150 -4.842 1.00 89.75 314 ARG A C 1
ATOM 2415 O O . ARG A 1 314 ? -13.445 18.308 -5.507 1.00 89.75 314 ARG A O 1
ATOM 2422 N N . VAL A 1 315 ? -14.837 16.948 -4.392 1.00 91.31 315 VAL A N 1
ATOM 2423 C CA . VAL A 1 315 ? -14.020 15.739 -4.627 1.00 91.31 315 VAL A CA 1
ATOM 2424 C C . VAL A 1 315 ? -14.208 15.152 -6.026 1.00 91.31 315 VAL A C 1
ATOM 2426 O O . VAL A 1 315 ? -13.345 14.412 -6.489 1.00 91.31 315 VAL A O 1
ATOM 2429 N N . LEU A 1 316 ? -15.277 15.501 -6.741 1.00 92.38 316 LEU A N 1
ATOM 2430 C CA . LEU A 1 316 ? -15.523 15.028 -8.109 1.00 92.38 316 LEU A CA 1
ATOM 2431 C C . LEU A 1 316 ? -15.115 16.040 -9.188 1.00 92.38 316 LEU A C 1
ATOM 2433 O O . LEU A 1 316 ? -14.884 15.651 -10.331 1.00 92.38 316 LEU A O 1
ATOM 2437 N N . GLU A 1 317 ? -14.990 17.324 -8.845 1.00 89.94 317 GLU A N 1
ATOM 2438 C CA . GLU A 1 317 ? -14.666 18.386 -9.800 1.00 89.94 317 GLU A CA 1
ATOM 2439 C C . GLU A 1 317 ? -13.376 18.092 -10.587 1.00 89.94 317 GLU A C 1
ATOM 2441 O O . GLU A 1 317 ? -12.295 17.936 -10.020 1.00 89.94 317 GLU A O 1
ATOM 2446 N N . GLY A 1 318 ? -13.502 17.993 -11.916 1.00 84.19 318 GLY A N 1
ATOM 2447 C CA . GLY A 1 318 ? -12.383 17.729 -12.827 1.00 84.19 318 GLY A CA 1
ATOM 2448 C C . GLY A 1 318 ? -11.840 16.293 -12.811 1.00 84.19 318 GLY A C 1
ATOM 2449 O O . GLY A 1 318 ? -10.791 16.039 -13.412 1.00 84.19 318 GLY A O 1
ATOM 2450 N N . ARG A 1 319 ? -12.519 15.347 -12.147 1.00 86.62 319 ARG A N 1
ATOM 2451 C CA . ARG A 1 319 ? -12.082 13.946 -12.023 1.00 86.62 319 ARG A CA 1
ATOM 2452 C C . ARG A 1 319 ? -13.021 12.995 -12.779 1.00 86.62 319 ARG A C 1
ATOM 2454 O O . ARG A 1 319 ? -14.214 13.265 -12.869 1.00 86.62 319 ARG A O 1
ATOM 2461 N N . PRO A 1 320 ? -12.520 11.866 -13.316 1.00 86.62 320 PRO A N 1
ATOM 2462 C CA . PRO A 1 320 ? -13.317 10.933 -14.117 1.00 86.62 320 PRO A CA 1
ATOM 2463 C C . PRO A 1 320 ? -14.122 9.950 -13.248 1.00 86.62 320 PRO A C 1
ATOM 2465 O O . PRO A 1 320 ? -14.260 8.778 -13.591 1.00 86.62 320 PRO A O 1
ATOM 2468 N N . PHE A 1 321 ? -14.618 10.413 -12.100 1.00 90.56 321 PHE A N 1
ATOM 2469 C CA . PHE A 1 321 ? -15.352 9.596 -11.141 1.00 90.56 321 PHE A CA 1
ATOM 2470 C C . PHE A 1 321 ? -16.751 10.152 -10.917 1.00 90.56 321 PHE A C 1
ATOM 2472 O O . PHE A 1 321 ? -17.011 11.343 -11.077 1.00 90.56 321 PHE A O 1
ATOM 2479 N N . THR A 1 322 ? -17.645 9.267 -10.507 1.00 93.19 322 THR A N 1
ATOM 2480 C CA . THR A 1 322 ? -19.024 9.573 -10.134 1.00 93.19 322 THR A CA 1
ATOM 2481 C C . THR A 1 322 ? -19.227 9.296 -8.652 1.00 93.19 322 THR A C 1
ATOM 2483 O O . THR A 1 322 ? -18.512 8.490 -8.046 1.00 93.19 322 THR A O 1
ATOM 2486 N N . ARG A 1 323 ? -20.222 9.953 -8.057 1.00 94.69 323 ARG A N 1
ATOM 2487 C CA . ARG A 1 323 ? -20.608 9.711 -6.664 1.00 94.69 323 ARG A CA 1
ATOM 2488 C C . ARG A 1 323 ? -21.039 8.258 -6.469 1.00 94.69 323 ARG A C 1
ATOM 2490 O O . ARG A 1 323 ? -20.625 7.618 -5.508 1.00 94.69 323 ARG A O 1
ATOM 2497 N N . GLU A 1 324 ? -21.790 7.720 -7.423 1.00 94.19 324 GLU A N 1
ATOM 2498 C CA . GLU A 1 324 ? -22.345 6.368 -7.404 1.00 94.19 324 GLU A CA 1
ATOM 2499 C C . GLU A 1 324 ? -21.245 5.301 -7.368 1.00 94.19 324 GLU A C 1
ATOM 2501 O O . GLU A 1 324 ? -21.373 4.308 -6.652 1.00 94.19 324 GLU A O 1
ATOM 2506 N N . GLN A 1 325 ? -20.137 5.509 -8.091 1.00 94.38 325 GLN A N 1
ATOM 2507 C CA . GLN A 1 325 ? -18.979 4.611 -8.032 1.00 94.38 325 GLN A CA 1
ATOM 2508 C C . GLN A 1 325 ? -18.416 4.517 -6.608 1.00 94.38 325 GLN A C 1
ATOM 2510 O O . GLN A 1 325 ? -18.173 3.410 -6.124 1.00 94.38 325 GLN A O 1
ATOM 2515 N N . PHE A 1 326 ? -18.244 5.652 -5.923 1.00 95.50 326 PHE A N 1
ATOM 2516 C CA . PHE A 1 326 ? -17.732 5.674 -4.552 1.00 95.50 326 PHE A CA 1
ATOM 2517 C C . PHE A 1 326 ? -18.742 5.132 -3.540 1.00 95.50 326 PHE A C 1
ATOM 2519 O O . PHE A 1 326 ? -18.394 4.289 -2.712 1.00 95.50 326 PHE A O 1
ATOM 2526 N N . GLU A 1 327 ? -19.999 5.565 -3.614 1.00 92.44 327 GLU A N 1
ATOM 2527 C CA . GLU A 1 327 ? -21.047 5.109 -2.696 1.00 92.44 327 GLU A CA 1
ATOM 2528 C C . GLU A 1 327 ? -21.287 3.598 -2.799 1.00 92.44 327 GLU A C 1
ATOM 2530 O O . GLU A 1 327 ? -21.551 2.958 -1.782 1.00 92.44 327 GLU A O 1
ATOM 2535 N N . ARG A 1 328 ? -21.099 2.995 -3.981 1.00 93.50 328 ARG A N 1
ATOM 2536 C CA . ARG A 1 328 ? -21.196 1.539 -4.173 1.00 93.50 328 ARG A CA 1
ATOM 2537 C C . ARG A 1 328 ? -20.173 0.752 -3.350 1.00 93.50 328 ARG A C 1
ATOM 2539 O O . ARG A 1 328 ? -20.482 -0.347 -2.889 1.00 93.50 328 ARG A O 1
ATOM 2546 N N . VAL A 1 329 ? -18.954 1.271 -3.190 1.00 94.19 329 VAL A N 1
ATOM 2547 C CA . VAL A 1 329 ? -17.871 0.559 -2.485 1.00 94.19 329 VAL A CA 1
ATOM 2548 C C . VAL A 1 329 ? -17.795 0.889 -0.992 1.00 94.19 329 VAL A C 1
ATOM 2550 O O . VAL A 1 329 ? -17.112 0.185 -0.246 1.00 94.19 329 VAL A O 1
ATOM 2553 N N . LEU A 1 330 ? -18.508 1.926 -0.546 1.00 90.38 330 LEU A N 1
ATOM 2554 C CA . LEU A 1 330 ? -18.562 2.370 0.844 1.00 90.38 330 LEU A CA 1
ATOM 2555 C C . LEU A 1 330 ? -19.670 1.637 1.608 1.00 90.38 330 LEU A C 1
ATOM 2557 O O . LEU A 1 330 ? -20.860 1.895 1.441 1.00 90.38 330 LEU A O 1
ATOM 2561 N N . ARG A 1 331 ? -19.274 0.714 2.488 1.00 83.06 331 ARG A N 1
ATOM 2562 C CA . ARG A 1 331 ? -20.206 -0.122 3.261 1.00 83.06 331 ARG A CA 1
ATOM 2563 C C . ARG A 1 331 ? -20.381 0.403 4.681 1.00 83.06 331 ARG A C 1
ATOM 2565 O O . ARG A 1 331 ? -19.430 0.413 5.454 1.00 83.06 331 ARG A O 1
ATOM 2572 N N . SER A 1 332 ? -21.611 0.742 5.067 1.00 77.00 332 SER A N 1
ATOM 2573 C CA . SER A 1 332 ? -21.935 1.067 6.462 1.00 77.00 332 SER A CA 1
ATOM 2574 C C . SER A 1 332 ? -21.643 -0.102 7.413 1.00 77.00 332 SER A C 1
ATOM 2576 O O . SER A 1 332 ? -21.748 -1.265 7.029 1.00 77.00 332 SER A O 1
ATOM 2578 N N . GLY A 1 333 ? -21.322 0.201 8.674 1.00 79.38 333 GLY A N 1
ATOM 2579 C CA . GLY A 1 333 ? -21.072 -0.807 9.714 1.00 79.38 333 GLY A CA 1
ATOM 2580 C C . GLY A 1 333 ? -19.643 -1.362 9.743 1.00 79.38 333 GLY A C 1
ATOM 2581 O O . GLY A 1 333 ? -19.312 -2.162 10.617 1.00 79.38 333 GLY A O 1
ATOM 2582 N N . ARG A 1 334 ? -18.770 -0.930 8.824 1.00 87.81 334 ARG A N 1
ATOM 2583 C CA . ARG A 1 334 ? -17.328 -1.197 8.891 1.00 87.81 334 ARG A CA 1
ATOM 2584 C C . ARG A 1 334 ? -16.650 -0.236 9.868 1.00 87.81 334 ARG A C 1
ATOM 2586 O O . ARG A 1 334 ? -17.119 0.883 10.071 1.00 87.81 334 ARG A O 1
ATOM 2593 N N . LYS A 1 335 ? -15.554 -0.697 10.476 1.00 88.62 335 LYS A N 1
ATOM 2594 C CA . LYS A 1 335 ? -14.765 0.066 11.448 1.00 88.62 335 LYS A CA 1
ATOM 2595 C C . LYS A 1 335 ? -13.624 0.799 10.739 1.00 88.62 335 LYS A C 1
ATOM 2597 O O . LYS A 1 335 ? -12.883 0.183 9.978 1.00 88.62 335 LYS A O 1
ATOM 2602 N N . LEU A 1 336 ? -13.497 2.088 11.021 1.00 90.94 336 LEU A N 1
ATOM 2603 C CA . LEU A 1 336 ? -12.330 2.920 10.770 1.00 90.94 336 LEU A CA 1
ATOM 2604 C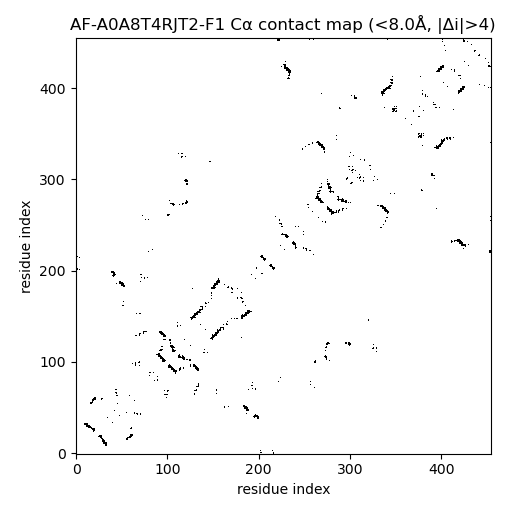 C . LEU A 1 336 ? -11.228 2.544 11.764 1.00 90.94 336 LEU A C 1
ATOM 2606 O O . LEU A 1 336 ? -11.436 2.575 12.980 1.00 90.94 336 LEU A O 1
ATOM 2610 N N . ILE A 1 337 ? -10.063 2.193 11.235 1.00 92.00 337 ILE A N 1
ATOM 2611 C CA . ILE A 1 337 ? -8.884 1.794 12.002 1.00 92.00 337 ILE A CA 1
ATOM 2612 C C . ILE A 1 337 ? -7.849 2.909 11.879 1.00 92.00 337 ILE A C 1
ATOM 2614 O O . ILE A 1 337 ? -7.517 3.310 10.766 1.00 92.00 337 ILE A O 1
ATOM 2618 N N . ALA A 1 338 ? -7.335 3.403 13.002 1.00 91.06 338 ALA A N 1
ATOM 2619 C CA . ALA A 1 338 ? -6.128 4.221 13.028 1.00 91.06 338 ALA A CA 1
ATOM 2620 C C . ALA A 1 338 ? -4.924 3.315 13.284 1.00 91.06 338 ALA A C 1
ATOM 2622 O O . ALA A 1 338 ? -4.943 2.527 14.227 1.00 91.06 338 ALA A O 1
ATOM 2623 N N . PHE A 1 339 ? -3.885 3.426 12.468 1.00 91.19 339 PHE A N 1
ATOM 2624 C CA . PHE A 1 339 ? -2.700 2.578 12.556 1.00 91.19 339 PHE A CA 1
ATOM 2625 C C . PHE A 1 339 ? -1.441 3.430 12.725 1.00 91.19 339 PHE A C 1
ATOM 2627 O O . PHE A 1 339 ? -1.316 4.497 12.113 1.00 91.19 339 PHE A O 1
ATOM 2634 N N . SER A 1 340 ? -0.499 2.954 13.538 1.00 88.94 340 SER A N 1
ATOM 2635 C CA . SER A 1 340 ? 0.855 3.493 13.649 1.00 88.94 340 SER A CA 1
ATOM 2636 C C . SER A 1 340 ? 1.905 2.404 13.584 1.00 88.94 340 SER A C 1
ATOM 2638 O O . SER A 1 340 ? 1.739 1.344 14.175 1.00 88.94 340 SER A O 1
ATOM 2640 N N . ASP A 1 341 ? 3.000 2.721 12.906 1.00 81.12 341 ASP A N 1
ATOM 2641 C CA . ASP A 1 341 ? 4.193 1.886 12.792 1.00 81.12 341 ASP A CA 1
ATOM 2642 C C . ASP A 1 341 ? 5.120 1.915 14.011 1.00 81.12 341 ASP A C 1
ATOM 2644 O O . ASP A 1 341 ? 5.974 1.059 14.191 1.00 81.12 341 ASP A O 1
ATOM 2648 N N . ALA A 1 342 ? 4.955 2.907 14.876 1.00 76.06 342 ALA A N 1
ATOM 2649 C CA . ALA A 1 342 ? 5.726 3.059 16.101 1.00 76.06 342 ALA A CA 1
ATOM 2650 C C . ALA A 1 342 ? 4.795 3.273 17.295 1.00 76.06 342 ALA A C 1
ATOM 2652 O O . ALA A 1 342 ? 3.660 3.737 17.136 1.00 76.06 342 ALA A O 1
ATOM 2653 N N . PHE A 1 343 ? 5.275 2.961 18.500 1.00 68.56 343 PHE A N 1
ATOM 2654 C CA . PHE A 1 343 ? 4.545 3.283 19.724 1.00 68.56 343 PHE A CA 1
ATOM 2655 C C . PHE A 1 343 ? 4.308 4.792 19.845 1.00 68.56 343 PHE A C 1
ATOM 2657 O O . PHE A 1 343 ? 5.102 5.616 19.376 1.00 68.56 343 PHE A O 1
ATOM 2664 N N . TYR A 1 344 ? 3.228 5.166 20.520 1.00 68.44 344 TYR A N 1
ATOM 2665 C CA . TYR A 1 344 ? 2.958 6.553 20.854 1.00 68.44 344 TYR A CA 1
ATOM 2666 C C . TYR A 1 344 ? 3.707 6.924 22.142 1.00 68.44 344 TYR A C 1
ATOM 2668 O O . TYR A 1 344 ? 3.410 6.382 23.210 1.00 68.44 344 TYR A O 1
ATOM 2676 N N . PRO A 1 345 ? 4.692 7.843 22.080 1.00 55.25 345 PRO A N 1
ATOM 2677 C CA . PRO A 1 345 ? 5.482 8.213 23.255 1.00 55.25 345 PRO A CA 1
ATOM 2678 C C . PRO A 1 345 ? 4.644 8.956 24.300 1.00 55.25 345 PRO A C 1
ATOM 2680 O O . PRO A 1 345 ? 5.038 9.040 25.457 1.00 55.25 345 PRO A O 1
ATOM 2683 N N . HIS A 1 346 ? 3.494 9.494 23.892 1.00 59.47 346 HIS A N 1
ATOM 2684 C CA . HIS A 1 346 ? 2.572 10.213 24.745 1.00 59.47 346 HIS A CA 1
ATOM 2685 C C . HIS A 1 346 ? 1.114 9.907 24.360 1.00 59.47 346 HIS A C 1
ATOM 2687 O O . HIS A 1 346 ? 0.839 9.717 23.169 1.00 59.47 346 HIS A O 1
ATOM 2693 N N . PRO A 1 347 ? 0.186 9.870 25.336 1.00 51.31 347 PRO A N 1
ATOM 2694 C CA . PRO A 1 347 ? -1.251 9.781 25.068 1.00 51.31 347 PRO A CA 1
ATOM 2695 C C . PRO A 1 347 ? -1.760 11.026 24.326 1.00 51.31 347 PRO A C 1
ATOM 2697 O O . PRO A 1 347 ? -2.659 10.935 23.487 1.00 51.31 347 PRO A O 1
ATOM 2700 N N . ASP A 1 348 ? -1.160 12.187 24.598 1.00 52.19 348 ASP A N 1
ATOM 2701 C CA . ASP A 1 348 ? -1.430 13.434 23.914 1.00 52.19 348 ASP A CA 1
ATOM 2702 C C . ASP A 1 348 ? -0.594 13.532 22.636 1.00 52.19 348 ASP A C 1
ATOM 2704 O O . ASP A 1 348 ? 0.634 13.457 22.631 1.00 52.19 348 ASP A O 1
ATOM 2708 N N . GLY A 1 349 ? -1.258 13.763 21.506 1.00 43.53 349 GLY A N 1
ATOM 2709 C CA . GLY A 1 349 ? -0.604 14.567 20.488 1.00 43.53 349 GLY A CA 1
ATOM 2710 C C . GLY A 1 349 ? -1.102 15.975 20.662 1.00 43.53 349 GLY A C 1
ATOM 2711 O O . GLY A 1 349 ? -2.266 16.252 20.408 1.00 43.53 349 GLY A O 1
ATOM 2712 N N . TYR A 1 350 ? -0.210 16.838 21.121 1.00 34.09 350 TYR A N 1
ATOM 2713 C CA . TYR A 1 350 ? -0.391 18.274 21.275 1.00 34.09 350 TYR A CA 1
ATOM 2714 C C . TYR A 1 350 ? -1.490 18.886 20.372 1.00 34.09 350 TYR A C 1
ATOM 2716 O O . TYR A 1 350 ? -1.378 18.918 19.132 1.00 34.09 350 TYR A O 1
ATOM 2724 N N . ILE A 1 351 ? -2.543 19.410 21.009 1.00 34.81 351 ILE A N 1
ATOM 2725 C CA . ILE A 1 351 ? -3.606 20.207 20.382 1.00 34.81 351 ILE A CA 1
ATOM 2726 C C . ILE A 1 351 ? -3.419 21.670 20.780 1.00 34.81 351 ILE A C 1
ATOM 2728 O O . ILE A 1 351 ? -3.449 22.005 21.959 1.00 34.81 351 ILE A O 1
ATOM 2732 N N . GLU A 1 352 ? -3.309 22.555 19.788 1.00 30.28 352 GLU A N 1
ATOM 2733 C CA . GLU A 1 352 ? -3.604 23.977 19.977 1.00 30.28 352 GLU A CA 1
ATOM 2734 C C . GLU A 1 352 ? -5.122 24.162 20.047 1.00 30.28 352 GLU A C 1
ATOM 2736 O O . GLU A 1 352 ? -5.848 23.958 19.063 1.00 30.28 352 GLU A O 1
ATOM 2741 N N . THR A 1 353 ? -5.611 24.555 21.219 1.00 30.53 353 THR A N 1
ATOM 2742 C CA . THR A 1 353 ? -6.978 25.033 21.395 1.00 30.53 353 THR A CA 1
ATOM 2743 C C . THR A 1 353 ? -7.080 26.440 20.806 1.00 30.53 353 THR A C 1
ATOM 2745 O O . THR A 1 353 ? -6.723 27.434 21.431 1.00 30.53 353 THR A O 1
ATOM 2748 N N . THR A 1 354 ? -7.592 26.566 19.581 1.00 32.09 354 THR A N 1
ATOM 2749 C CA . THR A 1 354 ? -8.096 27.866 19.121 1.00 32.09 354 THR A CA 1
ATOM 2750 C C . THR A 1 354 ? -9.400 28.114 19.870 1.00 32.09 354 THR A C 1
ATOM 2752 O O . THR A 1 354 ? -10.422 27.504 19.557 1.00 32.09 354 THR A O 1
ATOM 2755 N N . GLY A 1 355 ? -9.333 28.919 20.930 1.00 30.97 355 GLY A N 1
ATOM 2756 C CA . GLY A 1 355 ? -10.419 29.108 21.884 1.00 30.97 355 GLY A CA 1
ATOM 2757 C C . GLY A 1 355 ? -11.730 29.551 21.238 1.00 30.97 355 GLY A C 1
ATOM 2758 O O . GLY A 1 355 ? -11.811 30.655 20.709 1.00 30.97 355 GLY A O 1
ATOM 2759 N N . ARG A 1 356 ? -12.763 28.710 21.344 1.00 30.75 356 ARG A N 1
ATOM 2760 C CA . ARG A 1 356 ? -14.169 29.120 21.458 1.00 30.75 356 ARG A CA 1
ATOM 2761 C C . ARG A 1 356 ? -14.895 28.103 22.335 1.00 30.75 356 ARG A C 1
ATOM 2763 O O . ARG A 1 356 ? -14.976 26.933 21.972 1.00 30.75 356 ARG A O 1
ATOM 2770 N N . ASP A 1 357 ? -15.386 28.567 23.480 1.00 33.88 357 ASP A N 1
ATOM 2771 C CA . ASP A 1 357 ? -16.344 27.839 24.313 1.00 33.88 357 ASP A CA 1
ATOM 2772 C C . ASP A 1 357 ? -17.605 27.532 23.494 1.00 33.88 357 ASP A C 1
ATOM 2774 O O . ASP A 1 357 ? -18.146 28.411 22.818 1.00 33.88 357 ASP A O 1
ATOM 2778 N N . ARG A 1 358 ? -18.075 26.285 23.555 1.00 35.94 358 ARG A N 1
ATOM 2779 C CA . ARG A 1 358 ? -19.421 25.888 23.124 1.00 35.94 358 ARG A CA 1
ATOM 2780 C C . ARG A 1 358 ? -20.026 24.986 24.192 1.00 35.94 358 ARG A C 1
ATOM 2782 O O . ARG A 1 358 ? -20.036 23.764 24.077 1.00 35.94 358 ARG A O 1
ATOM 2789 N N . THR A 1 359 ? -20.490 25.615 25.262 1.00 31.48 359 THR A N 1
ATOM 2790 C CA . THR A 1 359 ? -21.544 25.072 26.117 1.00 31.48 359 THR A CA 1
ATOM 2791 C C . THR A 1 359 ? -22.837 25.178 25.320 1.00 31.48 359 THR A C 1
ATOM 2793 O O . THR A 1 359 ? -23.294 26.296 25.157 1.00 31.48 359 THR A O 1
ATOM 2796 N N . ASP A 1 360 ? -23.310 24.083 24.720 1.00 31.41 360 ASP A N 1
ATOM 2797 C CA . ASP A 1 360 ? -24.716 23.835 24.342 1.00 31.41 360 ASP A CA 1
ATOM 2798 C C . ASP A 1 360 ? -24.789 22.505 23.567 1.00 31.41 360 ASP A C 1
ATOM 2800 O O . ASP A 1 360 ? -24.662 22.471 22.344 1.00 31.41 360 ASP A O 1
ATOM 2804 N N . PHE A 1 361 ? -24.976 21.384 24.272 1.00 30.98 361 PHE A N 1
ATOM 2805 C CA . PHE A 1 361 ? -25.392 20.119 23.654 1.00 30.98 361 PHE A CA 1
ATOM 2806 C C . PHE A 1 361 ? -26.477 19.450 24.516 1.00 30.98 361 PHE A C 1
ATOM 2808 O O . PHE A 1 361 ? -26.273 19.310 25.722 1.00 30.98 361 PHE A O 1
ATOM 2815 N N . PRO A 1 362 ? -27.624 19.049 23.930 1.00 28.33 362 PRO A N 1
ATOM 2816 C CA . PRO A 1 362 ? -28.722 18.447 24.675 1.00 28.33 362 PRO A CA 1
ATOM 2817 C C . PRO A 1 362 ? -28.382 17.029 25.154 1.00 28.33 362 PRO A C 1
ATOM 2819 O O . PRO A 1 362 ? -27.758 16.239 24.440 1.00 28.33 362 PRO A O 1
ATOM 2822 N N . GLU A 1 363 ? -28.813 16.736 26.380 1.00 31.30 363 GLU A N 1
ATOM 2823 C CA . GLU A 1 363 ? -28.591 15.492 27.118 1.00 31.30 363 GLU A CA 1
ATOM 2824 C C . GLU A 1 363 ? -29.028 14.256 26.310 1.00 31.30 363 GLU A C 1
ATOM 2826 O O . GLU A 1 363 ? -30.155 14.171 25.823 1.00 31.30 363 GLU A O 1
ATOM 2831 N N . GLY A 1 364 ? -28.105 13.298 26.149 1.00 30.14 364 GLY A N 1
ATOM 2832 C CA . GLY A 1 364 ? -28.320 12.031 25.431 1.00 30.14 364 GLY A CA 1
ATOM 2833 C C . GLY A 1 364 ? -27.297 11.713 24.331 1.00 30.14 364 GLY A C 1
ATOM 2834 O O . GLY A 1 364 ? -27.309 10.611 23.786 1.00 30.14 364 GLY A O 1
ATOM 2835 N N . LYS A 1 365 ? -26.385 12.638 24.009 1.00 29.28 365 LYS A N 1
ATOM 2836 C CA . LYS A 1 365 ? -25.253 12.429 23.087 1.00 29.28 365 LYS A CA 1
ATOM 2837 C C . LYS A 1 365 ? -23.934 12.566 23.851 1.00 29.28 365 LYS A C 1
ATOM 2839 O O . LYS A 1 365 ? -23.866 13.315 24.815 1.00 29.28 365 LYS A O 1
ATOM 2844 N N . VAL A 1 366 ? -22.907 11.815 23.445 1.00 30.11 366 VAL A N 1
ATOM 2845 C CA . VAL A 1 366 ? -21.573 11.790 24.074 1.00 30.11 366 VAL A CA 1
ATOM 2846 C C . VAL A 1 366 ? -20.997 13.209 24.152 1.00 30.11 366 VAL A C 1
ATOM 2848 O O . VAL A 1 366 ? -20.470 13.728 23.169 1.00 30.11 366 VAL A O 1
ATOM 2851 N N . THR A 1 367 ? -21.103 13.842 25.319 1.00 26.22 367 THR A N 1
ATOM 2852 C CA . THR A 1 367 ? -20.500 15.149 25.584 1.00 26.22 367 THR A CA 1
ATOM 2853 C C . THR A 1 367 ? -19.078 14.929 26.074 1.00 26.22 367 THR A C 1
ATOM 2855 O O . THR A 1 367 ? -18.838 14.541 27.219 1.00 26.22 367 THR A O 1
ATOM 2858 N N . LEU A 1 368 ? -18.111 15.173 25.194 1.00 34.56 368 LEU A N 1
ATOM 2859 C CA . LEU A 1 368 ? -16.709 15.240 25.572 1.00 34.56 368 LEU A CA 1
ATOM 2860 C C . LEU A 1 368 ? -16.439 16.525 26.342 1.00 34.56 368 LEU A C 1
ATOM 2862 O O . LEU A 1 368 ? -16.129 17.566 25.770 1.00 34.56 368 LEU A O 1
ATOM 2866 N N . HIS A 1 369 ? -16.530 16.441 27.664 1.00 30.48 369 HIS A N 1
ATOM 2867 C CA . HIS A 1 369 ? -16.001 17.475 28.539 1.00 30.48 369 HIS A CA 1
ATOM 2868 C C . HIS A 1 369 ? -14.472 17.381 28.562 1.00 30.48 369 HIS A C 1
ATOM 2870 O O . HIS A 1 369 ? -13.880 16.832 29.490 1.00 30.48 369 HIS A O 1
ATOM 2876 N N . THR A 1 370 ? -13.798 17.939 27.557 1.00 35.53 370 THR A N 1
ATOM 2877 C CA . THR A 1 370 ? -12.391 18.297 27.742 1.00 35.53 370 THR A CA 1
ATOM 2878 C C . THR A 1 370 ? -12.372 19.501 28.677 1.00 35.53 370 THR A C 1
ATOM 2880 O O . THR A 1 370 ? -12.709 20.615 28.271 1.00 35.53 370 THR A O 1
ATOM 2883 N N . LYS A 1 371 ? -12.023 19.291 29.954 1.00 30.61 371 LYS A N 1
ATOM 2884 C CA . LYS A 1 371 ? -11.642 20.390 30.856 1.00 30.61 371 LYS A CA 1
ATOM 2885 C C . LYS A 1 371 ? -10.663 21.309 30.117 1.00 30.61 371 LYS A C 1
ATOM 2887 O O . LYS A 1 371 ? -9.854 20.844 29.318 1.00 30.61 371 LYS A O 1
ATOM 2892 N N . LYS A 1 372 ? -10.680 22.607 30.414 1.00 34.72 372 LYS A N 1
ATOM 2893 C CA . LYS A 1 372 ? -9.600 23.516 30.010 1.00 34.72 372 LYS A CA 1
ATOM 2894 C C . LYS A 1 372 ? -8.275 22.920 30.527 1.00 34.72 372 LYS A C 1
ATOM 2896 O O . LYS A 1 372 ? -8.084 22.851 31.737 1.00 34.72 372 LYS A O 1
ATOM 2901 N N . GLY A 1 373 ? -7.432 22.410 29.624 1.00 36.22 373 GLY A N 1
ATOM 2902 C CA . GLY A 1 373 ? -6.206 21.668 29.963 1.00 36.22 373 GLY A CA 1
ATOM 2903 C C . GLY A 1 373 ? -6.303 20.131 29.970 1.00 36.22 373 GLY A C 1
ATOM 2904 O O . GLY A 1 373 ? -5.355 19.494 30.405 1.00 36.22 373 GLY A O 1
ATOM 2905 N N . ALA A 1 374 ? -7.403 19.523 29.510 1.00 36.56 374 ALA A N 1
ATOM 2906 C CA . ALA A 1 374 ? -7.493 18.076 29.303 1.00 36.56 374 ALA A CA 1
ATOM 2907 C C . ALA A 1 374 ? -7.029 17.689 27.891 1.00 36.56 374 ALA A C 1
ATOM 2909 O O . ALA A 1 374 ? -7.549 18.182 26.887 1.00 36.56 374 ALA A O 1
ATOM 2910 N N . GLU A 1 375 ? -6.050 16.794 27.843 1.00 41.00 375 GLU A N 1
ATOM 2911 C CA . GLU A 1 375 ? -5.451 16.229 26.639 1.00 41.00 375 GLU A CA 1
ATOM 2912 C C . GLU A 1 375 ? -6.484 15.391 25.864 1.00 41.00 375 GLU A C 1
ATOM 2914 O O . GLU A 1 375 ? -7.141 14.515 26.423 1.00 41.00 375 GLU A O 1
ATOM 2919 N N . THR A 1 376 ? -6.663 15.663 24.568 1.00 41.94 376 THR A N 1
ATOM 2920 C CA . THR A 1 376 ? -7.423 14.774 23.672 1.00 41.94 376 THR A CA 1
ATOM 2921 C C . THR A 1 376 ? -6.407 13.931 22.910 1.00 41.94 376 THR A C 1
ATOM 2923 O O . THR A 1 376 ? -5.445 14.506 22.387 1.00 41.94 376 THR A O 1
ATOM 2926 N N . PRO A 1 377 ? -6.581 12.603 22.808 1.00 51.81 377 PRO A N 1
ATOM 2927 C CA . PRO A 1 377 ? -5.637 11.806 22.045 1.00 51.81 377 PRO A CA 1
ATOM 2928 C C . PRO A 1 377 ? -5.611 12.273 20.594 1.00 51.81 377 PRO A C 1
ATOM 2930 O O . PRO A 1 377 ? -6.625 12.715 20.048 1.00 51.81 377 PRO A O 1
ATOM 2933 N N . PHE A 1 378 ? -4.462 12.182 19.933 1.00 56.16 378 PHE A N 1
ATOM 2934 C CA . PHE A 1 378 ? -4.337 12.743 18.586 1.00 56.16 378 PHE A CA 1
ATOM 2935 C C . PHE A 1 378 ? -5.201 12.019 17.552 1.00 56.16 378 PHE A C 1
ATOM 2937 O O . PHE A 1 378 ? -5.644 12.668 16.603 1.00 56.16 378 PHE A O 1
ATOM 2944 N N . TRP A 1 379 ? -5.520 10.733 17.768 1.00 56.66 379 TRP A N 1
ATOM 2945 C CA . TRP A 1 379 ? -6.517 9.998 16.977 1.00 56.66 379 TRP A CA 1
ATOM 2946 C C . TRP A 1 379 ? -7.944 10.563 17.123 1.00 56.66 379 TRP A C 1
ATOM 2948 O O . TRP A 1 379 ? -8.816 10.219 16.332 1.00 56.66 379 TRP A O 1
ATOM 2958 N N . LEU A 1 380 ? -8.174 11.477 18.074 1.00 52.28 380 LEU A N 1
ATOM 2959 C CA . LEU A 1 380 ? -9.415 12.233 18.287 1.00 52.28 380 LEU A CA 1
ATOM 2960 C C . LEU A 1 380 ? -9.267 13.755 18.054 1.00 52.28 380 LEU A C 1
ATOM 2962 O O . LEU A 1 380 ? -10.249 14.491 18.164 1.00 52.28 380 LEU A O 1
ATOM 2966 N N . SER A 1 381 ? -8.073 14.268 17.733 1.00 40.47 381 SER A N 1
ATOM 2967 C CA . SER A 1 381 ? -7.804 15.717 17.724 1.00 40.47 381 SER A CA 1
ATOM 2968 C C . SER A 1 381 ? -8.578 16.475 16.631 1.00 40.47 381 SER A C 1
ATOM 2970 O O . SER A 1 381 ? -8.295 16.300 15.453 1.00 40.47 381 SER A O 1
ATOM 2972 N N . ARG A 1 382 ? -9.535 17.335 17.029 1.00 43.69 382 ARG A N 1
ATOM 2973 C CA . ARG A 1 382 ? -10.473 18.124 16.187 1.00 43.69 382 ARG A CA 1
ATOM 2974 C C . ARG A 1 382 ? -11.571 17.348 15.457 1.00 43.69 382 ARG A C 1
ATOM 2976 O O . ARG A 1 382 ? -11.868 17.639 14.304 1.00 43.69 382 ARG A O 1
ATOM 2983 N N . VAL A 1 383 ? -12.256 16.415 16.115 1.00 42.09 383 VAL A N 1
ATOM 2984 C CA . VAL A 1 383 ? -13.567 15.996 15.591 1.00 42.09 383 VAL A CA 1
ATOM 2985 C C . VAL A 1 383 ? -14.468 17.228 15.547 1.00 42.09 383 VAL A C 1
ATOM 2987 O O . VAL A 1 383 ? -14.785 17.822 16.577 1.00 42.09 383 VAL A O 1
ATOM 2990 N N . ASN A 1 384 ? -14.858 17.635 14.341 1.00 38.03 384 ASN A N 1
ATOM 2991 C CA . ASN A 1 384 ? -15.956 18.563 14.161 1.00 38.03 384 ASN A CA 1
ATOM 2992 C C . ASN A 1 384 ? -17.216 17.798 14.593 1.00 38.03 384 ASN A C 1
ATOM 2994 O O . ASN A 1 384 ? -17.843 17.114 13.788 1.00 38.03 384 ASN A O 1
ATOM 2998 N N . TYR A 1 385 ? -17.524 17.833 15.894 1.00 41.88 385 TYR A N 1
ATOM 2999 C CA . TYR A 1 385 ? -18.729 17.265 16.506 1.00 41.88 385 TYR A CA 1
ATOM 3000 C C . TYR A 1 385 ? -19.959 18.087 16.108 1.00 41.88 385 TYR A C 1
ATOM 3002 O O . TYR A 1 385 ? -20.774 18.467 16.947 1.00 41.88 385 TYR A O 1
ATOM 3010 N N . ASN A 1 386 ? -20.089 18.421 14.825 1.00 37.69 386 ASN A N 1
ATOM 3011 C CA . ASN A 1 386 ? -21.312 19.024 14.354 1.00 37.69 386 ASN A CA 1
ATOM 3012 C C . ASN A 1 386 ? -22.349 17.900 14.322 1.00 37.69 386 ASN A C 1
ATOM 3014 O O . ASN A 1 386 ? -22.208 16.939 13.566 1.00 37.69 386 ASN A O 1
ATOM 3018 N N . ALA A 1 387 ? -23.363 17.999 15.182 1.00 42.31 387 ALA A N 1
ATOM 3019 C CA . ALA A 1 387 ? -24.433 17.009 15.328 1.00 42.31 387 ALA A CA 1
ATOM 3020 C C . ALA A 1 387 ? -25.268 16.804 14.044 1.00 42.31 387 ALA A C 1
ATOM 3022 O O . ALA A 1 387 ? -26.173 15.972 14.035 1.00 42.31 387 ALA A O 1
ATOM 3023 N N . GLU A 1 388 ? -24.960 17.573 12.999 1.00 42.22 388 GLU A N 1
ATOM 3024 C CA . GLU A 1 388 ? -25.574 17.579 11.676 1.00 42.22 388 GLU A CA 1
ATOM 3025 C C . GLU A 1 388 ? -24.954 16.555 10.713 1.00 42.22 388 GLU A C 1
ATOM 3027 O O . GLU A 1 388 ? -25.605 16.188 9.737 1.00 42.22 388 GLU A O 1
ATOM 3032 N N . TYR A 1 389 ? -23.730 16.063 10.960 1.00 50.78 389 TYR A N 1
ATOM 3033 C CA . TYR A 1 389 ? -23.125 15.072 10.066 1.00 50.78 389 TYR A CA 1
ATOM 3034 C C . TYR A 1 389 ? -23.643 13.658 10.359 1.00 50.78 389 TYR A C 1
ATOM 3036 O O . TYR A 1 389 ? -23.666 13.235 11.519 1.00 50.78 389 TYR A O 1
ATOM 3044 N N . PRO A 1 390 ? -24.002 12.881 9.322 1.00 49.62 390 PRO A N 1
ATOM 3045 C CA . PRO A 1 390 ? -24.584 11.556 9.498 1.00 49.62 390 PRO A CA 1
ATOM 3046 C C . PRO A 1 390 ? -23.575 10.525 10.027 1.00 49.62 390 PRO A C 1
ATOM 3048 O O . PRO A 1 390 ? -23.982 9.483 10.541 1.00 49.62 390 PRO A O 1
ATOM 3051 N N . ARG A 1 391 ? -22.262 10.774 9.887 1.00 61.03 391 ARG A N 1
ATOM 3052 C CA . ARG A 1 391 ? -21.183 9.855 10.282 1.00 61.03 391 ARG A CA 1
ATOM 3053 C C . ARG A 1 391 ? -20.019 10.633 10.915 1.00 61.03 391 ARG A C 1
ATOM 3055 O O . ARG A 1 391 ? -19.723 11.754 10.515 1.00 61.03 391 ARG A O 1
ATOM 3062 N N . GLN A 1 392 ? -19.352 10.039 11.908 1.00 60.81 392 GLN A N 1
ATOM 3063 C CA . GLN A 1 392 ? -18.197 10.642 12.591 1.00 60.81 392 GLN A CA 1
ATOM 3064 C C . GLN A 1 392 ? -16.880 10.023 12.100 1.00 60.81 392 GLN A C 1
ATOM 3066 O O . GLN A 1 392 ? -16.761 8.802 12.018 1.00 60.81 392 GLN A O 1
ATOM 3071 N N . LEU A 1 393 ? -15.867 10.861 11.846 1.00 68.88 393 LEU A N 1
ATOM 3072 C CA . LEU A 1 393 ? -14.488 10.456 11.513 1.00 68.88 393 LEU A CA 1
ATOM 3073 C C . LEU A 1 393 ? -13.684 10.090 12.773 1.00 68.88 393 LEU A C 1
ATOM 3075 O O . LEU A 1 393 ? -12.588 10.602 13.000 1.00 68.88 393 LEU A O 1
ATOM 3079 N N . ILE A 1 394 ? -14.264 9.257 13.634 1.00 74.06 394 ILE A N 1
ATOM 3080 C CA . ILE A 1 394 ? -13.613 8.763 14.850 1.00 74.06 394 ILE A CA 1
ATOM 3081 C C . ILE A 1 394 ? -13.176 7.321 14.607 1.00 74.06 394 ILE A C 1
ATOM 3083 O O . ILE A 1 394 ? -14.019 6.501 14.234 1.00 74.06 394 ILE A O 1
ATOM 3087 N N . PRO A 1 395 ? -11.893 6.982 14.820 1.00 82.12 395 PRO A N 1
ATOM 3088 C CA . PRO A 1 395 ? -11.443 5.599 14.763 1.00 82.12 395 PRO A CA 1
ATOM 3089 C C . PRO A 1 395 ? -12.193 4.744 15.780 1.00 82.12 395 PRO A C 1
ATOM 3091 O O . PRO A 1 395 ? -12.285 5.104 16.951 1.00 82.12 395 PRO A O 1
ATOM 3094 N N . GLN A 1 396 ? -12.701 3.595 15.341 1.00 85.50 396 GLN A N 1
ATOM 3095 C CA . GLN A 1 396 ? -13.290 2.602 16.241 1.00 85.50 396 GLN A CA 1
ATOM 3096 C C . GLN A 1 396 ? -12.276 1.542 16.682 1.00 85.50 396 GLN A C 1
ATOM 3098 O O . GLN A 1 396 ? -12.633 0.680 17.477 1.00 85.50 396 GLN A O 1
ATOM 3103 N N . ILE A 1 397 ? -11.050 1.563 16.148 1.00 87.38 397 ILE A N 1
ATOM 3104 C CA . ILE A 1 397 ? -9.910 0.741 16.579 1.00 87.38 397 ILE A CA 1
ATOM 3105 C C . ILE A 1 397 ? -8.634 1.565 16.394 1.00 87.38 397 ILE A C 1
ATOM 3107 O O . ILE A 1 397 ? -8.480 2.238 15.371 1.00 87.38 397 ILE A O 1
ATOM 3111 N N . VAL A 1 398 ? -7.712 1.483 17.349 1.00 87.19 398 VAL A N 1
ATOM 3112 C CA . VAL A 1 398 ? -6.351 2.021 17.237 1.00 87.19 398 VAL A CA 1
ATOM 3113 C C . VAL A 1 398 ? -5.363 0.862 17.273 1.00 87.19 398 VAL A C 1
ATOM 3115 O O . VAL A 1 398 ? -5.502 -0.031 18.101 1.00 87.19 398 VAL A O 1
ATOM 3118 N N . VAL A 1 399 ? -4.372 0.865 16.387 1.00 89.44 399 VAL A N 1
ATOM 3119 C CA . VAL A 1 399 ? -3.329 -0.162 16.294 1.00 89.44 399 VAL A CA 1
ATOM 3120 C C . VAL A 1 399 ? -1.964 0.492 16.449 1.00 89.44 399 VAL A C 1
ATOM 3122 O O . VAL A 1 399 ? -1.664 1.470 15.762 1.00 89.44 399 VAL A O 1
ATOM 3125 N N . GLN A 1 400 ? -1.133 -0.054 17.334 1.00 87.19 400 GLN A N 1
ATOM 3126 C CA . GLN A 1 400 ? 0.265 0.348 17.480 1.00 87.19 400 GLN A CA 1
ATOM 3127 C C . GLN A 1 400 ? 1.142 -0.817 17.968 1.00 87.19 400 GLN A C 1
ATOM 3129 O O . GLN A 1 400 ? 0.624 -1.769 18.540 1.00 87.19 400 GLN A O 1
ATOM 3134 N N . PRO A 1 401 ? 2.471 -0.722 17.837 1.00 84.38 401 PRO A N 1
ATOM 3135 C CA . PRO A 1 401 ? 3.432 -1.610 18.488 1.00 84.38 401 PRO A CA 1
ATOM 3136 C C . PRO A 1 401 ? 3.231 -1.834 19.988 1.00 84.38 401 PRO A C 1
ATOM 3138 O O . PRO A 1 401 ? 3.290 -2.969 20.449 1.00 84.38 401 PRO A O 1
ATOM 3141 N N . GLY A 1 402 ? 3.007 -0.756 20.747 1.00 78.81 402 GLY A N 1
ATOM 3142 C CA . GLY A 1 402 ? 3.295 -0.738 22.185 1.00 78.81 402 GLY A CA 1
ATOM 3143 C C . GLY A 1 402 ? 4.806 -0.665 22.464 1.00 78.81 402 GLY A C 1
ATOM 3144 O O . GLY A 1 402 ? 5.625 -0.719 21.546 1.00 78.81 402 GLY A O 1
ATOM 3145 N N . GLY A 1 403 ? 5.193 -0.507 23.730 1.00 75.56 403 GLY A N 1
ATOM 3146 C CA . GLY A 1 403 ? 6.596 -0.365 24.154 1.00 75.56 403 GLY A CA 1
ATOM 3147 C C . GLY A 1 403 ? 6.976 1.021 24.691 1.00 75.56 403 GLY A C 1
ATOM 3148 O O . GLY A 1 403 ? 8.149 1.261 24.983 1.00 75.56 403 GLY A O 1
ATOM 3149 N N . SER A 1 404 ? 6.004 1.923 24.833 1.00 74.25 404 SER A N 1
ATOM 3150 C CA . SER A 1 404 ? 6.169 3.244 25.441 1.00 74.25 404 SER A CA 1
ATOM 3151 C C . SER A 1 404 ? 6.191 3.144 26.965 1.00 74.25 404 SER A C 1
ATOM 3153 O O . SER A 1 404 ? 5.448 2.355 27.553 1.00 74.25 404 SER A O 1
ATOM 3155 N N . ASP A 1 405 ? 6.961 4.007 27.632 1.00 65.06 405 ASP A N 1
ATOM 3156 C CA . ASP A 1 405 ? 6.896 4.128 29.090 1.00 65.06 405 ASP A CA 1
ATOM 3157 C C . ASP A 1 405 ? 5.594 4.750 29.600 1.00 65.06 405 ASP A C 1
ATOM 3159 O O . ASP A 1 405 ? 5.266 4.635 30.781 1.00 65.06 405 ASP A O 1
ATOM 3163 N N . LYS A 1 406 ? 4.825 5.345 28.686 1.00 68.31 406 LYS A N 1
ATOM 3164 C CA . LYS A 1 406 ? 3.527 5.979 28.928 1.00 68.31 406 LYS A CA 1
ATOM 3165 C C . LYS A 1 406 ? 2.344 5.220 28.341 1.00 68.31 406 LYS A C 1
ATOM 3167 O O . LYS A 1 406 ? 1.234 5.748 28.329 1.00 68.31 406 LYS A O 1
ATOM 3172 N N . ASP A 1 407 ? 2.533 3.983 27.890 1.00 72.19 407 ASP A N 1
ATOM 3173 C CA . ASP A 1 407 ? 1.436 3.184 27.327 1.00 72.19 407 ASP A CA 1
ATOM 3174 C C . ASP A 1 407 ? 0.267 3.018 28.307 1.00 72.19 407 ASP A C 1
ATOM 3176 O O . ASP A 1 407 ? -0.876 3.013 27.870 1.00 72.19 407 ASP A O 1
ATOM 3180 N N . TYR A 1 408 ? 0.509 2.976 29.624 1.00 68.75 408 TYR A N 1
ATOM 3181 C CA . TYR A 1 408 ? -0.562 2.948 30.632 1.00 68.75 408 TYR A CA 1
ATOM 3182 C C . TYR A 1 408 ? -1.530 4.139 30.511 1.00 68.75 408 TYR A C 1
ATOM 3184 O O . TYR A 1 408 ? -2.722 3.991 30.768 1.00 68.75 408 TYR A O 1
ATOM 3192 N N . GLN A 1 409 ? -1.042 5.310 30.085 1.00 70.62 409 GLN A N 1
ATOM 3193 C CA . GLN A 1 409 ? -1.881 6.485 29.846 1.00 70.62 409 GLN A CA 1
ATOM 3194 C C . GLN A 1 409 ? -2.684 6.326 28.553 1.00 70.62 409 GLN A C 1
ATOM 3196 O O . GLN A 1 409 ? -3.880 6.598 28.535 1.00 70.62 409 GLN A O 1
ATOM 3201 N N . THR A 1 410 ? -2.042 5.844 27.486 1.00 71.88 410 THR A N 1
ATOM 3202 C CA . THR A 1 410 ? -2.680 5.547 26.192 1.00 71.88 410 THR A CA 1
ATOM 3203 C C . THR A 1 410 ? -3.783 4.492 26.344 1.00 71.88 410 THR A C 1
ATOM 3205 O O . THR A 1 410 ? -4.860 4.644 25.770 1.00 71.88 410 THR A O 1
ATOM 3208 N N . LEU A 1 411 ? -3.546 3.466 27.167 1.00 74.50 411 LEU A N 1
ATOM 3209 C CA . LEU A 1 411 ? -4.505 2.417 27.523 1.00 74.50 411 LEU A CA 1
ATOM 3210 C C . LEU A 1 411 ? -5.689 2.982 28.314 1.00 74.50 411 LEU A C 1
ATOM 3212 O O . LEU A 1 411 ? -6.830 2.816 27.895 1.00 74.50 411 LEU A O 1
ATOM 3216 N N . ALA A 1 412 ? -5.428 3.724 29.397 1.00 69.75 412 ALA A N 1
ATOM 3217 C CA . ALA A 1 412 ? -6.483 4.342 30.206 1.00 69.75 412 ALA A CA 1
ATOM 3218 C C . ALA A 1 412 ? -7.371 5.286 29.381 1.00 69.75 412 ALA A C 1
ATOM 3220 O O . ALA A 1 412 ? -8.584 5.355 29.576 1.00 69.75 412 ALA A O 1
ATOM 3221 N N . LEU A 1 413 ? -6.770 5.997 28.428 1.00 71.12 413 LEU A N 1
ATOM 3222 C CA . LEU A 1 413 ? -7.484 6.870 27.512 1.00 71.12 413 LEU A CA 1
ATOM 3223 C C . LEU A 1 413 ? -8.334 6.063 26.523 1.00 71.12 413 LEU A C 1
ATOM 3225 O O . LEU A 1 413 ? -9.506 6.367 26.330 1.00 71.12 413 LEU A O 1
ATOM 3229 N N . ALA A 1 414 ? -7.786 5.002 25.933 1.00 74.56 414 ALA A N 1
ATOM 3230 C CA . ALA A 1 414 ? -8.543 4.093 25.078 1.00 74.56 414 ALA A CA 1
ATOM 3231 C C . ALA A 1 414 ? -9.763 3.490 25.808 1.00 74.56 414 ALA A C 1
ATOM 3233 O O . ALA A 1 414 ? -10.861 3.487 25.247 1.00 74.56 414 ALA A O 1
ATOM 3234 N N . ASP A 1 415 ? -9.612 3.096 27.077 1.00 72.94 415 ASP A N 1
ATOM 3235 C CA . ASP A 1 415 ? -10.717 2.653 27.940 1.00 72.94 415 ASP A CA 1
ATOM 3236 C C . ASP A 1 415 ? -11.746 3.760 28.190 1.00 72.94 415 ASP A C 1
ATOM 3238 O O . ASP A 1 415 ? -12.945 3.538 28.005 1.00 72.94 415 ASP A O 1
ATOM 3242 N N . GLN A 1 416 ? -11.296 4.973 28.530 1.00 70.38 416 GLN A N 1
ATOM 3243 C CA . GLN A 1 416 ? -12.175 6.129 28.743 1.00 70.38 416 GLN A CA 1
ATOM 3244 C C . GLN A 1 416 ? -13.082 6.395 27.530 1.00 70.38 416 GLN A C 1
ATOM 3246 O O . GLN A 1 416 ? -14.238 6.787 27.692 1.00 70.38 416 GLN A O 1
ATOM 3251 N N . PHE A 1 417 ? -12.564 6.185 26.320 1.00 71.81 417 PHE A N 1
ATOM 3252 C CA . PHE A 1 417 ? -13.299 6.380 25.072 1.00 71.81 417 PHE A CA 1
ATOM 3253 C C . PHE A 1 417 ? -13.999 5.117 24.552 1.00 71.81 417 PHE A C 1
ATOM 3255 O O . PHE A 1 417 ? -14.710 5.195 23.550 1.00 71.81 417 PHE A O 1
ATOM 3262 N N . GLY A 1 418 ? -13.812 3.962 25.200 1.00 73.44 418 GLY A N 1
ATOM 3263 C CA . GLY A 1 418 ? -14.324 2.676 24.723 1.00 73.44 418 GLY A CA 1
ATOM 3264 C C . GLY A 1 418 ? -13.783 2.286 23.343 1.00 73.44 418 GLY A C 1
ATOM 3265 O O . GLY A 1 418 ? -14.492 1.644 22.568 1.00 73.44 418 GLY A O 1
ATOM 3266 N N . ILE A 1 419 ? -12.561 2.708 23.007 1.00 78.62 419 ILE A N 1
ATOM 3267 C CA . ILE A 1 419 ? -11.911 2.412 21.727 1.00 78.62 419 ILE A CA 1
ATOM 3268 C C . ILE A 1 419 ? -10.937 1.249 21.938 1.00 78.62 419 ILE A C 1
ATOM 3270 O O . ILE A 1 419 ? -9.977 1.408 22.687 1.00 78.62 419 ILE A O 1
ATOM 3274 N N . PRO A 1 420 ? -11.125 0.105 21.257 1.00 84.06 420 PRO A N 1
ATOM 3275 C CA . PRO A 1 420 ? -10.140 -0.965 21.219 1.00 84.06 420 PRO A CA 1
ATOM 3276 C C . PRO A 1 420 ? -8.749 -0.468 20.807 1.00 84.06 420 PRO A C 1
ATOM 3278 O O . PRO A 1 420 ? -8.564 0.004 19.681 1.00 84.06 420 PRO A O 1
ATOM 3281 N N . LEU A 1 421 ? -7.774 -0.608 21.706 1.00 83.81 421 LEU A N 1
ATOM 3282 C CA . LEU A 1 421 ? -6.357 -0.368 21.436 1.00 83.81 421 LEU A CA 1
ATOM 3283 C C . LEU A 1 421 ? -5.655 -1.711 21.246 1.00 83.81 421 LEU A C 1
ATOM 3285 O O . LEU A 1 421 ? -5.515 -2.482 22.189 1.00 83.81 421 LEU A O 1
ATOM 3289 N N . VAL A 1 422 ? -5.232 -1.997 20.021 1.00 87.00 422 VAL A N 1
ATOM 3290 C CA . VAL A 1 422 ? -4.586 -3.247 19.624 1.00 87.00 422 VAL A CA 1
ATOM 3291 C C . VAL A 1 422 ? -3.077 -3.052 19.615 1.00 87.00 422 VAL A C 1
ATOM 3293 O O . VAL A 1 422 ? -2.561 -2.190 18.899 1.00 87.00 422 VAL A O 1
ATOM 3296 N N . PHE A 1 423 ? -2.367 -3.869 20.390 1.00 87.06 423 PHE A N 1
ATOM 3297 C CA . PHE A 1 423 ? -0.917 -3.979 20.297 1.00 87.06 423 PHE A CA 1
ATOM 3298 C C . PHE A 1 423 ? -0.548 -5.047 19.278 1.00 87.06 423 PHE A C 1
ATOM 3300 O O . PHE A 1 423 ? -1.122 -6.134 19.287 1.00 87.06 423 PHE A O 1
ATOM 3307 N N . THR A 1 424 ? 0.430 -4.766 18.420 1.00 87.25 424 THR A N 1
ATOM 3308 C CA . THR A 1 424 ? 0.923 -5.709 17.398 1.00 87.25 424 THR A CA 1
ATOM 3309 C C . THR A 1 424 ? 1.915 -6.731 17.958 1.00 87.25 424 THR A C 1
ATOM 3311 O O . THR A 1 424 ? 2.753 -7.260 17.233 1.00 87.25 424 THR A O 1
ATOM 3314 N N . MET A 1 425 ? 1.865 -6.954 19.269 1.00 81.06 425 MET A N 1
ATOM 3315 C CA . MET A 1 425 ? 2.643 -7.952 19.984 1.00 81.06 425 MET A CA 1
ATOM 3316 C C . MET A 1 425 ? 1.854 -9.255 20.040 1.00 81.06 425 MET A C 1
ATOM 3318 O O . MET A 1 425 ? 0.646 -9.246 20.283 1.00 81.06 425 MET A O 1
ATOM 3322 N N . ASN A 1 426 ? 2.544 -10.384 19.903 1.00 81.25 426 ASN A N 1
ATOM 3323 C CA . ASN A 1 426 ? 1.942 -11.672 20.227 1.00 81.25 426 ASN A CA 1
ATOM 3324 C C . ASN A 1 426 ? 1.723 -11.813 21.756 1.00 81.25 426 ASN A C 1
ATOM 3326 O O . ASN A 1 426 ? 2.311 -11.058 22.542 1.00 81.25 426 ASN A O 1
ATOM 3330 N N . PRO A 1 427 ? 0.896 -12.771 22.220 1.00 80.06 427 PRO A N 1
ATOM 3331 C CA . PRO A 1 427 ? 0.596 -12.934 23.644 1.00 80.06 427 PRO A CA 1
ATOM 3332 C C . PRO A 1 427 ? 1.826 -13.132 24.539 1.00 80.06 427 PRO A C 1
ATOM 3334 O O . PRO A 1 427 ? 1.843 -12.654 25.672 1.00 80.06 427 PRO A O 1
ATOM 3337 N N . GLU A 1 428 ? 2.871 -13.799 24.046 1.00 80.62 428 GLU A N 1
ATOM 3338 C CA . GLU A 1 428 ? 4.104 -14.015 24.806 1.00 80.62 428 GLU A CA 1
ATOM 3339 C C . GLU A 1 428 ? 4.905 -12.713 24.963 1.00 80.62 428 GLU A C 1
ATOM 3341 O O . GLU A 1 428 ? 5.338 -12.370 26.066 1.00 80.62 428 GLU A O 1
ATOM 3346 N N . GLN A 1 429 ? 5.061 -11.954 23.876 1.00 80.56 429 GLN A N 1
ATOM 3347 C CA . GLN A 1 429 ? 5.672 -10.625 23.876 1.00 80.56 429 GLN A CA 1
ATOM 3348 C C . GLN A 1 429 ? 4.910 -9.683 24.809 1.00 80.56 429 GLN A C 1
ATOM 3350 O O . GLN A 1 429 ? 5.529 -9.005 25.629 1.00 80.56 429 GLN A O 1
ATOM 3355 N N . PHE A 1 430 ? 3.578 -9.698 24.746 1.00 79.56 430 PHE A N 1
ATOM 3356 C CA . PHE A 1 430 ? 2.735 -8.880 25.608 1.00 79.56 430 PHE A CA 1
ATOM 3357 C C . PHE A 1 430 ? 2.846 -9.283 27.087 1.00 79.56 430 PHE A C 1
ATOM 3359 O O . PHE A 1 430 ? 2.948 -8.415 27.952 1.00 79.56 430 PHE A O 1
ATOM 3366 N N . ALA A 1 431 ? 2.903 -10.580 27.405 1.00 78.12 431 ALA A N 1
ATOM 3367 C CA . ALA A 1 431 ? 3.105 -11.051 28.778 1.00 78.12 431 ALA A CA 1
ATOM 3368 C C . ALA A 1 431 ? 4.465 -10.610 29.349 1.00 78.12 431 ALA A C 1
ATOM 3370 O O . ALA A 1 431 ? 4.543 -10.166 30.497 1.00 78.12 431 ALA A O 1
ATOM 3371 N N . ARG A 1 432 ? 5.531 -10.677 28.539 1.00 75.38 432 ARG A N 1
ATOM 3372 C CA . ARG A 1 432 ? 6.862 -10.158 28.902 1.00 75.38 432 ARG A CA 1
ATOM 3373 C C . ARG A 1 432 ? 6.854 -8.640 29.071 1.00 75.38 432 ARG A C 1
ATOM 3375 O O . A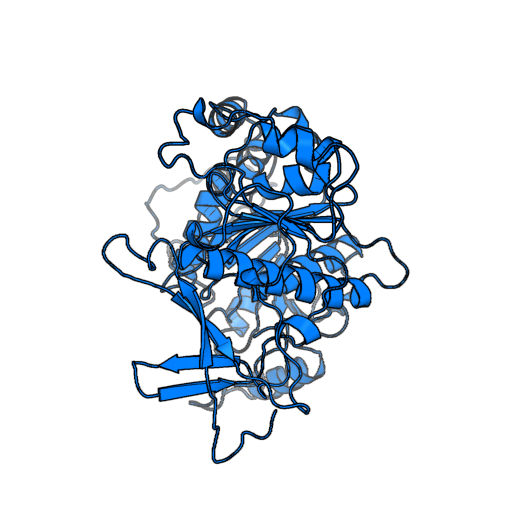RG A 1 432 ? 7.494 -8.124 29.978 1.00 75.38 432 ARG A O 1
ATOM 3382 N N . TYR A 1 433 ? 6.142 -7.925 28.208 1.00 73.81 433 TYR A N 1
ATOM 3383 C CA . TYR A 1 433 ? 5.967 -6.481 28.319 1.00 73.81 433 TYR A CA 1
ATOM 3384 C C . TYR A 1 433 ? 5.256 -6.112 29.634 1.00 73.81 433 TYR A C 1
ATOM 3386 O O . TYR A 1 433 ? 5.741 -5.267 30.386 1.00 73.81 433 TYR A O 1
ATOM 3394 N N . LYS A 1 434 ? 4.167 -6.816 29.961 1.00 69.62 434 LYS A N 1
ATOM 3395 C CA . LYS A 1 434 ? 3.361 -6.615 31.172 1.00 69.62 434 LYS A CA 1
ATOM 3396 C C . LYS A 1 434 ? 4.144 -6.866 32.464 1.00 69.62 434 LYS A C 1
ATOM 3398 O O . LYS A 1 434 ? 4.063 -6.070 33.395 1.00 69.62 434 LYS A O 1
ATOM 3403 N N . SER A 1 435 ? 4.949 -7.928 32.522 1.00 67.06 435 SER A N 1
ATOM 3404 C CA . SER A 1 435 ? 5.737 -8.244 33.724 1.00 67.06 435 SER A CA 1
ATOM 3405 C C . SER A 1 435 ? 6.779 -7.171 34.063 1.00 67.06 435 SER A C 1
ATOM 3407 O O . SER A 1 435 ? 7.139 -7.005 35.228 1.00 67.06 435 SER A O 1
ATOM 3409 N N . VAL A 1 436 ? 7.233 -6.409 33.065 1.00 62.50 436 VAL A N 1
ATOM 3410 C CA . VAL A 1 436 ? 8.184 -5.305 33.245 1.00 62.50 436 VAL A CA 1
ATOM 3411 C C . VAL A 1 436 ? 7.475 -3.982 33.570 1.00 62.50 436 VAL A C 1
ATOM 3413 O O . VAL A 1 436 ? 8.062 -3.135 34.243 1.00 62.50 436 VAL A O 1
ATOM 3416 N N . THR A 1 437 ? 6.217 -3.797 33.157 1.00 59.62 437 THR A N 1
ATOM 3417 C CA . THR A 1 437 ? 5.439 -2.574 33.431 1.00 59.62 437 THR A CA 1
ATOM 3418 C C . THR A 1 437 ? 4.666 -2.620 34.755 1.00 59.62 437 THR A C 1
ATOM 3420 O O . THR A 1 437 ? 4.583 -1.597 35.434 1.00 59.62 437 THR A O 1
ATOM 3423 N N . GLU A 1 438 ? 4.176 -3.784 35.195 1.00 54.00 438 GLU A N 1
ATOM 3424 C CA . GLU A 1 438 ? 3.460 -3.945 36.478 1.00 54.00 438 GLU A CA 1
ATOM 3425 C C . GLU A 1 438 ? 4.388 -3.968 37.711 1.00 54.00 438 GLU A C 1
ATOM 3427 O O . GLU A 1 438 ? 3.931 -3.782 38.837 1.00 54.00 438 GLU A O 1
ATOM 3432 N N . GLY A 1 439 ? 5.707 -4.102 37.518 1.00 45.12 439 GLY A N 1
ATOM 3433 C CA . GLY A 1 439 ? 6.726 -4.035 38.579 1.00 45.12 439 GLY A CA 1
ATOM 3434 C C . GLY A 1 439 ? 7.014 -2.628 39.134 1.00 45.12 439 GLY A C 1
ATOM 3435 O O . GLY A 1 439 ? 7.960 -2.448 39.900 1.00 45.12 439 GLY A O 1
ATOM 3436 N N . GLY A 1 440 ? 6.240 -1.610 38.745 1.00 37.47 440 GLY A N 1
ATOM 3437 C CA . GLY A 1 440 ? 6.273 -0.268 39.342 1.00 37.47 440 GLY A CA 1
ATOM 3438 C C . GLY A 1 440 ? 7.418 0.652 38.902 1.00 37.47 440 GLY A C 1
ATOM 3439 O O . GLY A 1 440 ? 7.404 1.830 39.254 1.00 37.47 440 GLY A O 1
ATOM 3440 N N . LYS A 1 441 ? 8.383 0.177 38.110 1.00 36.00 441 LYS A N 1
ATOM 3441 C CA . LYS A 1 441 ? 9.350 1.005 37.373 1.00 36.00 441 LYS A CA 1
ATOM 3442 C C . LYS A 1 441 ? 9.768 0.254 36.116 1.00 36.00 441 LYS A C 1
ATOM 3444 O O . LYS A 1 441 ? 10.408 -0.790 36.222 1.00 36.00 441 LYS A O 1
ATOM 3449 N N . LEU A 1 442 ? 9.503 0.817 34.936 1.00 41.38 442 LEU A N 1
ATOM 3450 C CA . LEU A 1 442 ? 10.329 0.478 33.778 1.00 41.38 442 LEU A CA 1
ATOM 3451 C C . LEU A 1 442 ? 11.783 0.735 34.184 1.00 41.38 442 LEU A C 1
ATOM 3453 O O . LEU A 1 442 ? 12.047 1.795 34.765 1.00 41.38 442 LEU A O 1
ATOM 3457 N N . PRO A 1 443 ? 12.723 -0.199 33.952 1.00 37.31 443 PRO A N 1
ATOM 3458 C CA . PRO A 1 443 ? 14.125 0.051 34.230 1.00 37.31 443 PRO A CA 1
ATOM 3459 C C . PRO A 1 443 ? 14.509 1.339 33.512 1.00 37.31 443 PRO A C 1
ATOM 3461 O O . PRO A 1 443 ? 14.501 1.397 32.281 1.00 37.31 443 PRO A O 1
ATOM 3464 N N . THR A 1 444 ? 14.778 2.389 34.286 1.00 39.25 444 THR A N 1
ATOM 3465 C CA . THR A 1 444 ? 15.183 3.697 33.784 1.00 39.25 444 THR A CA 1
ATOM 3466 C C . THR A 1 444 ? 16.350 3.488 32.825 1.00 39.25 444 THR A C 1
ATOM 3468 O O . THR A 1 444 ? 17.453 3.157 33.258 1.00 39.25 444 THR A O 1
ATOM 3471 N N . GLY A 1 445 ? 16.084 3.610 31.523 1.00 40.66 445 GLY A N 1
ATOM 3472 C CA . GLY A 1 445 ? 17.092 3.507 30.468 1.00 40.66 445 GLY A CA 1
ATOM 3473 C C . GLY A 1 445 ? 17.077 2.252 29.586 1.00 40.66 445 GLY A C 1
ATOM 3474 O O . GLY A 1 445 ? 17.875 2.213 28.653 1.00 40.66 445 GLY A O 1
ATOM 3475 N N . ARG A 1 446 ? 16.197 1.254 29.781 1.00 36.25 446 ARG A N 1
ATOM 3476 C CA . ARG A 1 446 ? 16.039 0.153 28.802 1.00 36.25 446 ARG A CA 1
ATOM 3477 C C . ARG A 1 446 ? 14.695 0.249 28.083 1.00 36.25 446 ARG A C 1
ATOM 3479 O O . ARG A 1 446 ? 13.664 -0.108 28.639 1.00 36.25 446 ARG A O 1
ATOM 3486 N N . ARG A 1 447 ? 14.721 0.718 26.830 1.00 40.94 447 ARG A N 1
ATOM 3487 C CA . ARG A 1 447 ? 13.592 0.557 25.899 1.00 40.94 447 ARG A CA 1
ATOM 3488 C C . ARG A 1 447 ? 13.381 -0.938 25.656 1.00 40.94 447 ARG A C 1
ATOM 3490 O O . ARG A 1 447 ? 14.358 -1.681 25.541 1.00 40.94 447 ARG A O 1
ATOM 3497 N N . PHE A 1 448 ? 12.127 -1.372 25.567 1.00 40.47 448 PHE A N 1
ATOM 3498 C CA . PHE A 1 448 ? 11.790 -2.720 25.116 1.00 40.47 448 PHE A CA 1
ATOM 3499 C C . PHE A 1 448 ? 12.143 -2.812 23.620 1.00 40.47 448 PHE A C 1
ATOM 3501 O O . PHE A 1 448 ? 11.320 -2.534 22.761 1.00 40.47 448 PHE A O 1
ATOM 3508 N N . PHE A 1 449 ? 13.393 -3.150 23.291 1.00 37.78 449 PHE A N 1
ATOM 3509 C CA . PHE A 1 449 ? 13.837 -3.443 21.917 1.00 37.78 449 PHE A CA 1
ATOM 3510 C C . PHE A 1 449 ? 13.494 -4.890 21.524 1.00 37.78 449 PHE A C 1
ATOM 3512 O O . PHE A 1 449 ? 14.289 -5.600 20.916 1.00 37.78 449 PHE A O 1
ATOM 3519 N N . GLY A 1 450 ? 12.310 -5.357 21.921 1.00 36.97 450 GLY A N 1
ATOM 3520 C CA . GLY A 1 450 ? 11.662 -6.478 21.259 1.00 36.97 450 GLY A CA 1
ATOM 3521 C C . GLY A 1 450 ? 10.808 -5.868 20.169 1.00 36.97 450 GLY A C 1
ATOM 3522 O O . GLY A 1 450 ? 9.655 -5.548 20.431 1.00 36.97 450 GLY A O 1
ATOM 3523 N N . HIS A 1 451 ? 11.413 -5.613 19.013 1.00 40.44 451 HIS A N 1
ATOM 3524 C CA . HIS A 1 451 ? 10.712 -5.169 17.816 1.00 40.44 451 HIS A CA 1
ATOM 3525 C C . HIS A 1 451 ? 9.468 -6.060 17.618 1.00 40.44 451 HIS A C 1
ATOM 3527 O O . HIS A 1 451 ? 9.618 -7.287 17.530 1.00 40.44 451 HIS A O 1
ATOM 3533 N N . PRO A 1 452 ? 8.235 -5.515 17.712 1.00 42.62 452 PRO A N 1
ATOM 3534 C CA . PRO A 1 452 ? 7.049 -6.302 17.423 1.00 42.62 452 PRO A CA 1
ATOM 3535 C C . PRO A 1 452 ? 7.154 -6.825 15.987 1.00 42.62 452 PRO A C 1
ATOM 3537 O O . PRO A 1 452 ? 7.777 -6.175 15.158 1.00 42.62 452 PRO A O 1
ATOM 3540 N N . PRO A 1 453 ? 6.533 -7.966 15.659 1.00 41.69 453 PRO A N 1
ATOM 3541 C CA . PRO A 1 453 ? 6.678 -8.635 14.361 1.00 41.69 453 PRO A CA 1
ATOM 3542 C C . PRO A 1 453 ? 6.382 -7.770 13.122 1.00 41.69 453 PRO A C 1
ATOM 3544 O O . PRO A 1 453 ? 6.673 -8.202 12.018 1.00 41.69 453 PRO A O 1
ATOM 3547 N N . LEU A 1 454 ? 5.802 -6.578 13.285 1.00 45.09 454 LEU A N 1
ATOM 3548 C CA . LEU A 1 454 ? 5.537 -5.642 12.197 1.00 45.09 454 LEU A CA 1
ATOM 3549 C C . LEU A 1 454 ? 6.651 -4.613 11.924 1.00 45.09 454 LEU A C 1
ATOM 3551 O O . LEU A 1 454 ? 6.554 -3.981 10.876 1.00 45.09 454 LEU A O 1
ATOM 3555 N N . PHE A 1 455 ? 7.626 -4.403 12.828 1.00 44.25 455 PHE A N 1
ATOM 3556 C CA . PHE A 1 455 ? 8.622 -3.315 12.731 1.00 44.25 455 PHE A CA 1
ATOM 3557 C C . PHE A 1 455 ? 9.946 -3.608 13.414 1.00 44.25 455 PHE A C 1
ATOM 3559 O O . PHE A 1 455 ? 9.901 -3.859 14.640 1.00 44.25 455 PHE A O 1
#

Solvent-accessible surface area (backbone atoms only — not comparable to full-atom values): 25391 Å² total; per-residue (Å²): 131,77,84,77,72,97,73,87,89,84,54,73,43,79,71,45,56,32,64,15,23,85,46,90,90,36,79,38,62,45,67,41,73,66,68,56,99,86,49,52,66,53,57,52,62,89,74,37,58,57,80,33,89,63,56,76,51,71,42,34,47,54,53,54,44,26,42,39,40,45,53,51,49,44,25,45,48,50,57,52,42,55,61,77,30,58,98,53,84,67,64,27,43,25,37,26,25,53,95,41,26,58,78,31,31,6,35,24,88,43,60,46,50,1,51,55,33,14,33,27,12,43,76,61,76,54,61,61,16,36,37,37,34,73,45,49,44,46,57,76,36,45,65,63,47,60,81,51,58,26,37,29,38,41,15,46,38,61,42,87,64,32,61,55,55,50,60,68,50,77,54,70,78,41,88,82,42,80,76,73,59,62,48,35,40,40,31,39,48,61,92,62,42,48,64,41,49,58,33,65,78,73,39,47,78,44,74,53,77,96,86,41,75,47,71,41,77,69,95,72,58,79,67,50,50,76,66,32,27,36,32,66,20,23,79,65,54,81,42,64,41,81,76,50,56,69,73,55,46,52,38,51,30,56,51,58,63,50,54,71,55,49,46,68,41,33,24,34,32,35,43,77,44,13,37,30,12,65,6,50,65,30,100,40,64,55,58,5,37,51,45,7,46,56,37,18,60,66,11,51,50,21,18,64,30,52,67,42,69,68,45,43,49,67,58,34,64,97,46,101,60,54,69,67,64,53,56,72,70,58,66,86,92,62,60,36,33,34,39,34,71,53,44,58,76,46,45,50,30,90,75,85,79,82,87,73,92,78,94,82,77,75,91,90,58,93,74,82,79,64,52,96,88,50,79,52,39,47,80,58,62,79,70,80,80,56,91,81,40,86,45,77,96,57,53,56,29,39,37,26,38,56,70,35,98,36,40,71,53,38,33,54,50,23,34,76,69,52,23,36,31,33,27,40,23,27,64,68,57,45,52,57,51,45,64,44,55,73,67,80,52,63,61,88,87,64,75,67,83,68,63,32,56,79,87